Protein 1E9G (pdb70)

CATH classification: 3.90.80.10

Secondary structure (DSSP, 8-state):
-EEEEEEEETTSTT-EEEEEETTEEE-TTTTS-SEEETTTTEEEEEEEE-TT--B-EEE-TTSTT--EEE-EETTEE-BPPEETT--S-SSEEEE-SS----TTSEETTTTEEB-SSPPEEEE--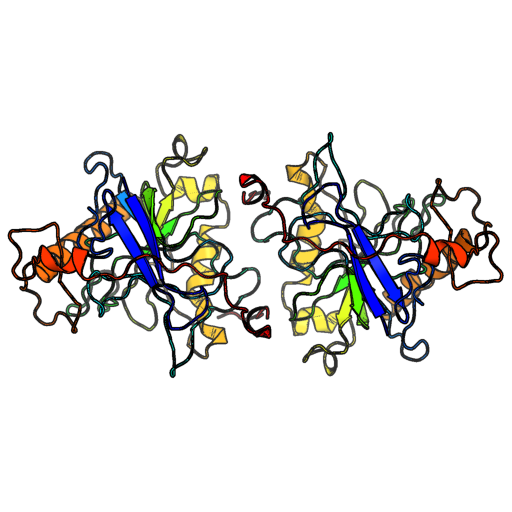SS---TT-EEEEEEEEEE-EEETTEE--EEEEEETTSTTGGG--SHHHHHHHSTTHHHHHHHHHHHTTGGGTPPP-EEGGGG--B-HHHHHHHHHHHHHHHHHHHTT--S--TT----BSS-TTSTTB-THHHHTSPPPEEEPPPP--GGGG-EE----/-EEEEEEEETTSTT-EEEEEETTEEE-TTTTS-SEEETTTTEEEEEEEE-TT--B-EEE-TTSTT--EEE-EETTEE-BPPEETT--S-SSEEEE-SS----TTSEETTTTEEB-SSPPEEEE--SS---TT-EEEEEEEEEE-EEETTEE--EEEEEETTSTTGGG--STHHHHHHSTTHHHHHHHHHHHTTGGGTPPPPEEGGGG-EE-HHHHHHHHHHHHHHHHHHHTT-SS--TT----BSS-TTSTTB-THHHHTSPPPEEEPPPP--GGGGPEE---

Foldseek 3Di:
DKDWFWADAAPDQRTWIFIDDVRWGWAPAAAQDQDPPVVVQKGKWQFFDWALFWFQWAQAQQDPSRTIGTDDDPPHGGTFAAAPPGRHHHFRKTARHLFFQAQPDQDVQQRAGAPGGGAMEGENADDTDDHRDIFMKHFAFKWFWCQVNHTHIYTYIYGCPGPCNVVGDHDVSCCVVVNPPLVVVQFCQQCRCVVVVDHGIATGPRSDTGMRVVVVVVNVVRSVVSVCLQQVNDPPSPNGQSAGDRDVVHPRHDVPPRVPDDGHDYDYHDDDDPVSVDYDHDGD/DKDWFWAEAAQDQRTWIFIDDVRFGWQPAAADDQDPPVVQQKGKWAFFDWALFWFQWAQAQQDPSRIIDGDADPNHGGTFAAAPPGRHHHFRKTARHLFFQAQPDQDVQQRAGAPGGGAMEGEHADDTDDHRDTFIWDWAFKWFWQQLNHTHIYTYIYGCPGPCNVVRHYNVSCCVVVNPVLVVVQVCQQCRCVVVVGHGIDTGPRGDTGMRVVVVVVNVVRNVVSVCLQQVNDPDSPNGQSAGDHDVNHPRDDVCSRVPDDGHDYDYHDDDPPVSVDYHHDD

Radius of gyration: 26.83 Å; Cα contacts (8 Å, |Δi|>4): 1445; chains: 2; bounding box: 58×81×61 Å

Solvent-accessible surface area: 23134 Å² total; per-residue (Å²): 124,60,62,54,34,26,28,5,11,58,12,30,107,116,2,50,4,13,0,21,74,106,35,117,1,5,0,0,0,0,4,0,57,1,45,49,55,103,141,102,37,36,0,9,0,0,0,11,0,18,7,14,51,19,9,22,4,36,5,14,28,104,51,56,1,0,0,0,38,7,34,55,100,203,61,149,46,26,30,4,45,1,3,27,27,3,25,0,3,5,2,0,10,0,2,0,0,18,0,0,1,14,20,54,86,60,24,108,62,14,177,13,60,1,33,25,29,6,0,15,0,0,1,14,4,42,60,40,8,116,11,1,34,21,12,58,0,46,2,0,0,0,4,1,0,28,18,87,53,68,0,3,3,4,0,2,0,0,17,68,127,14,98,51,4,103,121,0,81,43,14,116,29,0,79,148,64,12,41,27,5,22,199,11,1,29,53,4,3,65,3,14,15,42,28,73,70,63,102,68,8,132,25,18,70,122,11,88,19,42,64,68,128,59,0,12,60,10,0,64,103,6,19,86,26,12,110,64,1,10,30,52,157,21,106,63,36,95,61,11,33,21,26,0,25,44,37,93,147,24,101,53,93,36,74,74,12,11,119,82,19,70,104,64,54,126,130,87,89,23,130,77,101,59,49,21,28,72,22,30,36,51,83,66,130,60,65,54,35,27,26,5,11,71,15,31,95,115,2,51,4,14,1,20,70,113,44,89,4,5,0,1,0,0,2,0,58,2,43,52,55,117,158,95,43,27,1,8,0,0,0,11,0,18,7,13,50,17,7,17,5,45,5,23,33,108,60,55,2,0,0,0,24,4,50,75,77,193,66,57,36,35,24,0,46,1,5,28,29,3,25,1,2,4,4,0,11,0,2,0,0,18,0,0,1,13,23,49,82,70,12,91,50,13,164,12,58,1,31,27,27,7,0,16,0,1,1,14,4,40,66,55,7,118,17,2,32,19,11,56,0,33,0,0,0,0,4,0,0,26,20,84,55,66,0,5,1,3,0,3,0,0,17,72,125,14,101,53,3,103,119,0,74,45,11,112,27,0,78,145,58,12,62,17,6,29,171,11,1,30,56,6,3,73,8,15,14,57,36,44,69,71,103,90,8,132,27,19,72,122,11,89,16,42,59,56,142,58,0,41,76,7,1,112,64,0,15,59,21,12,102,83,1,9,36,51,150,21,108,60,37,91,65,11,33,18,26,0,12,42,38,91,146,24,98,53,78,47,113,68,12,4,106,78,21,72,104,63,54,128,130,89,86,22,130,70,98,105,52,21,19,73,25,40,45,34,131

InterPro domains:
  IPR008162 Inorganic pyrophosp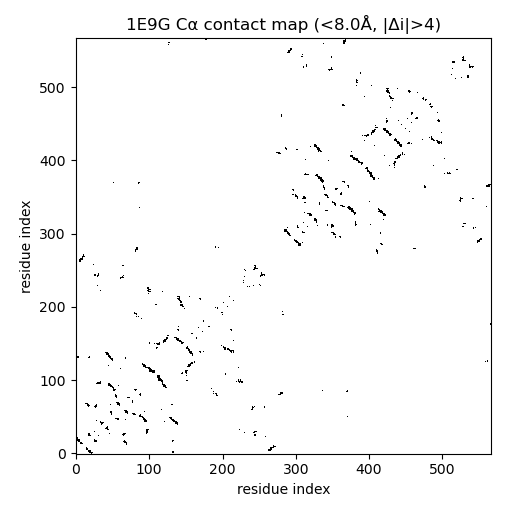hatase [PF00719] (46-228)
  IPR008162 Inorganic pyrophosphatase [PTHR10286] (4-236)
  IPR008162 Inorganic pyrophosphatase [cd00412] (42-225)
  IPR036649 Inorganic pyrophosphatase superfamily [G3DSA:3.90.80.10] (2-287)
  IPR036649 Inorganic pyrophosphatase superfamily [SSF50324] (3-283)

Organism: Saccharomyces cerevisiae (strain ATCC 204508 / S288c) (NCBI:txid559292)

B-factor: mean 17.74, std 11.31, range [5.41, 114.01]

Nearest PDB structures (foldseek):
  1e6a-assembly1_B  TM=1.003E+00  e=4.432E-60  Saccharomyces cerevisiae
  117e-assembly1_B  TM=1.003E+00  e=7.561E-60  Saccharomyces cerevisiae
  8prk-assembly1_B  TM=1.003E+00  e=8.023E-60  Saccharomyces cerevisiae
  2ik6-assembly1_B  TM=1.001E+00  e=4.991E-60  Saccharomyces cerevisiae
  2ik1-assembly1_B  TM=1.002E+00  e=3.984E-59  Saccharomyces cerevisiae

Sequence (567 aa):
TYTTRQIGAKNTLEYKVYIEKDGKPVSAFHDIPLYADKENNIFNMVVEIPRWTNAKLEEITKEETLNPIIQDTKKGKKLRFVRNCFPHHGYIHNYGAFPQTWEDPNVSHPETKAVGDDNNDDPPIDVLEIGETIAYTGQVKQVKKALGIMALLDEGETDWKVIAIDINDPLAPKLNDIEDVEKYFPGLLRATNEWFRIYKIPDGKPENQFAFSGEAKNKKYALDIIKETHDSWKQLIAGKSSDSKGIDLTNVTLPDTPTYSKAASDAIPPASLKADAPIDKSIDKWFFISGTYTTRQIGAKNTLEYKVYIEKDGKPVSAFHDIPLYADKKENNIFNMVVEIPRWTNAKLEITTKEETLNPIIIQDTKKKGKLRFVRNCFPHHGYIHNYGAFPQTWEDPNVSHHPETKAVGDNNDDPIDVLEIGETIAYTGQVKQQVKALGIMALLDEGETDWKVIAIDINDPLAPKLNDIEDVEKYFPGLLRATNEWFRIYKIPDGKPENQFAFSGEAKNKKYALDIIKEETHDSWKKQLIAGKSSDSKGIDLTNVTLPDTPTYSKAASDAIPPASLKADAPIDKSIDKWFFIS

Structure (mmCIF, N/CA/C/O backbone):
data_1E9G
#
_entry.id   1E9G
#
_cell.length_a   58.318
_cell.length_b   103.087
_cell.length_c   116.518
_cell.angle_alpha   90.00
_cell.angle_beta   90.00
_cell.angle_gamma   90.00
#
_symmetry.space_group_name_H-M   'P 21 21 21'
#
loop_
_entity.id
_entity.type
_entity.pdbx_description
1 polymer 'INORGANIC PYROPHOSPHATASE'
2 non-polymer 'MANGANESE (II) ION'
3 non-polymer 'PHOSPHATE ION'
4 water water
#
loop_
_atom_site.group_PDB
_atom_site.id
_atom_site.type_symbol
_atom_site.label_atom_id
_atom_site.label_alt_id
_atom_site.label_comp_id
_atom_site.label_asym_id
_atom_site.label_entity_id
_atom_site.label_seq_id
_atom_site.pdbx_PDB_ins_code
_atom_site.Cartn_x
_atom_site.Cartn_y
_atom_site.Cartn_z
_atom_site.occupancy
_atom_site.B_iso_or_equiv
_atom_site.auth_seq_id
_atom_site.auth_comp_id
_atom_site.auth_asym_id
_atom_site.auth_atom_id
_atom_site.pdbx_PDB_model_num
ATOM 1 N N . THR A 1 1 ? 34.495 -29.208 -21.407 1.00 27.79 1 THR A N 1
ATOM 2 C CA . THR A 1 1 ? 35.063 -30.140 -22.376 1.00 26.91 1 THR A CA 1
ATOM 3 C C . THR A 1 1 ? 34.948 -29.620 -23.798 1.00 25.59 1 THR A C 1
ATOM 4 O O . THR A 1 1 ? 33.854 -29.148 -24.160 1.00 21.24 1 THR A O 1
ATOM 17 N N . TYR A 1 2 ? 36.011 -29.741 -24.601 1.00 18.92 2 TYR A N 1
ATOM 18 C CA . TYR A 1 2 ? 35.955 -29.357 -26.004 1.00 15.16 2 TYR A CA 1
ATOM 19 C C . TYR A 1 2 ? 35.805 -30.582 -26.902 1.00 14.91 2 TYR A C 1
ATOM 20 O O . TYR A 1 2 ? 36.492 -31.584 -26.723 1.00 15.96 2 TYR A O 1
ATOM 38 N N . THR A 1 3 ? 34.863 -30.451 -27.835 1.00 13.43 3 THR A N 1
ATOM 39 C CA . THR A 1 3 ? 34.623 -31.423 -28.870 1.00 12.54 3 THR A CA 1
ATOM 40 C C . THR A 1 3 ? 34.536 -30.724 -30.210 1.00 11.96 3 THR A C 1
ATOM 41 O O . THR A 1 3 ? 34.723 -29.502 -30.300 1.00 14.24 3 THR A O 1
ATOM 52 N N . THR A 1 4 ? 34.311 -31.479 -31.267 1.00 12.56 4 THR A N 1
ATOM 53 C CA . THR A 1 4 ? 34.205 -30.953 -32.633 1.00 11.93 4 THR A CA 1
ATOM 54 C C . THR A 1 4 ? 32.812 -31.269 -33.195 1.00 11.56 4 THR A C 1
ATOM 55 O O . THR A 1 4 ? 32.226 -32.327 -32.931 1.00 15.56 4 THR A O 1
ATOM 66 N N . ARG A 1 5 ? 32.377 -30.406 -34.100 1.00 13.16 5 ARG A N 1
ATOM 67 C CA . ARG A 1 5 ? 31.181 -30.529 -34.903 1.00 12.18 5 ARG A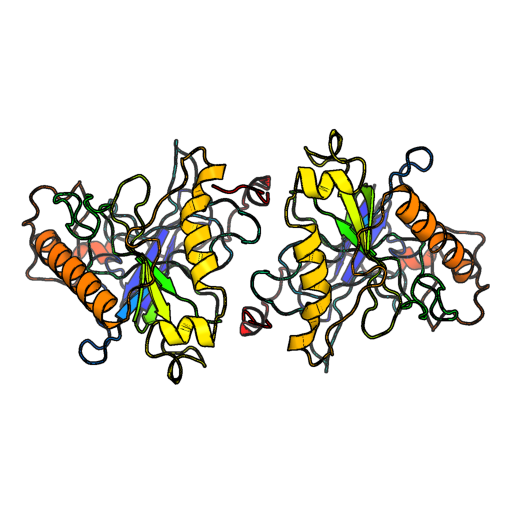 CA 1
ATOM 68 C C . ARG A 1 5 ? 31.581 -30.378 -36.363 1.00 12.12 5 ARG A C 1
ATOM 69 O O . ARG A 1 5 ? 31.936 -29.278 -36.770 1.00 13.88 5 ARG A O 1
ATOM 90 N N . GLN A 1 6 ? 31.530 -31.488 -37.101 1.00 12.77 6 GLN A N 1
ATOM 91 C CA . GLN A 1 6 ? 31.872 -31.488 -38.524 1.00 12.89 6 GLN A CA 1
ATOM 92 C C . GLN A 1 6 ? 30.614 -31.405 -39.392 1.00 14.42 6 GLN A C 1
ATOM 93 O O . GLN A 1 6 ? 29.646 -32.164 -39.200 1.00 14.75 6 GLN A O 1
ATOM 107 N N . ILE A 1 7 ? 30.687 -30.510 -40.359 1.00 14.04 7 ILE A N 1
ATOM 108 C CA . ILE A 1 7 ? 29.715 -30.332 -41.432 1.00 13.41 7 ILE A CA 1
ATOM 109 C C . ILE A 1 7 ? 30.336 -30.759 -42.747 1.00 13.20 7 ILE A C 1
ATOM 110 O O . ILE A 1 7 ? 31.406 -30.256 -43.082 1.00 13.61 7 ILE A O 1
ATOM 126 N N . GLY A 1 8 ? 29.745 -31.711 -43.454 1.00 13.09 8 GLY A N 1
ATOM 127 C CA . GLY A 1 8 ? 30.235 -32.153 -44.748 1.00 12.63 8 GLY A CA 1
ATOM 128 C C . GLY A 1 8 ? 31.396 -33.117 -44.721 1.00 12.26 8 GLY A C 1
ATOM 129 O O . GLY A 1 8 ? 31.745 -33.682 -43.679 1.00 13.84 8 GLY A O 1
ATOM 133 N N . ALA A 1 9 ? 31.915 -33.331 -45.923 1.00 13.11 9 ALA A N 1
ATOM 134 C CA . ALA A 1 9 ? 33.021 -34.223 -46.177 1.00 12.07 9 ALA A CA 1
ATOM 135 C C . ALA A 1 9 ? 34.337 -33.466 -46.197 1.00 12.62 9 ALA A C 1
ATOM 136 O O . ALA A 1 9 ? 34.509 -32.424 -46.842 1.00 12.09 9 ALA A O 1
ATOM 143 N N . LYS A 1 10 ? 35.327 -34.034 -45.542 1.00 13.05 10 LYS A N 1
ATOM 144 C CA . LYS A 1 10 ? 36.694 -33.495 -45.649 1.00 12.11 10 LYS A CA 1
ATOM 145 C C . LYS A 1 10 ? 37.113 -33.444 -47.116 1.00 10.96 10 LYS A C 1
ATOM 146 O O . LYS A 1 10 ? 36.726 -34.321 -47.892 1.00 11.81 10 LYS A O 1
ATOM 181 N N . ASN A 1 11 ? 37.936 -32.468 -47.479 1.00 11.39 11 ASN A N 1
ATOM 182 C CA . ASN A 1 11 ? 38.465 -32.303 -48.822 1.00 10.87 11 ASN A CA 1
ATOM 183 C C . ASN A 1 11 ? 37.414 -31.814 -49.824 1.00 11.33 11 ASN A C 1
ATOM 184 O O . ASN A 1 11 ? 37.476 -32.105 -51.027 1.00 11.82 11 ASN A O 1
ATOM 195 N N . THR A 1 12 ? 36.472 -31.022 -49.319 1.00 12.01 12 THR A N 1
ATOM 196 C CA . THR A 1 12 ? 35.455 -30.354 -50.079 1.00 11.70 12 THR A CA 1
ATOM 197 C C . THR A 1 12 ? 35.284 -28.909 -49.622 1.00 10.81 12 THR A C 1
ATOM 198 O O . THR A 1 12 ? 35.662 -28.536 -48.503 1.00 11.06 12 THR A O 1
ATOM 209 N N . LEU A 1 13 ? 34.695 -28.060 -50.485 1.00 11.85 13 LEU A N 1
ATOM 210 C CA . LEU A 1 13 ? 34.446 -26.655 -50.145 1.00 11.32 13 LEU A CA 1
ATOM 211 C C . LEU A 1 13 ? 33.412 -26.495 -49.053 1.00 11.21 13 LEU A C 1
ATOM 212 O O . LEU A 1 13 ? 33.361 -25.451 -48.390 1.00 12.81 13 LEU A O 1
ATOM 228 N N . GLU A 1 14 ? 32.549 -27.474 -48.839 1.00 12.88 14 GLU A N 1
ATOM 229 C CA . GLU A 1 14 ? 31.496 -27.382 -47.844 1.00 13.07 14 GLU A CA 1
ATOM 230 C C . GLU A 1 14 ? 31.949 -27.826 -46.467 1.00 11.36 14 GLU A C 1
ATOM 231 O O . GLU A 1 14 ? 31.277 -27.564 -45.450 1.00 13.26 14 GLU A O 1
ATOM 243 N N . TYR A 1 15 ? 33.123 -28.428 -46.357 1.00 11.10 15 TYR A N 1
ATOM 244 C CA . TYR A 1 15 ? 33.621 -28.879 -45.064 1.00 11.27 15 TYR A CA 1
ATOM 245 C C . TYR A 1 15 ? 33.814 -27.717 -44.090 1.00 10.51 15 TYR A C 1
ATOM 246 O O . TYR A 1 15 ? 34.442 -26.710 -44.417 1.00 10.78 15 TYR A O 1
ATOM 264 N N . LYS A 1 16 ? 33.325 -27.901 -42.881 1.00 10.77 16 LYS A N 1
ATOM 265 C CA . LYS A 1 16 ? 33.538 -27.024 -41.745 1.00 9.88 16 LYS A CA 1
ATOM 266 C C . LYS A 1 16 ? 33.718 -27.856 -40.478 1.00 10.61 16 LYS A C 1
ATOM 267 O O . LYS A 1 16 ? 33.014 -28.846 -40.292 1.00 11.73 16 LYS A O 1
ATOM 286 N N . VAL A 1 17 ? 34.603 -27.412 -39.594 1.00 10.15 17 VAL A N 1
ATOM 287 C CA . VAL A 1 17 ? 34.685 -27.966 -38.241 1.00 9.38 17 VAL A CA 1
ATOM 288 C C . VAL A 1 17 ? 34.567 -26.815 -37.239 1.00 10.38 17 VAL A C 1
ATOM 289 O O . VAL A 1 17 ? 35.391 -25.902 -37.213 1.00 10.91 17 VAL A O 1
ATOM 302 N N . TYR A 1 18 ? 33.511 -26.893 -36.438 1.00 10.48 18 TYR A N 1
ATOM 303 C CA . TYR A 1 18 ? 33.331 -25.982 -35.325 1.00 10.64 18 TYR A CA 1
ATOM 304 C C . TYR A 1 18 ? 33.825 -26.639 -34.050 1.00 11.46 18 TYR A C 1
ATOM 305 O O . TYR A 1 18 ? 33.674 -27.850 -33.869 1.00 13.20 18 TYR A O 1
ATOM 323 N N . ILE A 1 19 ? 34.333 -25.800 -33.143 1.00 11.41 19 ILE A N 1
ATOM 324 C CA . ILE A 1 19 ? 34.665 -26.272 -31.796 1.00 11.57 19 ILE A CA 1
ATOM 325 C C . ILE A 1 19 ? 33.476 -26.032 -30.886 1.00 11.70 19 ILE A C 1
ATOM 326 O O . ILE A 1 19 ? 32.912 -24.931 -30.891 1.00 12.68 19 ILE A O 1
ATOM 342 N N . GLU A 1 20 ? 33.139 -27.057 -30.121 1.00 13.17 20 GLU A N 1
ATOM 343 C CA . GLU A 1 20 ? 32.084 -26.993 -29.155 1.00 14.04 20 GLU A CA 1
ATOM 344 C C . GLU A 1 20 ? 32.674 -27.025 -27.733 1.00 14.71 20 GLU A C 1
ATOM 345 O O . GLU A 1 20 ? 33.620 -27.742 -27.435 1.00 13.96 20 GLU A O 1
ATOM 357 N N . LYS A 1 21 ? 32.102 -26.203 -26.864 1.00 15.13 21 LYS A N 1
ATOM 358 C CA . LYS A 1 21 ? 32.290 -26.236 -25.441 1.00 16.58 21 LYS A CA 1
ATOM 359 C C . LYS A 1 21 ? 31.013 -26.777 -24.801 1.00 17.12 21 LYS A C 1
ATOM 360 O O . LYS A 1 21 ? 29.957 -26.180 -24.949 1.00 17.62 21 LYS A O 1
ATOM 379 N N . ASP A 1 22 ? 31.133 -27.904 -24.141 1.00 18.49 22 ASP A N 1
ATOM 380 C CA . ASP A 1 22 ? 29.984 -28.569 -23.534 1.00 19.82 22 ASP A CA 1
ATOM 381 C C . ASP A 1 22 ? 28.823 -28.657 -24.510 1.00 18.43 22 ASP A C 1
ATOM 382 O O . ASP A 1 22 ? 27.640 -28.456 -24.227 1.00 22.78 22 ASP A O 1
ATOM 391 N N . GLY A 1 23 ? 29.117 -29.015 -25.744 1.00 19.11 23 GLY A N 1
ATOM 392 C CA . GLY A 1 23 ? 28.178 -29.285 -26.800 1.00 17.40 23 GLY A CA 1
ATOM 393 C C . GLY A 1 23 ? 27.697 -28.142 -27.650 1.00 18.09 23 GLY A C 1
ATOM 394 O O . GLY A 1 23 ? 26.954 -28.347 -28.618 1.00 20.17 23 GLY A O 1
ATOM 398 N N . LYS A 1 24 ? 28.099 -26.930 -27.291 1.00 16.28 24 LYS A N 1
ATOM 399 C CA . LYS A 1 24 ? 27.651 -25.718 -27.962 1.00 17.86 24 LYS A CA 1
ATOM 400 C C . LYS A 1 24 ? 28.779 -25.054 -28.718 1.00 14.86 24 LYS A C 1
ATOM 401 O O . LYS A 1 24 ? 29.858 -24.837 -28.143 1.00 15.09 24 LYS A O 1
ATOM 420 N N . PRO A 1 25 ? 28.596 -24.731 -29.983 1.00 14.29 25 PRO A N 1
ATOM 421 C CA . PRO A 1 25 ? 29.671 -24.065 -30.717 1.00 12.24 25 PRO A CA 1
ATOM 422 C C . PRO A 1 25 ? 30.082 -22.749 -30.084 1.00 12.97 25 PRO A C 1
ATOM 423 O O . PRO A 1 25 ? 29.247 -22.005 -29.581 1.00 14.33 25 PRO A O 1
ATOM 434 N N . VAL A 1 26 ? 31.396 -22.538 -30.152 1.00 11.71 26 VAL A N 1
ATOM 435 C CA . VAL A 1 26 ? 31.980 -21.260 -29.722 1.00 11.65 26 VAL A CA 1
ATOM 436 C C . VAL A 1 26 ? 32.916 -20.803 -30.831 1.00 10.18 26 VAL A C 1
ATOM 437 O O . VAL A 1 26 ? 33.260 -21.588 -31.722 1.00 12.24 26 VAL A O 1
ATOM 450 N N . SER A 1 27 ? 33.398 -19.564 -30.763 1.00 11.06 27 SER A N 1
ATOM 451 C CA . SER A 1 27 ? 34.397 -19.126 -31.752 1.00 10.10 27 SER A CA 1
ATOM 452 C C . SER A 1 27 ? 35.762 -19.755 -31.489 1.00 9.94 27 SER A C 1
ATOM 453 O O . SER A 1 27 ? 36.294 -19.600 -30.396 1.00 11.10 27 SER A O 1
ATOM 461 N N . ALA A 1 28 ? 36.310 -20.432 -32.504 1.00 10.12 28 ALA A N 1
ATOM 462 C CA . ALA A 1 28 ? 37.643 -21.011 -32.410 1.00 10.29 28 ALA A CA 1
ATOM 463 C C . ALA A 1 28 ? 38.729 -19.936 -32.320 1.00 10.17 28 ALA A C 1
ATOM 464 O O . ALA A 1 28 ? 39.846 -20.239 -31.863 1.00 11.09 28 ALA A O 1
ATOM 471 N N . PHE A 1 29 ? 38.412 -18.709 -32.771 1.00 9.41 29 PHE A N 1
ATOM 472 C CA . PHE A 1 29 ? 39.352 -17.601 -32.709 1.00 8.94 29 PHE A CA 1
ATOM 473 C C . PHE A 1 29 ? 39.300 -16.917 -31.333 1.00 9.38 29 PHE A C 1
ATOM 474 O O . PHE A 1 29 ? 40.319 -16.650 -30.693 1.00 10.46 29 PHE A O 1
ATOM 491 N N . HIS A 1 30 ? 38.091 -16.580 -30.893 1.00 8.83 30 HIS A N 1
ATOM 492 C CA . HIS A 1 30 ? 37.917 -15.637 -29.790 1.00 9.33 30 HIS A CA 1
ATOM 493 C C . HIS A 1 30 ? 37.531 -16.259 -28.458 1.00 9.68 30 HIS A C 1
ATOM 494 O O . HIS A 1 30 ? 37.773 -15.639 -27.401 1.00 11.24 30 HIS A O 1
ATOM 507 N N . ASP A 1 31 ? 36.861 -17.410 -28.474 1.00 10.98 31 ASP A N 1
ATOM 508 C CA . ASP A 1 31 ? 36.254 -17.920 -27.247 1.00 11.89 31 ASP A CA 1
ATOM 509 C C . ASP A 1 31 ? 37.037 -19.007 -26.531 1.00 11.29 31 ASP A C 1
ATOM 510 O O . ASP A 1 31 ? 36.710 -19.365 -25.395 1.00 14.15 31 ASP A O 1
ATOM 519 N N . ILE A 1 32 ? 38.093 -19.534 -27.155 1.00 10.42 32 ILE A N 1
ATOM 520 C CA . ILE A 1 32 ? 38.939 -20.520 -26.474 1.00 11.43 32 ILE A CA 1
ATOM 521 C C . ILE A 1 32 ? 40.043 -19.728 -25.765 1.00 10.46 32 ILE A C 1
ATOM 522 O O . ILE A 1 32 ? 40.741 -18.967 -26.421 1.00 10.77 32 ILE A O 1
ATOM 538 N N . PRO A 1 33 ? 40.165 -19.868 -24.436 1.00 11.28 33 PRO A N 1
ATOM 539 C CA . PRO A 1 33 ? 41.203 -19.078 -23.770 1.00 11.93 33 PRO A CA 1
ATOM 540 C C . PRO A 1 33 ? 42.594 -19.391 -24.278 1.00 11.01 33 PRO A C 1
ATOM 541 O O . PRO A 1 33 ? 42.926 -20.561 -24.446 1.00 11.31 33 PRO A O 1
ATOM 552 N N . LEU A 1 34 ? 43.408 -18.355 -24.485 1.00 11.94 34 LEU A N 1
ATOM 553 C CA . LEU A 1 34 ? 44.817 -18.607 -24.785 1.00 10.73 34 LEU A CA 1
ATOM 554 C C . LEU A 1 34 ? 45.449 -19.520 -23.743 1.00 9.87 34 LEU A C 1
ATOM 555 O O . LEU A 1 34 ? 46.191 -20.438 -24.048 1.00 10.20 34 LEU A O 1
ATOM 571 N N . TYR A 1 35 ? 45.232 -19.163 -22.486 1.00 10.54 35 TYR A N 1
ATOM 572 C CA . TYR A 1 35 ? 45.909 -19.810 -21.389 1.00 10.15 35 TYR A CA 1
ATOM 573 C C . TYR A 1 35 ? 45.070 -20.951 -20.812 1.00 10.08 35 TYR A C 1
ATOM 574 O O . TYR A 1 35 ? 43.916 -20.743 -20.433 1.00 12.64 35 TYR A O 1
ATOM 592 N N . ALA A 1 36 ? 45.663 -22.133 -20.771 1.00 10.05 36 ALA A N 1
ATOM 593 C CA . ALA A 1 36 ? 45.126 -23.195 -19.963 1.00 10.45 36 ALA A CA 1
ATOM 594 C C . ALA A 1 36 ? 45.609 -23.072 -18.511 1.00 10.31 36 ALA A C 1
ATOM 595 O O . ALA A 1 36 ? 44.855 -23.341 -17.586 1.00 13.21 36 ALA A O 1
ATOM 602 N N . ASP A 1 37 ? 46.842 -22.675 -18.309 1.00 10.35 37 ASP A N 1
ATOM 603 C CA . ASP A 1 37 ? 47.388 -22.390 -16.980 1.00 11.43 37 ASP A CA 1
ATOM 604 C C . ASP A 1 37 ? 48.447 -21.301 -17.210 1.00 10.39 37 ASP A C 1
ATOM 605 O O . ASP A 1 37 ? 49.591 -21.566 -17.596 1.00 11.43 37 ASP A O 1
ATOM 614 N N . LYS A 1 38 ? 48.034 -20.056 -16.965 1.00 12.44 38 LYS A N 1
ATOM 615 C CA . LYS A 1 38 ? 48.888 -18.938 -17.332 1.00 11.82 38 LYS A CA 1
ATOM 616 C C . LYS A 1 38 ? 50.242 -18.976 -16.650 1.00 12.54 38 LYS A C 1
ATOM 617 O O . LYS A 1 38 ? 51.291 -18.823 -17.286 1.00 11.64 38 LYS A O 1
ATOM 636 N N . GLU A 1 39 ? 50.241 -19.158 -15.323 1.00 11.20 39 GLU A N 1
ATOM 637 C CA . GLU A 1 39 ? 51.525 -18.993 -14.612 1.00 10.41 39 GLU A CA 1
ATOM 638 C C . GLU A 1 39 ? 52.446 -20.185 -14.750 1.00 9.93 39 GLU A C 1
ATOM 639 O O . GLU A 1 39 ? 53.668 -20.062 -14.496 1.00 12.52 39 GLU A O 1
ATOM 651 N N . ASN A 1 40 ? 51.941 -21.324 -15.226 1.00 9.85 40 ASN A N 1
ATOM 652 C CA . ASN A 1 40 ? 52.796 -22.436 -15.630 1.00 10.24 40 ASN A CA 1
ATOM 653 C C . ASN A 1 40 ? 53.064 -22.433 -17.134 1.00 9.83 40 ASN A C 1
ATOM 654 O O . ASN A 1 40 ? 53.628 -23.413 -17.658 1.00 10.64 40 ASN A O 1
ATOM 665 N N . ASN A 1 41 ? 52.661 -21.372 -17.837 1.00 9.61 41 ASN A N 1
ATOM 666 C CA . ASN A 1 41 ? 52.930 -21.263 -19.269 1.00 10.23 41 ASN A CA 1
ATOM 667 C C . ASN A 1 41 ? 52.367 -22.424 -20.083 1.00 10.73 41 ASN A C 1
ATOM 668 O O . ASN A 1 41 ? 53.020 -22.925 -20.999 1.00 11.34 41 ASN A O 1
ATOM 679 N N . ILE A 1 42 ? 51.128 -22.822 -19.777 1.00 10.16 42 ILE A N 1
ATOM 680 C CA . ILE A 1 42 ? 50.436 -23.884 -20.528 1.00 9.64 42 ILE A CA 1
ATOM 681 C C . ILE A 1 42 ? 49.306 -23.259 -21.334 1.00 10.82 42 ILE A C 1
ATOM 682 O O . ILE A 1 42 ? 48.488 -22.525 -20.776 1.00 10.23 42 ILE A O 1
ATOM 711 N N . PHE A 1 43 ? 49.347 -23.516 -22.654 1.00 9.64 43 PHE A N 1
ATOM 712 C CA . PHE A 1 43 ? 48.480 -22.850 -23.601 1.00 10.33 43 PHE A CA 1
ATOM 713 C C . PHE A 1 43 ? 47.483 -23.833 -24.207 1.00 9.71 43 PHE A C 1
ATOM 714 O O . PHE A 1 43 ? 47.751 -25.024 -24.308 1.00 10.86 43 PHE A O 1
ATOM 731 N N . ASN A 1 44 ? 46.317 -23.330 -24.639 1.00 9.14 44 ASN A N 1
ATOM 732 C CA . ASN A 1 44 ? 45.418 -24.093 -25.484 1.00 9.47 44 ASN A CA 1
ATOM 733 C C . ASN A 1 44 ? 45.799 -23.873 -26.948 1.00 8.66 44 ASN A C 1
ATOM 734 O O . ASN A 1 44 ? 45.767 -22.745 -27.443 1.00 10.66 44 ASN A O 1
ATOM 745 N N . MET A 1 45 ? 46.164 -24.955 -27.651 1.00 9.12 45 MET A N 1
ATOM 746 C CA . MET A 1 45 ? 46.356 -24.964 -29.085 1.00 9.59 45 MET A CA 1
ATOM 747 C C . MET A 1 45 ? 45.101 -25.463 -29.789 1.00 9.76 45 MET A C 1
ATOM 748 O O . MET A 1 45 ? 44.594 -26.520 -29.402 1.00 11.58 45 MET A O 1
ATOM 762 N N . VAL A 1 46 ? 44.691 -24.712 -30.831 1.00 8.67 46 VAL A N 1
ATOM 763 C CA . VAL A 1 46 ? 43.695 -25.231 -31.759 1.00 9.42 46 VAL A CA 1
ATOM 764 C C . VAL A 1 46 ? 44.415 -25.875 -32.939 1.00 9.00 46 VAL A C 1
ATOM 765 O O 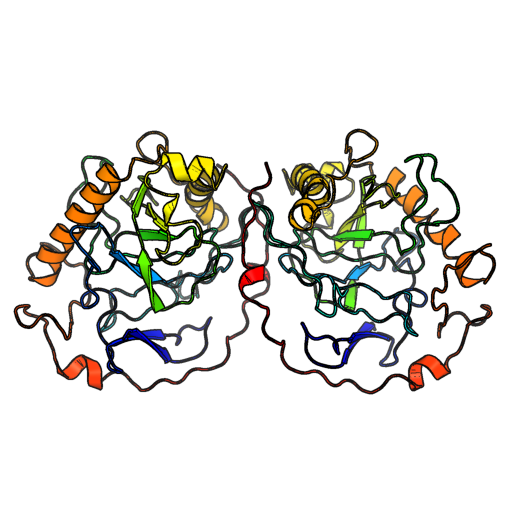. VAL A 1 46 ? 45.175 -25.222 -33.642 1.00 9.12 46 VAL A O 1
ATOM 778 N N . VAL A 1 47 ? 44.215 -27.171 -33.131 1.00 9.03 47 VAL A N 1
ATOM 779 C CA . VAL A 1 47 ? 44.858 -27.912 -34.218 1.00 8.95 47 VAL A CA 1
ATOM 780 C C . VAL A 1 47 ? 44.092 -27.709 -35.499 1.00 7.94 47 VAL A C 1
ATOM 781 O O . VAL A 1 47 ? 42.878 -27.918 -35.502 1.00 9.21 47 VAL A O 1
ATOM 794 N N . GLU A 1 48 ? 44.775 -27.340 -36.573 1.00 8.72 48 GLU A N 1
ATOM 795 C CA . GLU A 1 48 ? 44.175 -27.232 -37.894 1.00 7.36 48 GLU A CA 1
ATOM 796 C C . GLU A 1 48 ? 44.526 -28.427 -38.797 1.00 8.00 48 GLU A C 1
ATOM 797 O O . GLU A 1 48 ? 43.639 -28.974 -39.476 1.00 9.06 48 GLU A O 1
ATOM 809 N N . ILE A 1 49 ? 45.807 -28.759 -38.872 1.00 7.59 49 ILE A N 1
ATOM 810 C CA . ILE A 1 49 ? 46.379 -29.683 -39.854 1.00 7.38 49 ILE A CA 1
ATOM 811 C C . ILE A 1 49 ? 47.139 -30.805 -39.163 1.00 8.33 49 ILE A C 1
ATOM 812 O O . ILE A 1 49 ? 48.159 -30.526 -38.502 1.00 8.87 49 ILE A O 1
ATOM 828 N N . PRO A 1 50 ? 46.700 -32.047 -39.306 1.00 7.64 50 PRO A N 1
ATOM 829 C CA . PRO A 1 50 ? 47.475 -33.166 -38.752 1.00 7.99 50 PRO A CA 1
ATOM 830 C C . PRO A 1 50 ? 48.824 -33.338 -39.459 1.00 8.01 50 PRO A C 1
ATOM 831 O O . PRO A 1 50 ? 48.930 -33.156 -40.669 1.00 8.53 50 PRO A O 1
ATOM 842 N N . ARG A 1 51 ? 49.841 -33.772 -38.723 1.00 7.95 51 ARG A N 1
ATOM 843 C CA . ARG A 1 51 ? 51.125 -34.106 -39.312 1.00 6.93 51 ARG A CA 1
ATOM 844 C C . ARG A 1 51 ? 50.927 -35.091 -40.475 1.00 8.02 51 ARG A C 1
ATOM 845 O O . ARG A 1 51 ? 50.133 -36.023 -40.384 1.00 8.07 51 ARG A O 1
ATOM 866 N N . TRP A 1 52 ? 51.670 -34.858 -41.542 1.00 7.64 52 TRP A N 1
ATOM 867 C CA . TRP A 1 52 ? 51.821 -35.663 -42.730 1.00 8.10 52 TRP A CA 1
ATOM 868 C C . TRP A 1 52 ? 50.575 -35.622 -43.619 1.00 9.26 52 TRP A C 1
ATOM 869 O O . TRP A 1 52 ? 50.377 -36.458 -44.501 1.00 11.95 52 TRP A O 1
ATOM 890 N N . THR A 1 53 ? 49.768 -34.558 -43.476 1.00 9.00 53 THR A N 1
ATOM 891 C CA . THR A 1 53 ? 48.684 -34.294 -44.381 1.00 8.38 53 THR A CA 1
ATOM 892 C C . THR A 1 53 ? 48.953 -33.059 -45.228 1.00 8.58 53 THR A C 1
ATOM 893 O O . THR A 1 53 ? 49.931 -32.334 -44.990 1.00 9.33 53 THR A O 1
ATOM 904 N N . ASN A 1 54 ? 48.108 -32.836 -46.236 1.00 8.59 54 ASN A N 1
ATOM 905 C CA . ASN A 1 54 ? 48.299 -31.795 -47.243 1.00 7.99 54 ASN A CA 1
ATOM 906 C C . ASN A 1 54 ? 47.220 -30.738 -47.258 1.00 7.71 54 ASN A C 1
ATOM 907 O O . ASN A 1 54 ? 47.481 -29.557 -47.571 1.00 8.56 54 ASN A O 1
ATOM 918 N N . ALA A 1 55 ? 45.953 -31.077 -47.004 1.00 8.25 55 ALA A N 1
ATOM 919 C CA . ALA A 1 55 ? 44.851 -30.101 -47.084 1.00 8.52 55 ALA A CA 1
ATOM 920 C C . ALA A 1 55 ? 45.154 -28.905 -46.172 1.00 7.37 55 ALA A C 1
ATOM 921 O O . ALA A 1 55 ? 45.406 -29.068 -44.994 1.00 8.49 55 ALA A O 1
ATOM 928 N N . LYS A 1 56 ? 45.066 -27.696 -46.738 1.00 9.01 56 LYS A N 1
ATOM 929 C CA . LYS A 1 56 ? 45.443 -26.524 -46.001 1.00 8.16 56 LYS A CA 1
ATOM 930 C C . LYS A 1 56 ? 44.215 -25.978 -45.247 1.00 8.71 56 LYS A C 1
ATOM 931 O O . LYS A 1 56 ? 43.551 -25.027 -45.679 1.00 9.00 56 LYS A O 1
ATOM 950 N N . LEU A 1 57 ? 43.948 -26.647 -44.134 1.00 8.87 57 LEU A N 1
ATOM 951 C CA . LEU A 1 57 ? 42.823 -26.314 -43.276 1.00 9.17 57 LEU A CA 1
ATOM 952 C C . LEU A 1 57 ? 43.179 -25.174 -42.345 1.00 8.93 57 LEU A C 1
ATOM 953 O O . LEU A 1 57 ? 44.298 -25.159 -41.877 1.00 9.52 57 LEU A O 1
ATOM 969 N N A GLU A 1 58 ? 42.316 -24.182 -42.166 0.55 10.03 58 GLU A N 1
ATOM 970 N N B GLU A 1 58 ? 42.204 -24.331 -42.038 0.45 8.88 58 GLU A N 1
ATOM 971 C CA A GLU A 1 58 ? 42.566 -22.991 -41.356 0.55 9.34 58 GLU A CA 1
ATOM 972 C CA B GLU A 1 58 ? 42.513 -23.264 -41.089 0.45 7.86 58 GLU A CA 1
ATOM 973 C C A GLU A 1 58 ? 41.339 -22.593 -40.544 0.55 9.81 58 GLU A C 1
ATOM 974 C C B GLU A 1 58 ? 41.280 -22.578 -40.544 0.45 9.28 58 GLU A C 1
ATOM 975 O O A GLU A 1 58 ? 40.230 -22.747 -41.069 0.55 8.88 58 GLU A O 1
ATOM 976 O O B GLU A 1 58 ? 40.229 -22.491 -41.175 0.45 9.45 58 GLU A O 1
ATOM 999 N N . ILE A 1 59 ? 41.474 -22.068 -39.333 1.00 9.04 59 ILE A N 1
ATOM 1000 C CA . ILE A 1 59 ? 40.445 -21.237 -38.711 1.00 8.63 59 ILE A CA 1
ATOM 1001 C C . ILE A 1 59 ? 40.108 -20.134 -39.697 1.00 8.89 59 ILE A C 1
ATOM 1002 O O . ILE A 1 59 ? 40.983 -19.372 -40.127 1.00 10.76 59 ILE A O 1
ATOM 1018 N N . THR A 1 60 ? 38.829 -19.977 -40.041 1.00 9.27 60 THR A N 1
ATOM 1019 C CA . THR A 1 60 ? 38.493 -18.944 -41.006 1.00 9.21 60 THR A CA 1
ATOM 1020 C C . THR A 1 60 ? 38.100 -17.667 -40.294 1.00 9.84 60 THR A C 1
ATOM 1021 O O . THR A 1 60 ? 37.323 -17.651 -39.346 1.00 10.28 60 THR A O 1
ATOM 1032 N N . LYS A 1 61 ? 38.665 -16.527 -40.716 1.00 9.35 61 LYS A N 1
ATOM 1033 C CA . LYS A 1 61 ? 38.423 -15.265 -40.072 1.00 9.17 61 LYS A CA 1
ATOM 1034 C C . LYS A 1 61 ? 37.048 -14.686 -40.412 1.00 8.99 61 LYS A C 1
ATOM 1035 O O . LYS A 1 61 ? 36.557 -13.888 -39.597 1.00 11.27 61 LYS A O 1
ATOM 1054 N N . GLU A 1 62 ? 36.490 -15.014 -41.575 1.00 9.47 62 GLU A N 1
ATOM 1055 C CA . GLU A 1 62 ? 35.354 -14.290 -42.093 1.00 10.19 62 GLU A CA 1
ATOM 1056 C C . GLU A 1 62 ? 34.042 -15.026 -42.019 1.00 11.76 62 GLU A C 1
ATOM 1057 O O . GLU A 1 62 ? 33.107 -14.623 -42.704 1.00 18.18 62 GLU A O 1
ATOM 1069 N N . GLU A 1 63 ? 33.941 -16.073 -41.212 1.00 9.69 63 GLU A N 1
ATOM 1070 C CA . GLU A 1 63 ? 32.654 -16.752 -40.986 1.00 9.73 63 GLU A CA 1
ATOM 1071 C C . GLU A 1 63 ? 32.375 -16.740 -39.475 1.00 9.91 63 GLU A C 1
ATOM 1072 O O . GLU A 1 63 ? 33.292 -16.795 -38.654 1.00 10.25 63 GLU A O 1
ATOM 1084 N N . THR A 1 64 ? 31.094 -16.701 -39.134 1.00 10.50 64 THR A N 1
ATOM 1085 C CA . THR A 1 64 ? 30.712 -16.565 -37.722 1.00 9.98 64 THR A CA 1
ATOM 1086 C C . THR A 1 64 ? 31.118 -17.793 -36.918 1.00 9.96 64 THR A C 1
ATOM 1087 O O . THR A 1 64 ? 30.850 -18.940 -37.290 1.00 10.67 64 THR A O 1
ATOM 1098 N N . LEU A 1 65 ? 31.775 -17.522 -35.796 1.00 10.00 65 LEU A N 1
ATOM 1099 C CA . LEU A 1 65 ? 32.345 -18.515 -34.893 1.00 9.64 65 LEU A CA 1
ATOM 1100 C C . LEU A 1 65 ? 33.586 -19.181 -35.477 1.00 9.27 65 LEU A C 1
ATOM 1101 O O . LEU A 1 65 ? 34.151 -20.110 -34.884 1.00 10.49 65 LEU A O 1
ATOM 1117 N N . ASN A 1 66 ? 34.038 -18.668 -36.617 1.00 8.87 66 ASN A N 1
ATOM 1118 C CA . ASN A 1 66 ? 35.395 -18.999 -37.093 1.00 8.62 66 ASN A CA 1
ATOM 1119 C C . ASN A 1 66 ? 35.669 -20.482 -37.155 1.00 9.27 66 ASN A C 1
ATOM 1120 O O . ASN A 1 66 ? 36.689 -20.982 -36.629 1.00 9.10 66 ASN A O 1
ATOM 1131 N N . PRO A 1 67 ? 34.842 -21.240 -37.847 1.00 9.15 67 PRO A N 1
ATOM 1132 C CA . PRO A 1 67 ? 35.107 -22.663 -38.038 1.00 9.45 67 PRO A CA 1
ATOM 1133 C C . PRO A 1 67 ? 36.395 -22.851 -38.840 1.00 8.92 67 PRO A C 1
ATOM 1134 O O . PRO A 1 67 ? 36.832 -21.970 -39.560 1.00 9.79 67 PRO A O 1
ATOM 1145 N N . ILE A 1 68 ? 36.916 -24.064 -38.752 1.00 9.25 68 ILE A N 1
ATOM 1146 C CA . ILE A 1 68 ? 38.015 -24.472 -39.598 1.00 8.88 68 ILE A CA 1
ATOM 1147 C C . ILE A 1 68 ? 37.456 -24.960 -40.919 1.00 9.80 68 ILE A C 1
ATOM 1148 O O . ILE A 1 68 ? 36.550 -25.779 -40.973 1.00 10.57 68 ILE A O 1
ATOM 1164 N N . ILE A 1 69 ? 37.954 -24.370 -42.016 1.00 8.26 69 ILE A N 1
ATOM 1165 C CA . ILE A 1 69 ? 37.605 -24.753 -43.372 1.00 8.93 69 ILE A CA 1
ATOM 1166 C C . ILE A 1 69 ? 38.873 -24.958 -44.163 1.00 9.34 69 ILE A C 1
ATOM 1167 O O . ILE A 1 69 ? 39.968 -24.623 -43.731 1.00 9.41 69 ILE A O 1
ATOM 1183 N N . GLN A 1 70 ? 38.710 -25.465 -45.412 1.00 9.11 70 GLN A N 1
ATOM 1184 C CA . GLN A 1 70 ? 39.894 -25.554 -46.273 1.00 8.32 70 GLN A CA 1
ATOM 1185 C C . GLN A 1 70 ? 40.129 -24.236 -46.981 1.00 7.61 70 GLN A C 1
ATOM 1186 O O . GLN A 1 70 ? 39.225 -23.616 -47.548 1.00 9.27 70 GLN A O 1
ATOM 1200 N N . ASP A 1 71 ? 41.363 -23.767 -46.912 1.00 7.82 71 ASP A N 1
ATOM 1201 C CA . ASP A 1 71 ? 41.766 -22.585 -47.674 1.00 8.38 71 ASP A CA 1
ATOM 1202 C C . ASP A 1 71 ? 41.628 -22.868 -49.160 1.00 7.90 71 ASP A C 1
ATOM 1203 O O . ASP A 1 71 ? 41.662 -24.023 -49.586 1.00 8.84 71 ASP A O 1
ATOM 1212 N N . THR A 1 72 ? 41.522 -21.809 -49.938 1.00 8.95 72 THR A N 1
ATOM 1213 C CA . THR A 1 72 ? 41.350 -21.886 -51.379 1.00 8.83 72 THR A CA 1
ATOM 1214 C C . THR A 1 72 ? 42.262 -20.846 -52.047 1.00 9.52 72 THR A C 1
ATOM 1215 O O . THR A 1 72 ? 42.623 -19.843 -51.444 1.00 12.17 72 THR A O 1
ATOM 1226 N N . LYS A 1 73 ? 42.614 -21.151 -53.307 1.00 10.85 73 LYS A N 1
ATOM 1227 C CA . LYS A 1 73 ? 43.366 -20.272 -54.174 1.00 11.65 73 LYS A CA 1
ATOM 1228 C C . LYS A 1 73 ? 42.727 -20.369 -55.549 1.00 11.17 73 LYS A C 1
ATOM 1229 O O . LYS A 1 73 ? 42.490 -21.474 -56.040 1.00 11.76 73 LYS A O 1
ATOM 1248 N N . LYS A 1 74 ? 42.451 -19.207 -56.143 1.00 11.64 74 LYS A N 1
ATOM 1249 C CA . LYS A 1 74 ? 41.838 -19.206 -57.474 1.00 13.05 74 LYS A CA 1
ATOM 1250 C C . LYS A 1 74 ? 40.613 -20.108 -57.542 1.00 12.59 74 LYS A C 1
ATOM 1251 O O . LYS A 1 74 ? 40.384 -20.830 -58.510 1.00 14.54 74 LYS A O 1
ATOM 1270 N N . GLY A 1 75 ? 39.786 -20.046 -56.522 1.00 11.98 75 GLY A N 1
ATOM 1271 C CA . GLY A 1 75 ? 38.557 -20.799 -56.478 1.00 12.65 75 GLY A CA 1
ATOM 1272 C C . GLY A 1 75 ? 38.676 -22.270 -56.208 1.00 12.56 75 GLY A C 1
ATOM 1273 O O . GLY A 1 75 ? 37.642 -22.945 -56.249 1.00 15.88 75 GLY A O 1
ATOM 1277 N N . LYS A 1 76 ? 39.886 -22.759 -55.972 1.00 11.18 76 LYS A N 1
ATOM 1278 C CA A LYS A 1 76 ? 40.164 -24.176 -55.820 0.77 11.10 76 LYS A CA 1
ATOM 1279 C CA B LYS A 1 76 ? 40.090 -24.192 -55.797 0.23 11.42 76 LYS A CA 1
ATOM 1280 C C . LYS A 1 76 ? 40.664 -24.512 -54.423 1.00 10.49 76 LYS A C 1
ATOM 1281 O O . LYS A 1 76 ? 41.435 -23.751 -53.829 1.00 11.57 76 LYS A O 1
ATOM 1317 N N . LEU A 1 77 ? 40.283 -25.687 -53.935 1.00 9.47 77 LEU A N 1
ATOM 1318 C CA . LEU A 1 77 ? 40.786 -26.239 -52.699 1.00 8.67 77 LEU A CA 1
ATOM 1319 C C . LEU A 1 77 ? 42.320 -26.251 -52.724 1.00 9.48 77 LEU A C 1
ATOM 1320 O O . LEU A 1 77 ? 42.922 -26.699 -53.651 1.00 10.02 77 LEU A O 1
ATOM 1336 N N . ARG A 1 78 ? 42.872 -25.746 -51.610 1.00 9.26 78 ARG A N 1
ATOM 1337 C CA . ARG A 1 78 ? 44.329 -25.667 -51.514 1.00 8.55 78 ARG A CA 1
ATOM 1338 C C . ARG A 1 78 ? 44.904 -26.869 -50.784 1.00 8.22 78 ARG A C 1
ATOM 1339 O O . ARG A 1 78 ? 44.486 -27.157 -49.658 1.00 8.62 78 ARG A O 1
ATOM 1360 N N . PHE A 1 79 ? 45.923 -27.503 -51.368 1.00 10.03 79 PHE A N 1
ATOM 1361 C CA . PHE A 1 79 ? 46.713 -28.574 -50.767 1.00 9.45 79 PHE A CA 1
ATOM 1362 C C . PHE A 1 79 ? 48.186 -28.163 -50.820 1.00 10.32 79 PHE A C 1
ATOM 1363 O O . PHE A 1 79 ? 48.677 -27.870 -51.891 1.00 14.81 79 PHE A O 1
ATOM 1380 N N . VAL A 1 80 ? 48.858 -28.146 -49.690 1.00 8.92 80 VAL A N 1
ATOM 1381 C CA . VAL A 1 80 ? 50.314 -27.941 -49.692 1.00 8.77 80 VAL A CA 1
ATOM 1382 C C . VAL A 1 80 ? 50.967 -29.171 -50.298 1.00 8.97 80 VAL A C 1
ATOM 1383 O O . VAL A 1 80 ? 50.590 -30.297 -49.984 1.00 9.39 80 VAL A O 1
ATOM 1396 N N . ARG A 1 81 ? 51.953 -28.919 -51.164 1.00 8.79 81 ARG A N 1
ATOM 1397 C CA . ARG A 1 81 ? 52.606 -30.013 -51.872 1.00 8.52 81 ARG A CA 1
ATOM 1398 C C . ARG A 1 81 ? 53.719 -30.665 -51.030 1.00 9.24 81 ARG A C 1
ATOM 1399 O O . ARG A 1 81 ? 54.233 -30.079 -50.092 1.00 10.90 81 ARG A O 1
ATOM 1420 N N . ASN A 1 82 ? 54.025 -31.889 -51.424 1.00 8.50 82 ASN A N 1
ATOM 1421 C CA . ASN A 1 82 ? 55.108 -32.644 -50.789 1.00 8.76 82 ASN A CA 1
ATOM 1422 C C . ASN A 1 82 ? 56.456 -32.186 -51.331 1.00 9.23 82 ASN A C 1
ATOM 1423 O O . ASN A 1 82 ? 56.663 -32.253 -52.540 1.00 9.56 82 ASN A O 1
ATOM 1434 N N . CYS A 1 83 ? 57.334 -31.730 -50.448 1.00 8.87 83 CYS A N 1
ATOM 1435 C CA . CYS A 1 83 ? 58.666 -31.251 -50.809 1.00 8.85 83 CYS A CA 1
ATOM 1436 C C . CYS A 1 83 ? 59.722 -32.158 -50.161 1.00 8.73 83 CYS A C 1
ATOM 1437 O O . CYS A 1 83 ? 59.864 -32.156 -48.947 1.00 9.38 83 CYS A O 1
ATOM 1444 N N . PHE A 1 84 ? 60.431 -32.924 -51.006 1.00 9.49 84 PHE A N 1
ATOM 1445 C CA . PHE A 1 84 ? 61.399 -33.903 -50.499 1.00 9.05 84 PHE A CA 1
ATOM 1446 C C . PHE A 1 84 ? 62.363 -33.271 -49.520 1.00 9.83 84 PHE A C 1
ATOM 1447 O O . PHE A 1 84 ? 62.911 -32.216 -49.815 1.00 10.44 84 PHE A O 1
ATOM 1464 N N . PRO A 1 85 ? 62.661 -33.939 -48.397 1.00 9.18 85 PRO A N 1
ATOM 1465 C CA . PRO A 1 85 ? 62.232 -35.262 -47.998 1.00 9.14 85 PRO A CA 1
ATOM 1466 C C . PRO A 1 85 ? 60.959 -35.336 -47.164 1.00 9.15 85 PRO A C 1
ATOM 1467 O O . PRO A 1 85 ? 60.680 -36.340 -46.499 1.00 10.62 85 PRO A O 1
ATOM 1478 N N . HIS A 1 86 ? 60.163 -34.272 -47.182 1.00 9.57 86 HIS A N 1
ATOM 1479 C CA . HIS A 1 86 ? 59.010 -34.110 -46.303 1.00 9.48 86 HIS A CA 1
ATOM 1480 C C . HIS A 1 86 ? 57.724 -34.626 -46.938 1.00 8.65 86 HIS A C 1
ATOM 1481 O O . HIS A 1 86 ? 57.563 -34.561 -48.167 1.00 9.41 86 HIS A O 1
ATOM 1495 N N . HIS A 1 87 ? 56.808 -35.137 -46.124 1.00 9.44 87 HIS A N 1
ATOM 1496 C CA . HIS A 1 87 ? 55.484 -35.592 -46.537 1.00 9.09 87 HIS A CA 1
ATOM 1497 C C . HIS A 1 87 ? 54.440 -34.638 -45.950 1.00 7.91 87 HIS A C 1
ATOM 1498 O O . HIS A 1 87 ? 54.241 -34.602 -44.741 1.00 9.33 87 HIS A O 1
ATOM 1512 N N . GLY A 1 88 ? 53.870 -33.764 -46.767 1.00 8.69 88 GLY A N 1
ATOM 1513 C CA . GLY A 1 88 ? 52.933 -32.808 -46.239 1.00 9.79 88 GLY A CA 1
ATOM 1514 C C . GLY A 1 88 ? 53.544 -31.942 -45.164 1.00 8.31 88 GLY A C 1
ATOM 1515 O O . GLY A 1 88 ? 54.726 -31.575 -45.263 1.00 8.94 88 GLY A O 1
ATOM 1519 N N . TYR A 1 89 ? 52.770 -31.604 -44.140 1.00 8.73 89 TYR A N 1
ATOM 1520 C CA . TYR A 1 89 ? 53.240 -30.896 -42.959 1.00 8.50 89 TYR A CA 1
ATOM 1521 C C . TYR A 1 89 ? 54.056 -31.839 -42.065 1.00 8.49 89 TYR A C 1
ATOM 1522 O O . TYR A 1 89 ? 53.707 -32.995 -41.880 1.00 9.34 89 TYR A O 1
ATOM 1540 N N . ILE A 1 90 ? 55.157 -31.326 -41.516 1.00 8.60 90 ILE A N 1
ATOM 1541 C CA . ILE A 1 90 ? 55.997 -32.167 -40.678 1.00 8.32 90 ILE A CA 1
ATOM 1542 C C . ILE A 1 90 ? 55.796 -31.938 -39.183 1.00 8.36 90 ILE A C 1
ATOM 1543 O O . ILE A 1 90 ? 56.516 -32.542 -38.362 1.00 9.67 90 ILE A O 1
ATOM 1559 N N . HIS A 1 91 ? 54.742 -31.168 -38.866 1.00 8.33 91 HIS A N 1
ATOM 1560 C CA . HIS A 1 91 ? 54.283 -30.921 -37.513 1.00 8.19 91 HIS A CA 1
ATOM 1561 C C . HIS A 1 91 ? 52.764 -31.034 -37.465 1.00 8.10 91 HIS A C 1
ATOM 1562 O O . HIS A 1 91 ? 52.115 -30.859 -38.481 1.00 10.44 91 HIS A O 1
ATOM 1576 N N . ASN A 1 92 ? 52.190 -31.305 -36.291 1.00 8.35 92 ASN A N 1
ATOM 1577 C CA . ASN A 1 92 ? 50.789 -30.958 -36.092 1.00 7.77 92 ASN A CA 1
ATOM 1578 C C . ASN A 1 92 ? 50.735 -29.431 -36.069 1.00 8.81 92 ASN A C 1
ATOM 1579 O O . ASN A 1 92 ? 51.415 -28.801 -35.271 1.00 10.01 92 ASN A O 1
ATOM 1590 N N . TYR A 1 93 ? 49.931 -28.854 -36.951 1.00 8.40 93 TYR A N 1
ATOM 1591 C CA . TYR A 1 93 ? 49.991 -27.438 -37.233 1.00 7.68 93 TYR A CA 1
ATOM 1592 C C . TYR A 1 93 ? 48.691 -26.768 -36.828 1.00 8.12 93 TYR A C 1
ATOM 1593 O O . TYR A 1 93 ? 47.581 -27.247 -37.119 1.00 8.49 93 TYR A O 1
ATOM 1611 N N . GLY A 1 94 ? 48.815 -25.646 -36.127 1.00 7.66 94 GLY A N 1
ATOM 1612 C CA . GLY A 1 94 ? 47.620 -24.914 -35.727 1.00 9.09 94 GLY A CA 1
ATOM 1613 C C . GLY A 1 94 ? 47.959 -23.516 -35.257 1.00 8.04 94 GLY A C 1
ATOM 1614 O O . GLY A 1 94 ? 48.849 -22.857 -35.782 1.00 8.18 94 GLY A O 1
ATOM 1618 N N . ALA A 1 95 ? 47.241 -23.077 -34.236 1.00 8.18 95 ALA A N 1
ATOM 1619 C CA . ALA A 1 95 ? 47.233 -21.695 -33.807 1.00 8.07 95 ALA A CA 1
ATOM 1620 C C . ALA A 1 95 ? 46.913 -21.602 -32.330 1.00 8.86 95 ALA A C 1
ATOM 1621 O O . ALA A 1 95 ? 46.308 -22.503 -31.758 1.00 9.81 95 ALA A O 1
ATOM 1628 N N . PHE A 1 96 ? 47.293 -20.484 -31.736 1.00 8.75 96 PHE A N 1
ATOM 1629 C CA . PHE A 1 96 ? 46.785 -20.098 -30.423 1.00 8.70 96 PHE A CA 1
ATOM 1630 C C . PHE A 1 96 ? 45.586 -19.169 -30.611 1.00 8.82 96 PHE A C 1
ATOM 1631 O O . PHE A 1 96 ? 45.676 -18.166 -31.334 1.00 8.99 96 PHE A O 1
ATOM 1648 N N . PRO A 1 97 ? 44.468 -19.496 -29.964 1.00 8.97 97 PRO A N 1
ATOM 1649 C CA . PRO A 1 97 ? 43.313 -18.579 -29.994 1.00 9.44 97 PRO A CA 1
ATOM 1650 C C . PRO A 1 97 ? 43.660 -17.319 -29.205 1.00 9.12 97 PRO A C 1
ATOM 1651 O O . PRO A 1 97 ? 44.621 -17.261 -28.436 1.00 10.05 97 PRO A O 1
ATOM 1662 N N . GLN A 1 98 ? 42.849 -16.274 -29.456 1.00 8.51 98 GLN A N 1
ATOM 1663 C CA . GLN A 1 98 ? 42.975 -15.016 -28.733 1.00 8.75 98 GLN A CA 1
ATOM 1664 C C . GLN A 1 98 ? 44.348 -14.394 -28.978 1.00 8.97 98 GLN A C 1
ATOM 1665 O O . GLN A 1 98 ? 44.911 -13.730 -28.117 1.00 9.46 98 GLN A O 1
ATOM 1679 N N . THR A 1 99 ? 44.814 -14.554 -30.206 1.00 9.31 99 THR A N 1
ATOM 1680 C CA . THR A 1 99 ? 46.042 -13.895 -30.616 1.00 8.32 99 THR A CA 1
ATOM 1681 C C . THR A 1 99 ? 45.851 -13.318 -32.017 1.00 8.73 99 THR A C 1
ATOM 1682 O O . THR A 1 99 ? 45.014 -13.787 -32.787 1.00 9.22 99 THR A O 1
ATOM 1693 N N . TRP A 1 100 ? 46.666 -12.327 -32.387 1.00 9.33 100 TRP A N 1
ATOM 1694 C CA . TRP A 1 100 ? 46.561 -11.721 -33.714 1.00 8.84 100 TRP A CA 1
ATOM 1695 C C . TRP A 1 100 ? 47.929 -11.155 -34.109 1.00 8.94 100 TRP A C 1
ATOM 1696 O O . TRP A 1 100 ? 48.490 -10.372 -33.331 1.00 10.75 100 TRP A O 1
ATOM 1717 N N . GLU A 1 101 ? 48.370 -11.532 -35.309 1.00 9.28 101 GLU A N 1
ATOM 1718 C CA . GLU A 1 101 ? 49.521 -10.923 -35.962 1.00 9.60 101 GLU A CA 1
ATOM 1719 C C . GLU A 1 101 ? 49.019 -9.642 -36.641 1.00 9.10 101 GLU A C 1
ATOM 1720 O O . GLU A 1 101 ? 48.539 -9.648 -37.760 1.00 10.20 101 GLU A O 1
ATOM 1732 N N . ASP A 1 102 ? 49.158 -8.523 -35.930 1.00 10.06 102 ASP A N 1
ATOM 1733 C CA . ASP A 1 102 ? 48.512 -7.284 -36.310 1.00 11.22 102 ASP A CA 1
ATOM 1734 C C . ASP A 1 102 ? 49.065 -6.800 -37.648 1.00 9.86 102 ASP A C 1
ATOM 1735 O O . ASP A 1 102 ? 50.294 -6.546 -37.762 1.00 10.41 102 ASP A O 1
ATOM 1744 N N . PRO A 1 103 ? 48.218 -6.680 -38.665 1.00 10.49 103 PRO A N 1
ATOM 1745 C CA . PRO A 1 103 ? 48.656 -6.222 -39.985 1.00 10.82 103 PRO A CA 1
ATOM 1746 C C . PRO A 1 103 ? 48.793 -4.739 -40.118 1.00 11.53 103 PRO A C 1
ATOM 1747 O O . PRO A 1 103 ? 49.245 -4.278 -41.177 1.00 13.92 103 PRO A O 1
ATOM 1758 N N . ASN A 1 104 ? 48.465 -3.970 -39.076 1.00 11.48 104 ASN A N 1
ATOM 1759 C CA . ASN A 1 104 ? 48.408 -2.519 -39.171 1.00 12.38 104 ASN A CA 1
ATOM 1760 C C . ASN A 1 104 ? 49.608 -1.814 -38.570 1.00 14.46 104 ASN A C 1
ATOM 1761 O O . ASN A 1 104 ? 49.696 -0.589 -38.557 1.00 21.42 104 ASN A O 1
ATOM 1772 N N . VAL A 1 105 ? 50.581 -2.545 -38.114 1.00 18.09 105 VAL A N 1
ATOM 1773 C CA . VAL A 1 105 ? 51.828 -1.905 -37.677 1.00 19.59 105 VAL A CA 1
ATOM 1774 C C . VAL A 1 105 ? 52.968 -2.802 -38.166 1.00 20.18 105 VAL A C 1
ATOM 1775 O O . VAL A 1 105 ? 52.779 -4.027 -38.345 1.00 16.57 105 VAL A O 1
ATOM 1788 N N . SER A 1 106 ? 54.108 -2.162 -38.409 1.00 20.01 106 SER A N 1
ATOM 1789 C CA . SER A 1 106 ? 55.339 -2.876 -38.744 1.00 18.58 106 SER A CA 1
ATOM 1790 C C . SER A 1 106 ? 55.943 -3.416 -37.454 1.00 19.70 106 SER A C 1
ATOM 1791 O O . SER A 1 106 ? 56.208 -2.647 -36.520 1.00 24.61 106 SER A O 1
ATOM 1799 N N . HIS A 1 107 ? 56.207 -4.712 -37.439 1.00 18.43 107 HIS A N 1
ATOM 1800 C CA . HIS A 1 107 ? 56.760 -5.272 -36.199 1.00 18.84 107 HIS A CA 1
ATOM 1801 C C . HIS A 1 107 ? 58.264 -5.059 -36.158 1.00 19.65 107 HIS A C 1
ATOM 1802 O O . HIS A 1 107 ? 58.970 -5.389 -37.101 1.00 21.94 107 HIS A O 1
ATOM 1816 N N . PRO A 1 108 ? 58.859 -4.464 -35.138 1.00 19.68 108 PRO A N 1
ATOM 1817 C CA . PRO A 1 108 ? 60.283 -4.107 -35.160 1.00 23.49 108 PRO A CA 1
ATOM 1818 C C . PRO A 1 108 ? 61.278 -5.246 -35.305 1.00 22.93 108 PRO A C 1
ATOM 1819 O O . PRO A 1 108 ? 62.386 -5.074 -35.844 1.00 22.69 108 PRO A O 1
ATOM 1830 N N . GLU A 1 109 ? 60.945 -6.406 -34.774 1.00 21.83 109 GLU A N 1
ATOM 1831 C CA . GLU A 1 109 ? 61.883 -7.539 -34.753 1.00 22.90 109 GLU A CA 1
ATOM 1832 C C . GLU A 1 109 ? 62.173 -8.039 -36.167 1.00 19.64 109 GLU A C 1
ATOM 1833 O O . GLU A 1 109 ? 63.221 -8.559 -36.503 1.00 22.57 109 GLU A O 1
ATOM 1845 N N . THR A 1 110 ? 61.123 -7.911 -36.971 1.00 21.33 110 THR A N 1
ATOM 1846 C CA . THR A 1 110 ? 61.063 -8.480 -38.296 1.00 19.66 110 THR A CA 1
ATOM 1847 C C . THR A 1 110 ? 60.936 -7.395 -39.353 1.00 17.53 110 THR A C 1
ATOM 1848 O O . THR A 1 110 ? 61.085 -7.717 -40.528 1.00 23.46 110 THR A O 1
ATOM 1859 N N . LYS A 1 111 ? 60.623 -6.172 -38.984 1.00 17.48 111 LYS A N 1
ATOM 1860 C CA . LYS A 1 111 ? 60.481 -5.045 -39.910 1.00 17.87 111 LYS A CA 1
ATOM 1861 C C . LYS A 1 111 ? 59.418 -5.298 -40.961 1.00 16.58 111 LYS A C 1
ATOM 1862 O O . LYS A 1 111 ? 59.508 -4.867 -42.118 1.00 20.32 111 LYS A O 1
ATOM 1881 N N . ALA A 1 112 ? 58.328 -5.946 -40.577 1.00 13.62 112 ALA A N 1
ATOM 1882 C CA . ALA A 1 112 ? 57.246 -6.210 -41.518 1.00 12.30 112 ALA A CA 1
ATOM 1883 C C . ALA A 1 112 ? 55.915 -6.274 -40.789 1.00 11.66 112 ALA A C 1
ATOM 1884 O O . ALA A 1 112 ? 55.855 -6.662 -39.607 1.00 12.83 112 ALA A O 1
ATOM 1891 N N . VAL A 1 113 ? 54.830 -5.927 -41.467 1.00 13.20 113 VAL A N 1
ATOM 1892 C CA . VAL A 1 113 ? 53.498 -6.089 -40.871 1.00 11.15 113 VAL A CA 1
ATOM 1893 C C . VAL A 1 113 ? 53.168 -7.536 -40.585 1.00 10.33 113 VAL A C 1
ATOM 1894 O O . VAL A 1 113 ? 53.705 -8.459 -41.195 1.00 10.65 113 VAL A O 1
ATOM 1907 N N . GLY A 1 114 ? 52.212 -7.727 -39.660 1.00 10.45 114 GLY A N 1
ATOM 1908 C CA . GLY A 1 114 ? 51.745 -9.071 -39.393 1.00 9.89 114 GLY A CA 1
ATOM 1909 C C . GLY A 1 114 ? 50.856 -9.653 -40.476 1.00 9.45 114 GLY A C 1
ATOM 1910 O O . GLY A 1 114 ? 50.317 -8.890 -41.297 1.00 10.19 114 GLY A O 1
ATOM 1914 N N A ASP A 1 115 ? 50.686 -10.961 -40.473 0.57 8.93 115 ASP A N 1
ATOM 1915 N N B ASP A 1 115 ? 50.730 -10.963 -40.500 0.43 8.86 115 ASP A N 1
ATOM 1916 C CA A ASP A 1 115 ? 49.912 -11.647 -41.495 0.57 9.04 115 ASP A CA 1
ATOM 1917 C CA B ASP A 1 115 ? 50.076 -11.716 -41.555 0.43 9.02 115 ASP A CA 1
ATOM 1918 C C A ASP A 1 115 ? 48.412 -11.690 -41.190 0.57 8.11 115 ASP A C 1
ATOM 1919 C C B ASP A 1 115 ? 48.557 -11.806 -41.407 0.43 8.89 115 ASP A C 1
ATOM 1920 O O A ASP A 1 115 ? 47.709 -12.361 -41.945 0.57 8.59 115 ASP A O 1
ATOM 1921 O O B ASP A 1 115 ? 47.936 -12.566 -42.152 0.43 14.00 115 ASP A O 1
ATOM 1938 N N A ASN A 1 116 ? 47.914 -11.005 -40.183 0.57 6.69 116 ASN A N 1
ATOM 1939 N N B ASN A 1 116 ? 47.958 -11.053 -40.508 0.43 9.09 116 ASN A N 1
ATOM 1940 C CA A ASN A 1 116 ? 46.472 -10.835 -39.938 0.57 8.65 116 ASN A CA 1
ATOM 1941 C CA B ASN A 1 116 ? 46.515 -11.004 -40.276 0.43 7.35 116 ASN A CA 1
ATOM 1942 C C A ASN A 1 116 ? 45.816 -12.068 -39.357 0.57 8.62 116 ASN A C 1
ATOM 1943 C C B ASN A 1 116 ? 45.936 -12.368 -39.953 0.43 8.45 116 ASN A C 1
ATOM 1944 O O A ASN A 1 116 ? 44.581 -12.154 -39.315 0.57 10.92 116 ASN A O 1
ATOM 1945 O O B ASN A 1 116 ? 45.117 -12.928 -40.680 0.43 9.43 116 ASN A O 1
ATOM 1966 N N A ASP A 1 117 ? 46.587 -13.015 -38.834 0.57 11.78 117 ASP A N 1
ATOM 1967 N N B ASP A 1 117 ? 46.331 -12.936 -38.822 0.43 8.96 117 ASP A N 1
ATOM 1968 C CA A ASP A 1 117 ? 45.959 -14.214 -38.277 0.57 10.15 117 ASP A CA 1
ATOM 1969 C CA B ASP A 1 117 ? 45.955 -14.295 -38.450 0.43 9.40 117 ASP A CA 1
ATOM 1970 C C A ASP A 1 117 ? 46.380 -14.450 -36.824 0.57 10.01 117 ASP A C 1
ATOM 1971 C C B ASP A 1 117 ? 46.433 -14.548 -37.017 0.43 9.29 117 ASP A C 1
ATOM 1972 O O A ASP A 1 117 ? 47.258 -13.775 -36.293 0.57 11.30 117 ASP A O 1
ATOM 1973 O O B ASP A 1 117 ? 47.440 -13.968 -36.597 0.43 8.24 117 ASP A O 1
ATOM 1990 N N A PRO A 1 118 ? 45.769 -15.454 -36.200 0.57 9.02 118 PRO A N 1
ATOM 1991 N N B PRO A 1 118 ? 45.768 -15.408 -36.259 0.43 8.83 118 PRO A N 1
ATOM 1992 C CA A PRO A 1 118 ? 46.275 -16.035 -34.951 0.57 7.58 118 PRO A CA 1
ATOM 1993 C CA B PRO A 1 118 ? 46.320 -15.811 -34.956 0.43 9.02 118 PRO A CA 1
ATOM 1994 C C A PRO A 1 118 ? 47.735 -16.465 -35.093 0.57 8.99 118 PRO A C 1
ATOM 1995 C C B PRO A 1 118 ? 47.768 -16.279 -35.121 0.43 7.25 118 PRO A C 1
ATOM 1996 O O A PRO A 1 118 ? 48.158 -16.938 -36.150 0.57 8.65 118 PRO A O 1
ATOM 1997 O O B PRO A 1 118 ? 48.175 -16.607 -36.241 0.43 8.09 118 PRO A O 1
ATOM 2018 N N . ILE A 1 119 ? 48.517 -16.311 -34.020 1.00 8.69 119 ILE A N 1
ATOM 2019 C CA . ILE A 1 119 ? 49.896 -16.780 -34.058 1.00 8.27 119 ILE A CA 1
ATOM 2020 C C . ILE A 1 119 ? 49.890 -18.284 -34.319 1.00 7.75 119 ILE A C 1
ATOM 2021 O O . ILE A 1 119 ? 49.053 -19.018 -33.803 1.00 9.36 119 ILE A O 1
ATOM 2037 N N . ASP A 1 120 ? 50.859 -18.739 -35.102 1.00 8.05 120 ASP A N 1
ATOM 2038 C CA . ASP A 1 120 ? 50.959 -20.108 -35.539 1.00 8.15 120 ASP A CA 1
ATOM 2039 C C . ASP A 1 120 ? 51.793 -21.002 -34.620 1.00 7.85 120 ASP A C 1
ATOM 2040 O O . ASP A 1 120 ? 52.755 -20.541 -34.010 1.00 9.49 120 ASP A O 1
ATOM 2049 N N . VAL A 1 121 ? 51.399 -22.252 -34.512 1.00 8.19 121 VAL A N 1
ATOM 2050 C CA . VAL A 1 121 ? 51.972 -23.210 -33.562 1.00 8.83 121 VAL A CA 1
ATOM 2051 C C . VAL A 1 121 ? 52.292 -24.513 -34.275 1.00 8.76 121 VAL A C 1
ATOM 2052 O O . VAL A 1 121 ? 51.476 -25.086 -35.006 1.00 8.35 121 VAL A O 1
ATOM 2065 N N . LEU A 1 122 ? 53.534 -24.965 -34.033 1.00 8.10 122 LEU A N 1
ATOM 2066 C CA . LEU A 1 122 ? 54.080 -26.244 -34.496 1.00 8.59 122 LEU A CA 1
ATOM 2067 C C . LEU A 1 122 ? 54.164 -27.174 -33.298 1.00 9.02 122 LEU A C 1
ATOM 2068 O O . LEU A 1 122 ? 54.905 -26.911 -32.357 1.00 11.29 122 LEU A O 1
ATOM 2084 N N . GLU A 1 123 ? 53.388 -28.236 -33.265 1.00 8.63 123 GLU A N 1
ATOM 2085 C CA . GLU A 1 123 ? 53.346 -29.143 -32.098 1.00 9.12 123 GLU A CA 1
ATOM 2086 C C . GLU A 1 123 ? 54.077 -30.412 -32.505 1.00 9.80 123 GLU A C 1
ATOM 2087 O O . GLU A 1 123 ? 53.704 -31.079 -33.477 1.00 10.86 123 GLU A O 1
ATOM 2099 N N . ILE A 1 124 ? 55.167 -30.730 -31.800 1.00 9.12 124 ILE A N 1
ATOM 2100 C CA . ILE A 1 124 ? 56.181 -31.693 -32.213 1.00 9.84 124 ILE A CA 1
ATOM 2101 C C . ILE A 1 124 ? 56.049 -33.071 -31.613 1.00 10.31 124 ILE A C 1
ATOM 2102 O O . ILE A 1 124 ? 56.932 -33.911 -31.856 1.00 10.36 124 ILE A O 1
ATOM 2118 N N . GLY A 1 125 ? 55.003 -33.358 -30.858 1.00 10.37 125 GLY A N 1
ATOM 2119 C CA . GLY A 1 125 ? 54.892 -34.658 -30.188 1.00 9.72 125 GLY A CA 1
ATOM 2120 C C . GLY A 1 125 ? 54.647 -35.829 -31.097 1.00 10.17 125 GLY A C 1
ATOM 2121 O O . GLY A 1 125 ? 54.410 -35.703 -32.320 1.00 10.09 125 GLY A O 1
ATOM 2125 N N . GLU A 1 126 ? 54.646 -37.022 -30.512 1.00 9.58 126 GLU A N 1
ATOM 2126 C CA . GLU A 1 126 ? 54.601 -38.251 -31.319 1.00 10.29 126 GLU A CA 1
ATOM 2127 C C . GLU A 1 126 ? 53.230 -38.506 -31.923 1.00 10.50 126 GLU A C 1
ATOM 2128 O O . GLU A 1 126 ? 53.176 -39.007 -33.055 1.00 12.80 126 GLU A O 1
ATOM 2140 N N . THR A 1 127 ? 52.134 -38.175 -31.287 1.00 9.74 127 THR A N 1
ATOM 2141 C CA . THR A 1 127 ? 50.828 -38.582 -31.810 1.00 10.97 127 THR A CA 1
ATOM 2142 C C . THR A 1 127 ? 50.353 -37.563 -32.841 1.00 9.72 127 THR A C 1
ATOM 2143 O O . THR A 1 127 ? 50.517 -36.353 -32.651 1.00 12.00 127 THR A O 1
ATOM 2162 N N . ILE A 1 128 ? 49.784 -38.084 -33.921 1.00 9.76 128 ILE A N 1
ATOM 2163 C CA . ILE A 1 128 ? 49.153 -37.232 -34.938 1.00 8.75 128 ILE A CA 1
ATOM 2164 C C . ILE A 1 128 ? 47.828 -36.688 -34.394 1.00 9.41 128 ILE A C 1
ATOM 2165 O O . ILE A 1 128 ? 46.993 -37.448 -33.915 1.00 10.45 128 ILE A O 1
ATOM 2181 N N . ALA A 1 129 ? 47.643 -35.384 -34.466 1.00 9.51 129 ALA A N 1
ATOM 2182 C CA . ALA A 1 129 ? 46.490 -34.697 -33.947 1.00 9.57 129 ALA A CA 1
ATOM 2183 C C . ALA A 1 129 ? 45.310 -34.756 -34.906 1.00 10.81 129 ALA A C 1
ATOM 2184 O O . ALA A 1 129 ? 45.435 -35.294 -36.026 1.00 10.51 129 ALA A O 1
ATOM 2191 N N . TYR A 1 130 ? 44.178 -34.169 -34.493 1.00 10.77 130 TYR A N 1
ATOM 2192 C CA . TYR A 1 130 ? 43.016 -34.108 -35.373 1.00 11.22 130 TYR A CA 1
ATOM 2193 C C . TYR A 1 130 ? 42.545 -32.682 -35.506 1.00 9.37 130 TYR A C 1
ATOM 2194 O O . TYR A 1 130 ? 42.701 -31.823 -34.618 1.00 9.57 130 TYR A O 1
ATOM 2212 N N . THR A 1 131 ? 41.922 -32.387 -36.657 1.00 9.05 131 THR A N 1
ATOM 2213 C CA . THR A 1 131 ? 41.441 -31.022 -36.936 1.00 8.51 131 THR A CA 1
ATOM 2214 C C . THR A 1 131 ? 40.337 -30.629 -35.956 1.00 9.50 131 THR A C 1
ATOM 2215 O O . THR A 1 131 ? 39.367 -31.376 -35.766 1.00 10.33 131 THR A O 1
ATOM 2226 N N . GLY A 1 132 ? 40.484 -29.446 -35.362 1.00 9.35 132 GLY A N 1
ATOM 2227 C CA . GLY A 1 132 ? 39.596 -28.955 -34.350 1.00 9.82 132 GLY A CA 1
ATOM 2228 C C . GLY A 1 132 ? 39.891 -29.375 -32.939 1.00 10.66 132 GLY A C 1
ATOM 2229 O O . GLY A 1 132 ? 39.205 -28.951 -32.013 1.00 11.52 132 GLY A O 1
ATOM 2233 N N . GLN A 1 133 ? 40.918 -30.231 -32.770 1.00 10.46 133 GLN A N 1
ATOM 2234 C CA . GLN A 1 133 ? 41.348 -30.588 -31.428 1.00 10.06 133 GLN A CA 1
ATOM 2235 C C . GLN A 1 133 ? 41.830 -29.358 -30.671 1.00 9.75 133 GLN A C 1
ATOM 2236 O O . GLN A 1 133 ? 42.563 -28.530 -31.213 1.00 10.76 133 GLN A O 1
ATOM 2250 N N . VAL A 1 134 ? 41.469 -29.276 -29.399 1.00 9.78 134 VAL A N 1
ATOM 2251 C CA . VAL A 1 134 ? 42.056 -28.365 -28.446 1.00 10.20 134 VAL A CA 1
ATOM 2252 C C . VAL A 1 134 ? 42.950 -29.193 -27.541 1.00 11.47 134 VAL A C 1
ATOM 2253 O O . VAL A 1 134 ? 42.503 -30.057 -26.811 1.00 14.68 134 VAL A O 1
ATOM 2266 N N . LYS A 1 135 ? 44.251 -28.924 -27.655 1.00 12.05 135 LYS A N 1
ATOM 2267 C CA . LYS A 1 135 ? 45.184 -29.612 -26.787 1.00 12.85 135 LYS A CA 1
ATOM 2268 C C . LYS A 1 135 ? 46.003 -28.608 -25.978 1.00 10.44 135 LYS A C 1
ATOM 2269 O O . LYS A 1 135 ? 46.108 -27.459 -26.365 1.00 14.39 135 LYS A O 1
ATOM 2288 N N . GLN A 1 136 ? 46.519 -29.058 -24.875 1.00 10.46 136 GLN A N 1
ATOM 2289 C CA . GLN A 1 136 ? 47.307 -28.194 -23.980 1.00 10.33 136 GLN A CA 1
ATOM 2290 C C . GLN A 1 136 ? 48.780 -28.441 -24.281 1.00 10.59 136 GLN A C 1
ATOM 2291 O O . GLN A 1 136 ? 49.195 -29.625 -24.329 1.00 12.56 136 GLN A O 1
ATOM 2305 N N . VAL A 1 137 ? 49.475 -27.325 -24.509 1.00 10.11 137 VAL A N 1
ATOM 2306 C CA . VAL A 1 137 ? 50.873 -27.399 -24.917 1.00 9.96 137 VAL A CA 1
ATOM 2307 C C . VAL A 1 137 ? 51.754 -26.481 -24.074 1.00 9.38 137 VAL A C 1
ATOM 2308 O O . VAL A 1 137 ? 51.303 -25.456 -23.571 1.00 10.65 137 VAL A O 1
ATOM 2321 N N A LYS A 1 138 ? 53.032 -26.805 -24.028 0.63 10.85 138 LYS A N 1
ATOM 2322 N N B LYS A 1 138 ? 53.024 -26.848 -24.032 0.37 10.66 138 LYS A N 1
ATOM 2323 C CA A LYS A 1 138 ? 54.067 -25.933 -23.481 0.63 11.38 138 LYS A CA 1
ATOM 2324 C CA B LYS A 1 138 ? 54.110 -26.003 -23.557 0.37 10.62 138 LYS A CA 1
ATOM 2325 C C A LYS A 1 138 ? 54.914 -25.375 -24.635 0.63 10.24 138 LYS A C 1
ATOM 2326 C C B LYS A 1 138 ? 54.775 -25.323 -24.764 0.37 8.99 138 LYS A C 1
ATOM 2327 O O A LYS A 1 138 ? 55.300 -26.142 -25.513 0.63 10.08 138 LYS A O 1
ATOM 2328 O O B LYS A 1 138 ? 54.868 -25.949 -25.821 0.37 7.52 138 LYS A O 1
ATOM 2365 N N . ALA A 1 139 ? 55.232 -24.083 -24.590 1.00 13.06 139 ALA A N 1
ATOM 2366 C CA . ALA A 1 139 ? 56.060 -23.414 -25.570 1.00 13.60 139 ALA A CA 1
ATOM 2367 C C . ALA A 1 139 ? 57.534 -23.721 -25.296 1.00 12.25 139 ALA A C 1
ATOM 2368 O O . ALA A 1 139 ? 57.945 -23.642 -24.121 1.00 16.24 139 ALA A O 1
ATOM 2375 N N . LEU A 1 140 ? 58.317 -24.005 -26.332 1.00 12.79 140 LEU A N 1
ATOM 2376 C CA . LEU A 1 140 ? 59.731 -24.295 -26.197 1.00 12.75 140 LEU A CA 1
ATOM 2377 C C . LEU A 1 140 ? 60.599 -23.250 -26.884 1.00 12.25 140 LEU A C 1
ATOM 2378 O O . LEU A 1 140 ? 61.773 -23.086 -26.525 1.00 13.66 140 LEU A O 1
ATOM 2394 N N . GLY A 1 141 ? 60.064 -22.536 -27.881 1.00 12.00 141 GLY A N 1
ATOM 2395 C CA . GLY A 1 141 ? 60.812 -21.521 -28.587 1.00 12.10 141 GLY A CA 1
ATOM 2396 C C . GLY A 1 141 ? 59.988 -20.996 -29.751 1.00 9.23 141 GLY A C 1
ATOM 2397 O O . GLY A 1 141 ? 58.801 -21.285 -29.844 1.00 10.65 141 GLY A O 1
ATOM 2401 N N . ILE A 1 142 ? 60.619 -20.225 -30.598 1.00 10.03 142 ILE A N 1
ATOM 2402 C CA . ILE A 1 142 ? 59.875 -19.536 -31.670 1.00 9.08 142 ILE A CA 1
ATOM 2403 C C . ILE A 1 142 ? 60.803 -19.146 -32.795 1.00 9.62 142 ILE A C 1
ATOM 2404 O O . ILE A 1 142 ? 61.981 -18.863 -32.555 1.00 11.04 142 ILE A O 1
ATOM 2420 N N . MET A 1 143 ? 60.328 -19.211 -34.036 1.00 9.83 143 MET A N 1
ATOM 2421 C CA . MET A 1 143 ? 61.087 -18.845 -35.218 1.00 11.02 143 MET A CA 1
ATOM 2422 C C . MET A 1 143 ? 60.363 -17.701 -35.943 1.00 9.40 143 MET A C 1
ATOM 2423 O O . MET A 1 143 ? 59.132 -17.722 -36.047 1.00 10.80 143 MET A O 1
ATOM 2437 N N . ALA A 1 144 ? 61.160 -16.765 -36.421 1.00 9.55 144 ALA A N 1
ATOM 2438 C CA . ALA A 1 144 ? 60.666 -15.573 -37.084 1.00 10.57 144 ALA A CA 1
ATOM 2439 C C . ALA A 1 144 ? 60.605 -15.729 -38.607 1.00 10.01 144 ALA A C 1
ATOM 2440 O O . ALA A 1 144 ? 61.433 -15.159 -39.328 1.00 12.20 144 ALA A O 1
ATOM 2447 N N . LEU A 1 145 ? 59.585 -16.452 -39.084 1.00 10.41 145 LEU A N 1
ATOM 2448 C CA . LEU A 1 145 ? 59.376 -16.548 -40.519 1.00 10.09 145 LEU A CA 1
ATOM 2449 C C . LEU A 1 145 ? 58.850 -15.219 -41.077 1.00 11.02 145 LEU A C 1
ATOM 2450 O O . LEU A 1 145 ? 57.920 -14.628 -40.528 1.00 11.47 145 LEU A O 1
ATOM 2466 N N . LEU A 1 146 ? 59.424 -14.785 -42.199 1.00 9.97 146 LEU A N 1
ATOM 2467 C CA . LEU A 1 146 ? 58.871 -13.757 -43.066 1.00 10.01 146 LEU A CA 1
ATOM 2468 C C . LEU A 1 146 ? 58.230 -14.529 -44.223 1.00 9.58 146 LEU A C 1
ATOM 2469 O O . LEU A 1 146 ? 58.942 -15.102 -45.075 1.00 11.68 146 LEU A O 1
ATOM 2485 N N . ASP A 1 147 ? 56.921 -14.663 -44.186 1.00 9.55 147 ASP A N 1
ATOM 2486 C CA . ASP A 1 147 ? 56.175 -15.439 -45.186 1.00 9.54 147 ASP A CA 1
ATOM 2487 C C . ASP A 1 147 ? 55.595 -14.490 -46.226 1.00 9.51 147 ASP A C 1
ATOM 2488 O O . ASP A 1 147 ? 54.747 -13.651 -45.879 1.00 9.80 147 ASP A O 1
ATOM 2497 N N . GLU A 1 148 ? 56.102 -14.532 -47.458 1.00 11.05 148 GLU A N 1
ATOM 2498 C CA . GLU A 1 148 ? 55.719 -13.559 -48.481 1.00 11.59 148 GLU A CA 1
ATOM 2499 C C . GLU A 1 148 ? 55.793 -12.153 -47.914 1.00 11.66 148 GLU A C 1
ATOM 2500 O O . GLU A 1 148 ? 54.913 -11.316 -48.141 1.00 12.60 148 GLU A O 1
ATOM 2512 N N . GLY A 1 149 ? 56.892 -11.860 -47.211 1.00 10.72 149 GLY A N 1
ATOM 2513 C CA . GLY A 1 149 ? 57.164 -10.525 -46.719 1.00 12.04 149 GLY A CA 1
ATOM 2514 C C . GLY A 1 149 ? 56.337 -10.071 -45.529 1.00 10.44 149 GLY A C 1
ATOM 2515 O O . GLY A 1 149 ? 56.415 -8.908 -45.155 1.00 15.01 149 GLY A O 1
ATOM 2519 N N . GLU A 1 150 ? 55.640 -10.973 -44.860 1.00 10.50 150 GLU A N 1
ATOM 2520 C CA . GLU A 1 150 ? 54.877 -10.659 -43.655 1.00 10.17 150 GLU A CA 1
ATOM 2521 C C . GLU A 1 150 ? 55.374 -11.429 -42.430 1.00 9.54 150 GLU A C 1
ATOM 2522 O O . GLU A 1 150 ? 55.805 -12.585 -42.505 1.00 10.39 150 GLU A O 1
ATOM 2534 N N . THR A 1 151 ? 55.270 -10.752 -41.286 1.00 9.70 151 THR A N 1
ATOM 2535 C CA . THR A 1 151 ? 55.635 -11.373 -40.015 1.00 8.61 151 THR A CA 1
ATOM 2536 C C . THR A 1 151 ? 54.716 -12.541 -39.706 1.00 7.61 151 THR A C 1
ATOM 2537 O O . THR A 1 151 ? 53.493 -12.404 -39.654 1.00 9.84 151 THR A O 1
ATOM 2548 N N . ASP A 1 152 ? 55.304 -13.706 -39.534 1.00 8.30 152 ASP A N 1
ATOM 2549 C CA . ASP A 1 152 ? 54.589 -14.965 -39.445 1.00 8.07 152 ASP A CA 1
ATOM 2550 C C . ASP A 1 152 ? 55.301 -15.934 -38.495 1.00 7.51 152 ASP A C 1
ATOM 2551 O O . ASP A 1 152 ? 55.679 -17.050 -38.856 1.00 9.84 152 ASP A O 1
ATOM 2560 N N . TRP A 1 153 ? 55.455 -15.491 -37.232 1.00 8.87 153 TRP A N 1
ATOM 2561 C CA . TRP A 1 153 ? 56.147 -16.287 -36.229 1.00 8.48 153 TRP A CA 1
ATOM 2562 C C . TRP A 1 153 ? 55.567 -17.695 -36.156 1.00 8.03 153 TRP A C 1
ATOM 2563 O O . TRP A 1 153 ? 54.351 -17.918 -36.268 1.00 9.22 153 TRP A O 1
ATOM 2584 N N . LYS A 1 154 ? 56.437 -18.644 -35.875 1.00 9.16 154 LYS A N 1
ATOM 2585 C CA . LYS A 1 154 ? 56.070 -20.055 -35.649 1.00 9.25 154 LYS A CA 1
ATOM 2586 C C . LYS A 1 154 ? 56.537 -20.474 -34.258 1.00 9.27 154 LYS A C 1
ATOM 2587 O O . LYS A 1 154 ? 57.737 -20.569 -34.014 1.00 9.59 154 LYS A O 1
ATOM 2606 N N . VAL A 1 155 ? 55.583 -20.718 -33.368 1.00 8.62 155 VAL A N 1
ATOM 2607 C CA . VAL A 1 155 ? 55.913 -21.197 -32.029 1.00 9.14 155 VAL A CA 1
ATOM 2608 C C . VAL A 1 155 ? 56.199 -22.685 -32.100 1.00 10.04 155 VAL A C 1
ATOM 2609 O O . VAL A 1 155 ? 55.440 -23.449 -32.727 1.00 10.25 155 VAL A O 1
ATOM 2622 N N . ILE A 1 156 ? 57.272 -23.120 -31.419 1.00 9.50 156 ILE A N 1
ATOM 2623 C CA . ILE A 1 156 ? 57.596 -24.523 -31.258 1.00 10.07 156 ILE A CA 1
ATOM 2624 C C . ILE A 1 156 ? 57.053 -24.977 -29.901 1.00 10.49 156 ILE A C 1
ATOM 2625 O O . ILE A 1 156 ? 57.420 -24.407 -28.877 1.00 11.71 156 ILE A O 1
ATOM 2641 N N . ALA A 1 157 ? 56.180 -25.987 -29.940 1.00 9.72 157 ALA A N 1
ATOM 2642 C CA . ALA A 1 157 ? 55.475 -26.411 -28.723 1.00 9.62 157 ALA A CA 1
ATOM 2643 C C . ALA A 1 157 ? 55.361 -27.924 -28.652 1.00 8.99 157 ALA A C 1
ATOM 2644 O O . ALA A 1 157 ? 55.508 -28.625 -29.661 1.00 9.37 157 ALA A O 1
ATOM 2651 N N . ILE A 1 158 ? 55.068 -28.456 -27.457 1.00 10.50 158 ILE A N 1
ATOM 2652 C CA . ILE A 1 158 ? 54.773 -29.872 -27.302 1.00 10.89 158 ILE A CA 1
ATOM 2653 C C . ILE A 1 158 ? 53.532 -30.086 -26.442 1.00 10.35 158 ILE A C 1
ATOM 2654 O O . ILE A 1 158 ? 53.376 -29.396 -25.423 1.00 10.56 158 ILE A O 1
ATOM 2670 N N . ASP A 1 159 ? 52.703 -31.057 -26.827 1.00 10.26 159 ASP A N 1
ATOM 2671 C CA . ASP A 1 159 ? 51.584 -31.516 -26.013 1.00 10.67 159 ASP A CA 1
ATOM 2672 C C . ASP A 1 159 ? 52.054 -31.938 -24.620 1.00 12.51 159 ASP A C 1
ATOM 2673 O O . ASP A 1 159 ? 53.003 -32.706 -24.502 1.00 11.50 159 ASP A O 1
ATOM 2682 N N . ILE A 1 160 ? 51.427 -31.404 -23.580 1.00 12.52 160 ILE A N 1
ATOM 2683 C CA . ILE A 1 160 ? 51.842 -31.760 -22.210 1.00 12.82 160 ILE A CA 1
ATOM 2684 C C . ILE A 1 160 ? 51.647 -33.232 -21.888 1.00 13.87 160 ILE A C 1
ATOM 2685 O O . ILE A 1 160 ? 52.224 -33.719 -20.911 1.00 16.20 16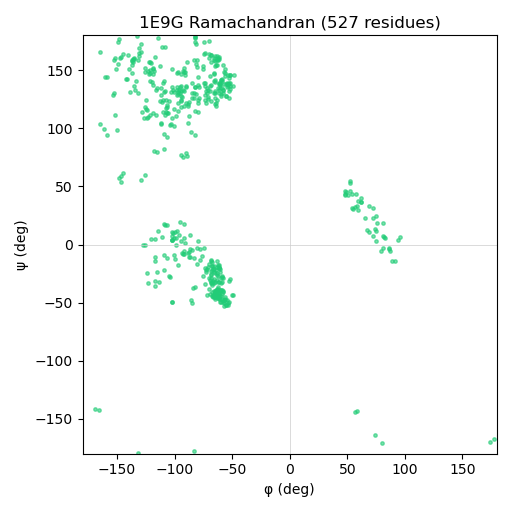0 ILE A O 1
ATOM 2701 N N . ASN A 1 161 ? 50.879 -33.930 -22.722 1.00 13.14 161 ASN A N 1
ATOM 2702 C CA . ASN A 1 161 ? 50.608 -35.352 -22.533 1.00 13.90 161 ASN A CA 1
ATOM 2703 C C . ASN A 1 161 ? 51.648 -36.188 -23.288 1.00 13.48 161 ASN A C 1
ATOM 2704 O O . ASN A 1 161 ? 51.622 -37.409 -23.135 1.00 16.35 161 ASN A O 1
ATOM 2715 N N . ASP A 1 162 ? 52.538 -35.596 -24.062 1.00 12.99 162 ASP A N 1
ATOM 2716 C CA . ASP A 1 162 ? 53.538 -36.407 -24.751 1.00 13.08 162 ASP A CA 1
ATOM 2717 C C . ASP A 1 162 ? 54.466 -37.090 -23.747 1.00 14.39 162 ASP A C 1
ATOM 2718 O O . ASP A 1 162 ? 54.833 -36.428 -22.750 1.00 14.73 162 ASP A O 1
ATOM 2727 N N . PRO A 1 163 ? 54.851 -38.327 -23.941 1.00 14.55 163 PRO A N 1
ATOM 2728 C CA . PRO A 1 163 ? 55.791 -38.969 -22.991 1.00 16.72 163 PRO A CA 1
ATOM 2729 C C . PRO A 1 163 ? 57.068 -38.177 -22.719 1.00 15.75 163 PRO A C 1
ATOM 2730 O O . PRO A 1 163 ? 57.643 -38.284 -21.630 1.00 18.92 163 PRO A O 1
ATOM 2741 N N . LEU A 1 164 ? 57.530 -37.400 -23.697 1.00 15.08 164 LEU A N 1
ATOM 2742 C CA . LEU A 1 164 ? 58.726 -36.605 -23.518 1.00 16.06 164 LEU A CA 1
ATOM 2743 C C . LEU A 1 164 ? 58.484 -35.244 -22.886 1.00 14.81 164 LEU A C 1
ATOM 2744 O O . LEU A 1 164 ? 59.466 -34.559 -22.594 1.00 16.49 164 LEU A O 1
ATOM 2760 N N . ALA A 1 165 ? 57.233 -34.817 -22.751 1.00 13.48 165 ALA A N 1
ATOM 2761 C CA . ALA A 1 165 ? 57.072 -33.449 -22.275 1.00 14.33 165 ALA A CA 1
ATOM 2762 C C . ALA A 1 165 ? 57.883 -33.105 -21.040 1.00 15.03 165 ALA A C 1
ATOM 2763 O O . ALA A 1 165 ? 58.444 -32.027 -20.981 1.00 17.17 165 ALA A O 1
ATOM 2770 N N . PRO A 1 166 ? 57.968 -33.927 -20.010 1.00 16.86 166 PRO A N 1
ATOM 2771 C CA . PRO A 1 166 ? 58.709 -33.537 -18.774 1.00 17.71 166 PRO A CA 1
ATOM 2772 C C . PRO A 1 166 ? 60.193 -33.241 -19.013 1.00 18.31 166 PRO A C 1
ATOM 2773 O O . PRO A 1 166 ? 60.825 -32.563 -18.182 1.00 21.88 166 PRO A O 1
ATOM 2784 N N . LYS A 1 167 ? 60.725 -33.772 -20.126 1.00 17.92 167 LYS A N 1
ATOM 2785 C CA . LYS A 1 167 ? 62.142 -33.666 -20.456 1.00 17.43 167 LYS A CA 1
ATOM 2786 C C . LYS A 1 167 ? 62.412 -32.470 -21.353 1.00 16.34 167 LYS A C 1
ATOM 2787 O O . LYS A 1 167 ? 63.573 -32.116 -21.613 1.00 20.34 167 LYS A O 1
ATOM 2806 N N . LEU A 1 168 ? 61.370 -31.803 -21.832 1.00 15.37 168 LEU A N 1
ATOM 2807 C CA . LEU A 1 168 ? 61.515 -30.665 -22.728 1.00 16.31 168 LEU A CA 1
ATOM 2808 C C . LEU A 1 168 ? 61.124 -29.366 -22.026 1.00 16.65 168 LEU A C 1
ATOM 2809 O O . LEU A 1 168 ? 59.960 -29.135 -21.713 1.00 21.16 168 LEU A O 1
ATOM 2825 N N . ASN A 1 169 ? 62.125 -28.509 -21.840 1.00 20.56 169 ASN A N 1
ATOM 2826 C CA . ASN A 1 169 ? 61.884 -27.318 -21.063 1.00 22.32 169 ASN A CA 1
ATOM 2827 C C . ASN A 1 169 ? 62.217 -26.095 -21.894 1.00 17.44 169 ASN A C 1
ATOM 2828 O O . ASN A 1 169 ? 61.594 -25.052 -21.718 1.00 25.59 169 ASN A O 1
ATOM 2839 N N . ASP A 1 170 ? 63.188 -26.150 -22.784 1.00 15.37 170 ASP A N 1
ATOM 2840 C CA . ASP A 1 170 ? 63.578 -24.980 -23.570 1.00 14.19 170 ASP A CA 1
ATOM 2841 C C . ASP A 1 170 ? 64.066 -25.465 -24.910 1.00 14.00 170 ASP A C 1
ATOM 2842 O O . ASP A 1 170 ? 64.146 -26.677 -25.168 1.00 15.58 170 ASP A O 1
ATOM 2851 N N . ILE A 1 171 ? 64.405 -24.525 -25.786 1.00 13.96 171 ILE A N 1
ATOM 2852 C CA . ILE A 1 171 ? 64.598 -24.847 -27.210 1.00 13.46 171 ILE A CA 1
ATOM 2853 C C . ILE A 1 171 ? 65.775 -25.767 -27.440 1.00 14.61 171 ILE A C 1
ATOM 2854 O O . ILE A 1 171 ? 65.720 -26.592 -28.371 1.00 14.86 171 ILE A O 1
ATOM 2870 N N . GLU A 1 172 ? 66.812 -25.728 -26.622 1.00 16.32 172 GLU A N 1
ATOM 2871 C CA . GLU A 1 172 ? 67.956 -26.629 -26.737 1.00 16.30 172 GLU A CA 1
ATOM 2872 C C . GLU A 1 172 ? 67.544 -28.086 -26.537 1.00 15.73 172 GLU A C 1
ATOM 2873 O O . GLU A 1 172 ? 68.110 -29.046 -27.084 1.00 16.19 172 GLU A O 1
ATOM 2885 N N . ASP A 1 173 ? 66.482 -28.296 -25.794 1.00 14.94 173 ASP A N 1
ATOM 2886 C CA . ASP A 1 173 ? 65.988 -29.645 -25.576 1.00 14.85 173 ASP A CA 1
ATOM 2887 C C . ASP A 1 173 ? 65.372 -30.248 -26.828 1.00 14.58 173 ASP A C 1
ATOM 2888 O O . ASP A 1 173 ? 65.353 -31.482 -26.997 1.00 14.38 173 ASP A O 1
ATOM 2897 N N . VAL A 1 174 ? 64.819 -29.392 -27.693 1.00 14.37 174 VAL A N 1
ATOM 2898 C CA . VAL A 1 174 ? 64.327 -29.864 -28.983 1.00 13.33 174 VAL A CA 1
ATOM 2899 C C . VAL A 1 174 ? 65.440 -30.492 -29.790 1.00 14.19 174 VAL A C 1
ATOM 2900 O O . VAL A 1 174 ? 65.296 -31.554 -30.399 1.00 13.26 174 VAL A O 1
ATOM 2913 N N . GLU A 1 175 ? 66.617 -29.862 -29.834 1.00 14.86 175 GLU A N 1
ATOM 2914 C CA . GLU A 1 175 ? 67.684 -30.458 -30.626 1.00 16.66 175 GLU A CA 1
ATOM 2915 C C . GLU A 1 175 ? 68.164 -31.765 -30.004 1.00 14.08 175 GLU A C 1
ATOM 2916 O O . GLU A 1 175 ? 68.588 -32.653 -30.734 1.00 15.81 175 GLU A O 1
ATOM 2928 N N . LYS A 1 176 ? 68.173 -31.832 -28.680 1.00 14.15 176 LYS A N 1
ATOM 2929 C CA . LYS A 1 176 ? 68.614 -33.026 -27.966 1.00 15.04 176 LYS A CA 1
ATOM 2930 C C . LYS A 1 176 ? 67.765 -34.249 -28.305 1.00 14.88 176 LYS A C 1
ATOM 2931 O O . LYS A 1 176 ? 68.256 -35.333 -28.599 1.00 17.35 176 LYS A O 1
ATOM 2950 N N . TYR A 1 177 ? 66.436 -34.081 -28.224 1.00 13.50 177 TYR A N 1
ATOM 2951 C CA . TYR A 1 177 ? 65.515 -35.194 -28.395 1.00 14.73 177 TYR A CA 1
ATOM 2952 C C . TYR A 1 177 ? 64.919 -35.335 -29.785 1.00 14.59 177 TYR A C 1
ATOM 2953 O O . TYR A 1 177 ? 64.390 -36.422 -30.095 1.00 14.98 177 TYR A O 1
ATOM 2971 N N . PHE A 1 178 ? 64.979 -34.288 -30.582 1.00 12.84 178 PHE A N 1
ATOM 2972 C CA . PHE A 1 178 ? 64.480 -34.271 -31.954 1.00 11.78 178 PHE A CA 1
ATOM 2973 C C . PHE A 1 178 ? 65.556 -33.743 -32.901 1.00 12.29 178 PHE A C 1
ATOM 2974 O O . PHE A 1 178 ? 65.331 -32.738 -33.604 1.00 11.33 178 PHE A O 1
ATOM 2991 N N . PRO A 1 179 ? 66.724 -34.367 -32.886 1.00 12.33 179 PRO A N 1
ATOM 2992 C CA . PRO A 1 179 ? 67.844 -33.783 -33.664 1.00 12.41 179 PRO A CA 1
ATOM 2993 C C . PRO A 1 179 ? 67.498 -33.650 -35.138 1.00 12.37 179 PRO A C 1
ATOM 2994 O O . PRO A 1 179 ? 66.961 -34.586 -35.748 1.00 12.23 179 PRO A O 1
ATOM 3005 N N . GLY A 1 180 ? 67.766 -32.500 -35.742 1.00 12.81 180 GLY A N 1
ATOM 3006 C CA . GLY A 1 180 ? 67.479 -32.202 -37.130 1.00 11.16 180 GLY A CA 1
ATOM 3007 C C . GLY A 1 180 ? 66.090 -31.616 -37.373 1.00 11.05 180 GLY A C 1
ATOM 3008 O O . GLY A 1 180 ? 65.852 -31.094 -38.450 1.00 11.30 180 GLY A O 1
ATOM 3012 N N . LEU A 1 181 ? 65.188 -31.692 -36.411 1.00 10.24 181 LEU A N 1
ATOM 3013 C CA . LEU A 1 181 ? 63.828 -31.186 -36.609 1.00 9.85 181 LEU A CA 1
ATOM 3014 C C . LEU A 1 181 ? 63.844 -29.688 -36.816 1.00 10.28 181 LEU A C 1
ATOM 3015 O O . LEU A 1 181 ? 63.142 -29.189 -37.702 1.00 10.62 181 LEU A O 1
ATOM 3031 N N . LEU A 1 182 ? 64.584 -28.929 -36.028 1.00 10.65 182 LEU A N 1
ATOM 3032 C CA . LEU A 1 182 ? 64.556 -27.474 -36.206 1.00 10.79 182 LEU A CA 1
ATOM 3033 C C . LEU A 1 182 ? 65.118 -27.066 -37.565 1.00 10.88 182 LEU A C 1
ATOM 3034 O O . LEU A 1 182 ? 64.577 -26.181 -38.211 1.00 11.06 182 LEU A O 1
ATOM 3050 N N . ARG A 1 183 ? 66.196 -27.720 -38.028 1.00 11.60 183 ARG A N 1
ATOM 3051 C CA . ARG A 1 183 ? 66.730 -27.417 -39.343 1.00 12.34 183 ARG A CA 1
ATOM 3052 C C . ARG A 1 183 ? 65.725 -27.772 -40.435 1.00 10.76 183 ARG A C 1
ATOM 3053 O O . ARG A 1 183 ? 65.609 -27.013 -41.405 1.00 11.11 183 ARG A O 1
ATOM 3092 N N . ALA A 1 184 ? 65.030 -28.894 -40.278 1.00 10.78 184 ALA A N 1
ATOM 3093 C CA . ALA A 1 184 ? 64.026 -29.312 -41.257 1.00 9.59 184 ALA A CA 1
ATOM 3094 C C . ALA A 1 184 ? 62.845 -28.350 -41.258 1.00 9.77 184 ALA A C 1
ATOM 3095 O O . ALA A 1 184 ? 62.273 -28.080 -42.311 1.00 10.46 184 ALA A O 1
ATOM 3102 N N . THR A 1 185 ? 62.563 -27.772 -40.085 1.00 9.33 185 THR A N 1
ATOM 3103 C CA . THR A 1 185 ? 61.483 -26.781 -39.964 1.00 10.22 185 THR A CA 1
ATOM 3104 C C . THR A 1 185 ? 61.800 -25.508 -40.719 1.00 9.84 185 THR A C 1
ATOM 3105 O O . THR A 1 185 ? 60.979 -24.908 -41.411 1.00 9.49 185 THR A O 1
ATOM 3116 N N . ASN A 1 186 ? 63.054 -25.040 -40.547 1.00 9.99 186 ASN A N 1
ATOM 3117 C CA . ASN A 1 186 ? 63.530 -23.886 -41.316 1.00 10.37 186 ASN A CA 1
ATOM 3118 C C . ASN A 1 186 ? 63.418 -24.154 -42.802 1.00 10.24 186 ASN A C 1
ATOM 3119 O O . ASN A 1 186 ? 62.856 -23.363 -43.558 1.00 11.05 186 ASN A O 1
ATOM 3130 N N . GLU A 1 187 ? 63.890 -25.335 -43.252 1.00 10.56 187 GLU A N 1
ATOM 3131 C CA . GLU A 1 187 ? 63.799 -25.632 -44.689 1.00 10.22 187 GLU A CA 1
ATOM 3132 C C . GLU A 1 187 ? 62.341 -25.667 -45.172 1.00 9.57 187 GLU A C 1
ATOM 3133 O O . GLU A 1 187 ? 62.024 -25.104 -46.225 1.00 10.95 187 GLU A O 1
ATOM 3145 N N . TRP A 1 188 ? 61.487 -26.349 -44.400 1.00 9.63 188 TRP A N 1
ATOM 3146 C CA . TRP A 1 188 ? 60.085 -26.534 -44.793 1.00 9.72 188 TRP A CA 1
ATOM 3147 C C . TRP A 1 188 ? 59.407 -25.211 -45.095 1.00 8.93 188 TRP A C 1
ATOM 3148 O O . TRP A 1 188 ? 58.831 -25.009 -46.149 1.00 9.84 188 TRP A O 1
ATOM 3169 N N . PHE A 1 189 ? 59.528 -24.295 -44.115 1.00 9.07 189 PHE A N 1
ATOM 3170 C CA . PHE A 1 189 ? 58.867 -22.990 -44.286 1.00 9.18 189 PHE A CA 1
ATOM 3171 C C . PHE A 1 189 ? 59.532 -22.084 -45.303 1.00 9.40 189 PHE A C 1
ATOM 3172 O O . PHE A 1 189 ? 58.879 -21.191 -45.864 1.00 10.31 189 PHE A O 1
ATOM 3189 N N . ARG A 1 190 ? 60.826 -22.310 -45.612 1.00 10.27 190 ARG A N 1
ATOM 3190 C CA . ARG A 1 190 ? 61.440 -21.615 -46.741 1.00 9.93 190 ARG A CA 1
ATOM 3191 C C . ARG A 1 190 ? 60.884 -22.090 -48.081 1.00 9.30 190 ARG A C 1
ATOM 3192 O O . ARG A 1 190 ? 60.650 -21.245 -48.955 1.00 10.46 190 ARG A O 1
ATOM 3213 N N . ILE A 1 191 ? 60.691 -23.390 -48.286 1.00 9.29 191 ILE A N 1
ATOM 3214 C CA . ILE A 1 191 ? 60.490 -23.948 -49.602 1.00 10.48 191 ILE A CA 1
ATOM 3215 C C . ILE A 1 191 ? 59.067 -24.393 -49.914 1.00 10.23 191 ILE A C 1
ATOM 3216 O O . ILE A 1 191 ? 58.788 -24.681 -51.108 1.00 10.36 191 ILE A O 1
ATOM 3232 N N . TYR A 1 192 ? 58.165 -24.475 -48.955 1.00 10.05 192 TYR A N 1
ATOM 3233 C CA . TYR A 1 192 ? 56.918 -25.204 -49.200 1.00 9.82 192 TYR A CA 1
ATOM 3234 C C . TYR A 1 192 ? 56.026 -24.611 -50.275 1.00 9.92 192 TYR A C 1
ATOM 3235 O O . TYR A 1 192 ? 55.194 -25.376 -50.794 1.00 10.38 192 TYR A O 1
ATOM 3253 N N . LYS A 1 193 ? 56.145 -23.336 -50.618 1.00 9.88 193 LYS A N 1
ATOM 3254 C CA . LYS A 1 193 ? 55.326 -22.740 -51.679 1.00 10.65 193 LYS A CA 1
ATOM 3255 C C . LYS A 1 193 ? 56.085 -22.580 -52.980 1.00 10.11 193 LYS A C 1
ATOM 3256 O O . LYS A 1 193 ? 55.549 -22.102 -53.967 1.00 11.37 193 LYS A O 1
ATOM 3275 N N . ILE A 1 194 ? 57.340 -23.055 -53.051 1.00 10.26 194 ILE A N 1
ATOM 3276 C CA . ILE A 1 194 ? 58.004 -23.040 -54.358 1.00 10.91 194 ILE A CA 1
ATOM 3277 C C . ILE A 1 194 ? 57.230 -23.879 -55.366 1.00 10.87 194 ILE A C 1
ATOM 3278 O O . ILE A 1 194 ? 57.118 -23.433 -56.523 1.00 13.54 194 ILE A O 1
ATOM 3294 N N . PRO A 1 195 ? 56.675 -25.032 -55.010 1.00 11.39 195 PRO A N 1
ATOM 3295 C CA . PRO A 1 195 ? 55.878 -25.768 -56.007 1.00 12.86 195 PRO A CA 1
ATOM 3296 C C . PRO A 1 195 ? 54.652 -25.031 -56.520 1.00 12.97 195 PRO A C 1
ATOM 3297 O O . PRO A 1 195 ? 54.156 -25.349 -57.611 1.00 15.14 195 PRO A O 1
ATOM 3308 N N . ASP A 1 196 ? 54.189 -24.026 -55.762 1.00 12.78 196 ASP A N 1
ATOM 3309 C CA . ASP A 1 196 ? 53.063 -23.199 -56.159 1.00 12.27 196 ASP A CA 1
ATOM 3310 C C . ASP A 1 196 ? 53.456 -22.007 -57.044 1.00 13.41 196 ASP A C 1
ATOM 3311 O O . ASP A 1 196 ? 52.586 -21.241 -57.468 1.00 17.65 196 ASP A O 1
ATOM 3320 N N . GLY A 1 197 ? 54.760 -21.854 -57.253 1.00 12.32 197 GLY A N 1
ATOM 3321 C CA . GLY A 1 197 ? 55.238 -20.746 -58.045 1.00 13.66 197 GLY A CA 1
ATOM 3322 C C . GLY A 1 197 ? 55.662 -19.556 -57.228 1.00 13.9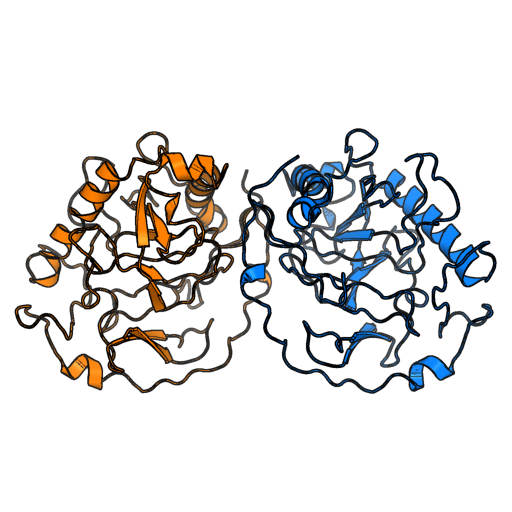0 197 GLY A C 1
ATOM 3323 O O . GLY A 1 197 ? 55.964 -18.458 -57.750 1.00 19.23 197 GLY A O 1
ATOM 3327 N N . LYS A 1 198 ? 55.681 -19.683 -55.917 1.00 14.27 198 LYS A N 1
ATOM 3328 C CA . LYS A 1 198 ? 56.051 -18.547 -55.052 1.00 14.07 198 LYS A CA 1
ATOM 3329 C C . LYS A 1 198 ? 57.554 -18.508 -54.794 1.00 13.33 198 LYS A C 1
ATOM 3330 O O . LYS A 1 198 ? 58.252 -19.527 -54.859 1.00 13.67 198 LYS A O 1
ATOM 3349 N N . PRO A 1 199 ? 58.115 -17.366 -54.446 1.00 13.38 199 PRO A N 1
ATOM 3350 C CA . PRO A 1 199 ? 59.517 -17.347 -54.034 1.00 13.88 199 PRO A CA 1
ATOM 3351 C C . PRO A 1 199 ? 59.772 -18.124 -52.760 1.00 13.53 199 PRO A C 1
ATOM 3352 O O . PRO A 1 199 ? 58.899 -18.404 -51.939 1.00 15.42 199 PRO A O 1
ATOM 3363 N N . GLU A 1 200 ? 61.043 -18.447 -52.534 1.00 12.17 200 GLU A N 1
ATOM 3364 C CA . GLU A 1 200 ? 61.479 -18.908 -51.231 1.00 11.66 200 GLU A CA 1
ATOM 3365 C C . GLU A 1 200 ? 61.199 -17.856 -50.167 1.00 13.10 200 GLU A C 1
ATOM 3366 O O . GLU A 1 200 ? 61.364 -16.631 -50.392 1.00 15.81 200 GLU A O 1
ATOM 3378 N N . ASN A 1 201 ? 60.796 -18.322 -48.992 1.00 10.52 201 ASN A N 1
ATOM 3379 C CA . ASN A 1 201 ? 60.658 -17.451 -47.825 1.00 11.42 201 ASN A CA 1
ATOM 3380 C C . ASN A 1 201 ? 61.999 -17.244 -47.149 1.00 10.93 201 ASN A C 1
ATOM 3381 O O . ASN A 1 201 ? 62.987 -17.875 -47.490 1.00 13.22 201 ASN A O 1
ATOM 3392 N N . GLN A 1 202 ? 62.006 -16.360 -46.135 1.00 11.17 202 GLN A N 1
ATOM 3393 C CA . GLN A 1 202 ? 63.185 -16.021 -45.366 1.00 14.68 202 GLN A CA 1
ATOM 3394 C C . GLN A 1 202 ? 62.838 -15.989 -43.869 1.00 12.07 202 GLN A C 1
ATOM 3395 O O . GLN A 1 202 ? 61.656 -15.832 -43.531 1.00 12.54 202 GLN A O 1
ATOM 3420 N N . PHE A 1 203 ? 63.859 -16.111 -43.025 1.00 13.16 203 PHE A N 1
ATOM 3421 C CA . PHE A 1 203 ? 63.688 -15.915 -41.611 1.00 12.72 203 PHE A CA 1
ATOM 3422 C C . PHE A 1 203 ? 64.538 -14.748 -41.122 1.00 13.62 203 PHE A C 1
ATOM 3423 O O . PHE A 1 203 ? 65.647 -14.559 -41.588 1.00 16.00 203 PHE A O 1
ATOM 3440 N N . ALA A 1 204 ? 64.026 -14.086 -40.073 1.00 12.00 204 ALA A N 1
ATOM 3441 C CA . ALA A 1 204 ? 64.853 -13.169 -39.312 1.00 12.70 204 ALA A CA 1
ATOM 3442 C C . ALA A 1 204 ? 65.820 -13.978 -38.446 1.00 13.59 204 ALA A C 1
ATOM 3443 O O . ALA A 1 204 ? 65.647 -15.179 -38.259 1.00 12.77 204 ALA A O 1
ATOM 3450 N N . PHE A 1 205 ? 66.845 -13.268 -37.964 1.00 14.83 205 PHE A N 1
ATOM 3451 C CA . PHE A 1 205 ? 67.815 -13.859 -37.066 1.00 14.94 205 PHE A CA 1
ATOM 3452 C C . PHE A 1 205 ? 68.518 -15.054 -37.705 1.00 15.97 205 PHE A C 1
ATOM 3453 O O . PHE A 1 205 ? 68.968 -15.959 -37.012 1.00 17.43 205 PHE A O 1
ATOM 3470 N N . SER A 1 206 ? 68.670 -15.047 -39.019 1.00 15.91 206 SER A N 1
ATOM 3471 C CA . SER A 1 206 ? 69.355 -16.107 -39.760 1.00 18.33 206 SER A CA 1
ATOM 3472 C C . SER A 1 206 ? 68.746 -17.471 -39.433 1.00 15.13 206 SER A C 1
ATOM 3473 O O . SER A 1 206 ? 69.415 -18.491 -39.463 1.00 22.02 206 SER A O 1
ATOM 3481 N N . GLY A 1 207 ? 67.451 -17.474 -39.144 1.00 14.22 207 GLY A N 1
ATOM 3482 C CA . GLY A 1 207 ? 66.737 -18.703 -38.878 1.00 15.17 207 GLY A CA 1
ATOM 3483 C C . GLY A 1 207 ? 66.844 -19.229 -37.469 1.00 14.39 207 GLY A C 1
ATOM 3484 O O . GLY A 1 207 ? 66.323 -20.307 -37.184 1.00 16.82 207 GLY A O 1
ATOM 3488 N N . GLU A 1 208 ? 67.473 -18.506 -36.554 1.00 16.40 208 GLU A N 1
ATOM 3489 C CA . GLU A 1 208 ? 67.631 -18.937 -35.174 1.00 16.75 208 GLU A CA 1
ATOM 3490 C C . GLU A 1 208 ? 66.276 -19.289 -34.557 1.00 13.06 208 GLU A C 1
ATOM 3491 O O . GLU A 1 208 ? 65.310 -18.530 -34.735 1.00 14.44 208 GLU A O 1
ATOM 3503 N N . ALA A 1 209 ? 66.193 -20.368 -33.798 1.00 13.71 209 ALA A N 1
ATOM 3504 C CA . ALA A 1 209 ? 65.046 -20.651 -32.951 1.00 13.22 209 ALA A CA 1
ATOM 3505 C C . ALA A 1 209 ? 65.304 -19.974 -31.616 1.00 14.14 209 ALA A C 1
ATOM 3506 O O . ALA A 1 209 ? 66.168 -20.398 -30.840 1.00 15.21 209 ALA A O 1
ATOM 3513 N N . LYS A 1 210 ? 64.606 -18.868 -31.409 1.00 11.73 210 LYS A N 1
ATOM 3514 C CA . LYS A 1 210 ? 64.658 -18.152 -30.131 1.00 12.24 210 LYS A CA 1
ATOM 3515 C C . LYS A 1 210 ? 64.046 -19.007 -29.032 1.00 11.93 210 LYS A C 1
ATOM 3516 O O . LYS A 1 210 ? 63.284 -19.941 -29.307 1.00 12.71 210 LYS A O 1
ATOM 3535 N N . ASN A 1 211 ? 64.405 -18.710 -27.792 1.00 11.61 211 ASN A N 1
ATOM 3536 C CA . ASN A 1 211 ? 64.088 -19.569 -26.658 1.00 11.61 211 ASN A CA 1
ATOM 3537 C C . ASN A 1 211 ? 62.678 -19.357 -26.121 1.00 11.41 211 ASN A C 1
ATOM 3538 O O . ASN A 1 211 ? 61.851 -18.588 -26.613 1.00 11.47 211 ASN A O 1
ATOM 3549 N N . LYS A 1 212 ? 62.404 -20.167 -25.086 1.00 11.87 212 LYS A N 1
ATOM 3550 C CA . LYS A 1 212 ? 61.080 -20.193 -24.495 1.00 11.94 212 LYS A CA 1
ATOM 3551 C C . LYS A 1 212 ? 60.649 -18.807 -24.034 1.00 12.07 212 LYS A C 1
ATOM 3552 O O . LYS A 1 212 ? 59.527 -18.396 -24.299 1.00 12.42 212 LYS A O 1
ATOM 3571 N N . LYS A 1 213 ? 61.524 -18.104 -23.319 1.00 12.35 213 LYS A N 1
ATOM 3572 C CA . LYS A 1 213 ? 61.127 -16.789 -22.807 1.00 12.42 213 LYS A CA 1
ATOM 3573 C C . LYS A 1 213 ? 60.809 -15.858 -23.967 1.00 12.12 213 LYS A C 1
ATOM 3574 O O . LYS A 1 213 ? 59.839 -15.101 -23.901 1.00 12.40 213 LYS A O 1
ATOM 3593 N N . TYR A 1 214 ? 61.600 -15.857 -25.019 1.00 10.85 214 TYR A N 1
ATOM 3594 C CA . TYR A 1 214 ? 61.324 -15.024 -26.199 1.00 11.25 214 TYR A CA 1
ATOM 3595 C C . TYR A 1 214 ? 59.944 -15.386 -26.742 1.00 11.14 214 TYR A C 1
ATOM 3596 O O . TYR A 1 214 ? 59.124 -14.513 -27.083 1.00 10.69 214 TYR A O 1
ATOM 3614 N N . ALA A 1 215 ? 59.710 -16.684 -26.878 1.00 10.54 215 ALA A N 1
ATOM 3615 C CA . ALA A 1 215 ? 58.412 -17.176 -27.350 1.00 9.77 215 ALA A CA 1
ATOM 3616 C C . ALA A 1 215 ? 57.273 -16.619 -26.519 1.00 9.88 215 ALA A C 1
ATOM 3617 O O . ALA A 1 215 ? 56.273 -16.120 -27.057 1.00 10.03 215 ALA A O 1
ATOM 3624 N N . LEU A 1 216 ? 57.386 -16.734 -25.194 1.00 10.20 216 LEU A N 1
ATOM 3625 C CA . LEU A 1 216 ? 56.331 -16.212 -24.337 1.00 10.26 216 LEU A CA 1
ATOM 3626 C C . LEU A 1 216 ? 56.097 -14.728 -24.556 1.00 10.86 216 LEU A C 1
ATOM 3627 O O . LEU A 1 216 ? 54.954 -14.245 -24.592 1.00 11.37 216 LEU A O 1
ATOM 3643 N N . ASP A 1 217 ? 57.193 -13.983 -24.728 1.00 10.98 217 ASP A N 1
ATOM 3644 C CA . ASP A 1 217 ? 57.040 -12.539 -24.944 1.00 10.59 217 ASP A CA 1
ATOM 3645 C C . ASP A 1 217 ? 56.275 -12.205 -26.234 1.00 10.10 217 ASP A C 1
ATOM 3646 O O . ASP A 1 217 ? 55.403 -11.333 -26.235 1.00 10.59 217 ASP A O 1
ATOM 3655 N N . ILE A 1 218 ? 56.543 -12.910 -27.317 1.00 10.78 218 ILE A N 1
ATOM 3656 C CA . ILE A 1 218 ? 55.869 -12.652 -28.595 1.00 9.56 218 ILE A CA 1
ATOM 3657 C C . ILE A 1 218 ? 54.412 -13.143 -28.475 1.00 9.57 218 ILE A C 1
ATOM 3658 O O . ILE A 1 218 ? 53.482 -12.446 -28.903 1.00 11.43 218 ILE A O 1
ATOM 3674 N N . ILE A 1 219 ? 54.199 -14.324 -27.881 1.00 9.94 219 ILE A N 1
ATOM 3675 C CA . ILE A 1 219 ? 52.819 -14.787 -27.704 1.00 9.34 219 ILE A CA 1
ATOM 3676 C C . ILE A 1 219 ? 52.013 -13.728 -26.966 1.00 9.71 219 ILE A C 1
ATOM 3677 O O . ILE A 1 219 ? 50.883 -13.399 -27.357 1.00 10.81 219 ILE A O 1
ATOM 3693 N N . LYS A 1 220 ? 52.554 -13.207 -25.866 1.00 10.10 220 LYS A N 1
ATOM 3694 C CA . LYS A 1 220 ? 51.854 -12.210 -25.070 1.00 9.86 220 LYS A CA 1
ATOM 3695 C C . LYS A 1 220 ? 51.612 -10.947 -25.866 1.00 10.08 220 LYS A C 1
ATOM 3696 O O . LYS A 1 220 ? 50.534 -10.339 -25.714 1.00 10.16 220 LYS A O 1
ATOM 3715 N N . GLU A 1 221 ? 52.537 -10.498 -26.701 1.00 10.24 221 GLU A N 1
ATOM 3716 C CA . GLU A 1 221 ? 52.298 -9.326 -27.556 1.00 10.48 221 GLU A CA 1
ATOM 3717 C C . GLU A 1 221 ? 51.138 -9.599 -28.502 1.00 9.79 221 GLU A C 1
ATOM 3718 O O . GLU A 1 221 ? 50.271 -8.730 -28.667 1.00 10.05 221 GLU A O 1
ATOM 3730 N N . THR A 1 222 ? 51.098 -10.771 -29.115 1.00 9.73 222 THR A N 1
ATOM 3731 C CA . THR A 1 222 ? 50.006 -11.058 -30.058 1.00 9.69 222 THR A CA 1
ATOM 3732 C C . THR A 1 222 ? 48.682 -11.184 -29.306 1.00 9.47 222 THR A C 1
ATOM 3733 O O . THR A 1 222 ? 47.612 -10.893 -29.881 1.00 9.61 222 THR A O 1
ATOM 3744 N N . HIS A 1 223 ? 48.714 -11.603 -28.034 1.00 9.57 223 HIS A N 1
ATOM 3745 C CA . HIS A 1 223 ? 47.482 -11.645 -27.232 1.00 9.05 223 HIS A CA 1
ATOM 3746 C C . HIS A 1 223 ? 46.970 -10.218 -26.970 1.00 8.73 223 HIS A C 1
ATOM 3747 O O . HIS A 1 223 ? 45.762 -9.961 -27.030 1.00 9.33 223 HIS A O 1
ATOM 3761 N N . ASP A 1 224 ? 47.858 -9.288 -26.689 1.00 9.26 224 ASP A N 1
ATOM 3762 C CA . ASP A 1 224 ? 47.501 -7.874 -26.531 1.00 9.25 224 ASP A CA 1
ATOM 3763 C C . ASP A 1 224 ? 46.924 -7.313 -27.819 1.00 9.78 224 ASP A C 1
ATOM 3764 O O . ASP A 1 224 ? 45.936 -6.559 -27.796 1.00 10.33 224 ASP A O 1
ATOM 3773 N N . SER A 1 225 ? 47.451 -7.712 -28.977 1.00 9.98 225 SER A N 1
ATOM 3774 C CA . SER A 1 225 ? 46.882 -7.235 -30.248 1.00 9.70 225 SER A CA 1
ATOM 3775 C C . SER A 1 225 ? 45.435 -7.698 -30.397 1.00 8.95 225 SER A C 1
ATOM 3776 O O . SER A 1 225 ? 44.548 -6.956 -30.826 1.00 10.40 225 SER A O 1
ATOM 3784 N N . TRP A 1 226 ? 45.211 -8.967 -30.015 1.00 9.50 226 TRP A N 1
ATOM 3785 C CA . TRP A 1 226 ? 43.846 -9.518 -30.033 1.00 9.15 226 TRP A CA 1
ATOM 3786 C C . TRP A 1 226 ? 42.924 -8.800 -29.063 1.00 9.44 226 TRP A C 1
ATOM 3787 O O . TRP A 1 226 ? 41.738 -8.589 -29.352 1.00 9.88 226 TRP A O 1
ATOM 3808 N N . LYS A 1 227 ? 43.448 -8.450 -27.865 1.00 9.88 227 LYS A N 1
ATOM 3809 C CA . LYS A 1 227 ? 42.593 -7.747 -26.909 1.00 9.85 227 LYS A CA 1
ATOM 3810 C C . LYS A 1 227 ? 42.060 -6.452 -27.516 1.00 11.07 227 LYS A C 1
ATOM 3811 O O . LYS A 1 227 ? 40.884 -6.099 -27.347 1.00 12.53 227 LYS A O 1
ATOM 3830 N N . GLN A 1 228 ? 42.941 -5.754 -28.252 1.00 10.94 228 GLN A N 1
ATOM 3831 C CA . GLN A 1 228 ? 42.516 -4.513 -28.900 1.00 12.34 228 GLN A CA 1
ATOM 3832 C C . GLN A 1 228 ? 41.491 -4.810 -29.981 1.00 12.37 228 GLN A C 1
ATOM 3833 O O . GLN A 1 228 ? 40.468 -4.110 -30.116 1.00 12.63 228 GLN A O 1
ATOM 3847 N N . LEU A 1 229 ? 41.750 -5.835 -30.778 1.00 10.94 229 LEU A N 1
ATOM 3848 C CA . LEU A 1 229 ? 40.887 -6.261 -31.871 1.00 11.58 229 LEU A CA 1
ATOM 3849 C C . LEU A 1 229 ? 39.492 -6.578 -31.341 1.00 10.96 229 LEU A C 1
ATOM 3850 O O . LEU A 1 229 ? 38.484 -6.045 -31.836 1.00 11.86 229 LEU A O 1
ATOM 3866 N N . ILE A 1 230 ? 39.389 -7.430 -30.329 1.00 10.57 230 ILE A N 1
ATOM 3867 C CA . ILE A 1 230 ? 38.079 -7.921 -29.861 1.00 11.48 230 ILE A CA 1
ATOM 3868 C C . ILE A 1 230 ? 37.288 -6.842 -29.135 1.00 11.83 230 ILE A C 1
ATOM 3869 O O . ILE A 1 230 ? 36.045 -6.879 -29.039 1.00 13.02 230 ILE A O 1
ATOM 3885 N N . ALA A 1 231 ? 37.986 -5.823 -28.641 1.00 12.46 231 ALA A N 1
ATOM 3886 C CA . ALA A 1 231 ? 37.344 -4.659 -28.018 1.00 13.17 231 ALA A CA 1
ATOM 3887 C C . ALA A 1 231 ? 36.795 -3.707 -29.055 1.00 12.84 231 ALA A C 1
ATOM 3888 O O . ALA A 1 231 ? 36.159 -2.723 -28.667 1.00 15.43 231 ALA A O 1
ATOM 3895 N N . GLY A 1 232 ? 37.007 -3.947 -30.333 1.00 14.20 232 GLY A N 1
ATOM 3896 C CA . GLY A 1 232 ? 36.569 -3.036 -31.377 1.00 15.26 232 GLY A CA 1
ATOM 3897 C C . GLY A 1 232 ? 37.472 -1.848 -31.616 1.00 16.35 232 GLY A C 1
ATOM 3898 O O . GLY A 1 232 ? 37.097 -0.851 -32.219 1.00 18.42 232 GLY A O 1
ATOM 3902 N N . LYS A 1 233 ? 38.714 -1.897 -31.180 1.00 14.17 233 LYS A N 1
ATOM 3903 C CA . LYS A 1 233 ? 39.589 -0.744 -31.153 1.00 15.91 233 LYS A CA 1
ATOM 3904 C C . LYS A 1 233 ? 40.721 -0.837 -32.157 1.00 14.98 233 LYS A C 1
ATOM 3905 O O . LYS A 1 233 ? 41.574 0.039 -32.152 1.00 17.86 233 LYS A O 1
ATOM 3924 N N . SER A 1 234 ? 40.750 -1.853 -33.031 1.00 14.03 234 SER A N 1
ATOM 3925 C CA . SER A 1 234 ? 41.741 -1.823 -34.124 1.00 14.54 234 SER A CA 1
ATOM 3926 C C . SER A 1 234 ? 41.409 -0.736 -35.135 1.00 12.97 234 SER A C 1
ATOM 3927 O O . SER A 1 234 ? 40.231 -0.510 -35.428 1.00 15.21 234 SER A O 1
ATOM 3935 N N . SER A 1 235 ? 42.454 -0.128 -35.699 1.00 13.75 235 SER A N 1
ATOM 3936 C CA . SER A 1 235 ? 42.254 0.816 -36.795 1.00 16.55 235 SER A CA 1
ATOM 3937 C C . SER A 1 235 ? 41.699 0.139 -38.045 1.00 14.45 235 SER A C 1
ATOM 3938 O O . SER A 1 235 ? 41.113 0.843 -38.873 1.00 17.46 235 SER A O 1
ATOM 3946 N N . ASP A 1 236 ? 41.901 -1.165 -38.217 1.00 13.54 236 ASP A N 1
ATOM 3947 C CA . ASP A 1 236 ? 41.357 -1.886 -39.369 1.00 12.33 236 ASP A CA 1
ATOM 3948 C C . ASP A 1 236 ? 41.357 -3.378 -39.060 1.00 11.69 236 ASP A C 1
ATOM 3949 O O . ASP A 1 236 ? 42.366 -4.060 -39.133 1.00 13.13 236 ASP A O 1
ATOM 3958 N N . SER A 1 237 ? 40.167 -3.859 -38.668 1.00 11.61 237 SER A N 1
ATOM 3959 C CA . SER A 1 237 ? 40.023 -5.278 -38.374 1.00 11.25 237 SER A CA 1
ATOM 3960 C C . SER A 1 237 ? 39.868 -6.165 -39.593 1.00 11.21 237 SER A C 1
ATOM 3961 O O . SER A 1 237 ? 39.633 -7.375 -39.424 1.00 12.07 237 SER A O 1
ATOM 3969 N N . LYS A 1 238 ? 39.944 -5.610 -40.803 1.00 11.03 238 LYS A N 1
ATOM 3970 C CA . LYS A 1 238 ? 40.106 -6.412 -42.007 1.00 10.49 238 LYS A CA 1
ATOM 3971 C C . LYS A 1 238 ? 38.910 -7.314 -42.320 1.00 10.97 238 LYS A C 1
ATOM 3972 O O . LYS A 1 238 ? 39.032 -8.300 -43.055 1.00 12.32 238 LYS A O 1
ATOM 3991 N N . GLY A 1 239 ? 37.740 -6.947 -41.803 1.00 11.33 239 GLY A N 1
ATOM 3992 C CA . GLY A 1 239 ? 36.567 -7.776 -42.013 1.00 11.58 239 GLY A CA 1
ATOM 3993 C C . GLY A 1 239 ? 36.555 -9.043 -41.183 1.00 11.65 239 GLY A C 1
ATOM 3994 O O . GLY A 1 239 ? 35.716 -9.932 -41.407 1.00 13.79 239 GLY A O 1
ATOM 3998 N N . ILE A 1 240 ? 37.430 -9.213 -40.195 1.00 10.92 240 ILE A N 1
ATOM 3999 C CA . ILE A 1 240 ? 37.374 -10.386 -39.342 1.00 9.75 240 ILE A CA 1
ATO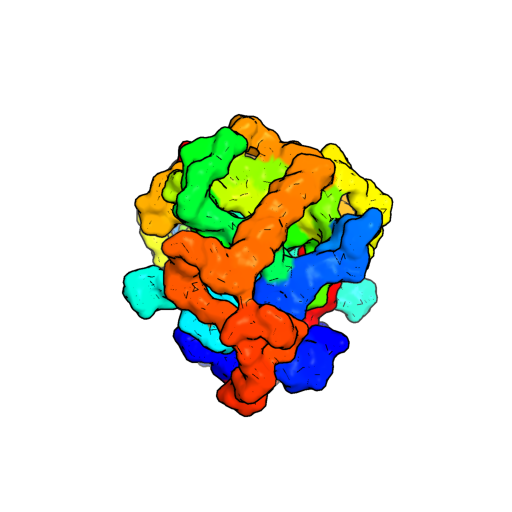M 4000 C C . ILE A 1 240 ? 36.025 -10.404 -38.630 1.00 9.77 240 ILE A C 1
ATOM 4001 O O . ILE A 1 240 ? 35.573 -9.355 -38.131 1.00 11.20 240 ILE A O 1
ATOM 4017 N N . ASP A 1 241 ? 35.400 -11.579 -38.537 1.00 9.74 241 ASP A N 1
ATOM 4018 C CA . ASP A 1 241 ? 34.162 -11.731 -37.778 1.00 10.19 241 ASP A CA 1
ATOM 4019 C C . ASP A 1 241 ? 34.542 -11.890 -36.320 1.00 9.07 241 ASP A C 1
ATOM 4020 O O . ASP A 1 241 ? 35.224 -12.835 -35.969 1.00 10.45 241 ASP A O 1
ATOM 4029 N N . LEU A 1 242 ? 34.143 -10.901 -35.532 1.00 9.82 242 LEU A N 1
ATOM 4030 C CA . LEU A 1 242 ? 34.467 -10.795 -34.113 1.00 10.06 242 LEU A CA 1
ATOM 4031 C C . LEU A 1 242 ? 33.344 -11.303 -33.234 1.00 10.83 242 LEU A C 1
ATOM 4032 O O . LEU A 1 242 ? 33.357 -11.154 -32.009 1.00 11.19 242 LEU A O 1
ATOM 4048 N N . THR A 1 243 ? 32.369 -11.972 -33.836 1.00 10.91 243 THR A N 1
ATOM 4049 C CA . THR A 1 243 ? 31.282 -12.537 -33.064 1.00 11.48 243 THR A CA 1
ATOM 4050 C C . THR A 1 243 ? 31.846 -13.580 -32.098 1.00 11.97 243 THR A C 1
ATOM 4051 O O . THR A 1 243 ? 32.682 -14.421 -32.446 1.00 11.22 243 THR A O 1
ATOM 4062 N N . ASN A 1 244 ? 31.382 -13.518 -30.853 1.00 12.06 244 ASN A N 1
ATOM 4063 C CA . ASN A 1 244 ? 31.799 -14.466 -29.823 1.00 11.26 244 ASN A CA 1
ATOM 4064 C C . ASN A 1 244 ? 30.661 -14.740 -28.875 1.00 12.10 244 ASN A C 1
ATOM 4065 O O . ASN A 1 244 ? 29.690 -13.959 -28.838 1.00 12.98 244 ASN A O 1
ATOM 4076 N N . VAL A 1 245 ? 30.768 -15.844 -28.144 1.00 12.14 245 VAL A N 1
ATOM 4077 C CA . VAL A 1 245 ? 29.681 -16.253 -27.256 1.00 13.69 245 VAL A CA 1
ATOM 4078 C C . VAL A 1 245 ? 30.111 -16.344 -25.797 1.00 13.49 245 VAL A C 1
ATOM 4079 O O . VAL A 1 245 ? 29.273 -16.733 -24.993 1.00 16.58 245 VAL A O 1
ATOM 4092 N N . THR A 1 246 ? 31.350 -15.961 -25.476 1.00 12.95 246 THR A N 1
ATOM 4093 C CA . THR A 1 246 ? 31.813 -16.060 -24.099 1.00 14.70 246 THR A CA 1
ATOM 4094 C C . THR A 1 246 ? 32.366 -14.755 -23.518 1.00 14.91 246 THR A C 1
ATOM 4095 O O . THR A 1 246 ? 32.737 -14.760 -22.342 1.00 17.15 246 THR A O 1
ATOM 4106 N N . LEU A 1 247 ? 32.416 -13.654 -24.249 1.00 15.34 247 LEU A N 1
ATOM 4107 C CA . LEU A 1 247 ? 33.046 -12.413 -23.800 1.00 16.47 247 LEU A CA 1
ATOM 4108 C C . LEU A 1 247 ? 31.983 -11.335 -23.680 1.00 18.29 247 LEU A C 1
ATOM 4109 O O . LEU A 1 247 ? 31.823 -10.499 -24.569 1.00 15.60 247 LEU A O 1
ATOM 4125 N N . PRO A 1 248 ? 31.205 -11.339 -22.594 1.00 19.69 248 PRO A N 1
ATOM 4126 C CA . PRO A 1 248 ? 30.017 -10.472 -22.553 1.00 21.74 248 PRO A CA 1
ATOM 4127 C C . PRO A 1 248 ? 30.340 -8.998 -22.501 1.00 22.97 248 PRO A C 1
ATOM 4128 O O . PRO A 1 248 ? 29.404 -8.238 -22.748 1.00 21.76 248 PRO A O 1
ATOM 4139 N N . ASP A 1 249 ? 31.577 -8.571 -22.236 1.00 21.22 249 ASP A N 1
ATOM 4140 C CA . ASP A 1 249 ? 31.861 -7.129 -22.222 1.00 26.06 249 ASP A CA 1
ATOM 4141 C C . ASP A 1 249 ? 32.304 -6.623 -23.596 1.00 21.94 249 ASP A C 1
ATOM 4142 O O . ASP A 1 249 ? 32.605 -5.432 -23.746 1.00 28.71 249 ASP A O 1
ATOM 4151 N N . THR A 1 250 ? 32.365 -7.481 -24.613 1.00 17.34 250 THR A N 1
ATOM 4152 C CA . THR A 1 250 ? 32.756 -7.035 -25.952 1.00 15.48 250 THR A CA 1
ATOM 4153 C C . THR A 1 250 ? 31.566 -6.640 -26.801 1.00 15.80 250 THR A C 1
ATOM 4154 O O . THR A 1 250 ? 30.425 -7.082 -26.686 1.00 18.58 250 THR A O 1
ATOM 4165 N N . PRO A 1 251 ? 31.761 -5.730 -27.743 1.00 16.62 251 PRO A N 1
ATOM 4166 C CA . PRO A 1 251 ? 30.638 -5.217 -28.550 1.00 16.86 251 PRO A CA 1
ATOM 4167 C C . PRO A 1 251 ? 29.980 -6.231 -29.468 1.00 17.79 251 PRO A C 1
ATOM 4168 O O . PRO A 1 251 ? 28.824 -6.014 -29.868 1.00 20.90 251 PRO A O 1
ATOM 4179 N N . THR A 1 252 ? 30.683 -7.297 -29.784 1.00 14.32 252 THR A N 1
ATOM 4180 C CA . THR A 1 252 ? 30.208 -8.325 -30.708 1.00 13.88 252 THR A CA 1
ATOM 4181 C C . THR A 1 252 ? 29.838 -9.635 -30.026 1.00 14.05 252 THR A C 1
ATOM 4182 O O . THR A 1 252 ? 29.664 -10.656 -30.663 1.00 15.19 252 THR A O 1
ATOM 4193 N N . TYR A 1 253 ? 29.662 -9.590 -28.708 1.00 15.38 253 TYR A N 1
ATOM 4194 C CA . TYR A 1 253 ? 29.083 -10.707 -27.957 1.00 14.51 253 TYR A CA 1
ATOM 4195 C C . TYR A 1 253 ? 27.699 -11.057 -28.462 1.00 16.94 253 TYR A C 1
ATOM 4196 O O . TYR A 1 253 ? 26.860 -10.167 -28.638 1.00 19.29 253 TYR A O 1
ATOM 4214 N N . SER A 1 254 ? 27.411 -12.323 -28.676 1.00 16.58 254 SER A N 1
ATOM 4215 C CA . SER A 1 254 ? 26.089 -12.734 -29.125 1.00 16.52 254 SER A CA 1
ATOM 4216 C C . SER A 1 254 ? 25.739 -14.146 -28.668 1.00 28.31 254 SER A C 1
ATOM 4217 O O . SER A 1 254 ? 26.278 -15.151 -29.148 1.00 40.28 254 SER A O 1
ATOM 4225 N N . LYS A 1 255 ? 24.779 -14.233 -27.763 1.00 35.09 255 LYS A N 1
ATOM 4226 C CA . LYS A 1 255 ? 24.450 -15.566 -27.240 1.00 38.76 255 LYS A CA 1
ATOM 4227 C C . LYS A 1 255 ? 23.890 -16.428 -28.376 1.00 35.88 255 LYS A C 1
ATOM 4228 O O . LYS A 1 255 ? 24.228 -17.614 -28.463 1.00 52.53 255 LYS A O 1
ATOM 4234 N N . ALA A 1 256 ? 23.070 -15.759 -29.200 1.00 25.33 256 ALA A N 1
ATOM 4235 C CA . ALA A 1 256 ? 22.369 -16.434 -30.270 1.00 22.13 256 ALA A CA 1
ATOM 4236 C C . ALA A 1 256 ? 23.216 -17.124 -31.332 1.00 19.77 256 ALA A C 1
ATOM 4237 O O . ALA A 1 256 ? 22.763 -18.034 -32.059 1.00 21.64 256 ALA A O 1
ATOM 4244 N N . ALA A 1 257 ? 24.466 -16.705 -31.511 1.00 17.10 257 ALA A N 1
ATOM 4245 C CA . ALA A 1 257 ? 25.236 -17.240 -32.634 1.00 14.43 257 ALA A CA 1
ATOM 4246 C C . ALA A 1 257 ? 25.483 -18.732 -32.492 1.00 15.38 257 ALA A C 1
ATOM 4247 O O . ALA A 1 257 ? 25.583 -19.437 -33.498 1.00 17.11 257 ALA A O 1
ATOM 4254 N N . SER A 1 258 ? 25.615 -19.224 -31.251 1.00 15.42 258 SER A N 1
ATOM 4255 C CA . SER A 1 258 ? 25.918 -20.653 -31.060 1.00 14.59 258 SER A CA 1
ATOM 4256 C C . SER A 1 258 ? 24.778 -21.522 -31.558 1.00 16.96 258 SER A C 1
ATOM 4257 O O . SER A 1 258 ? 24.965 -22.510 -32.287 1.00 16.45 258 SER A O 1
ATOM 4265 N N . ASP A 1 259 ? 23.534 -21.208 -31.242 1.00 16.47 259 ASP A N 1
ATOM 4266 C CA . ASP A 1 259 ? 22.388 -22.002 -31.656 1.00 18.71 259 ASP A CA 1
ATOM 4267 C C . ASP A 1 259 ? 22.094 -21.887 -33.147 1.00 19.42 259 ASP A C 1
ATOM 4268 O O . ASP A 1 259 ? 21.408 -22.746 -33.703 1.00 19.49 259 ASP A O 1
ATOM 4277 N N . ALA A 1 260 ? 22.563 -20.870 -33.844 1.00 17.21 260 ALA A N 1
ATOM 4278 C CA . ALA A 1 260 ? 22.388 -20.737 -35.289 1.00 17.28 260 ALA A CA 1
ATOM 4279 C C . ALA A 1 260 ? 23.293 -21.638 -36.119 1.00 15.83 260 ALA A C 1
ATOM 4280 O O . ALA A 1 260 ? 23.110 -21.738 -37.349 1.00 19.49 260 ALA A O 1
ATOM 4287 N N . ILE A 1 261 ? 24.279 -22.292 -35.510 1.00 15.92 261 ILE A N 1
ATOM 4288 C CA . ILE A 1 261 ? 25.122 -23.266 -36.236 1.00 15.47 261 ILE A CA 1
ATOM 4289 C C . ILE A 1 261 ? 24.327 -24.534 -36.507 1.00 17.60 261 ILE A C 1
ATOM 4290 O O . ILE A 1 261 ? 23.640 -25.050 -35.606 1.00 19.11 261 ILE A O 1
ATOM 4306 N N . PRO A 1 262 ? 24.370 -25.025 -37.739 1.00 17.51 262 PRO A N 1
ATOM 4307 C CA . PRO A 1 262 ? 23.672 -26.264 -38.069 1.00 19.13 262 PRO A CA 1
ATOM 4308 C C . PRO A 1 262 ? 24.226 -27.428 -37.260 1.00 21.03 262 PRO A C 1
ATOM 4309 O O . PRO A 1 262 ? 25.339 -27.383 -36.742 1.00 17.14 262 PRO A O 1
ATOM 4320 N N . PRO A 1 263 ? 23.452 -28.491 -37.161 1.00 19.32 263 PRO A N 1
ATOM 4321 C CA . PRO A 1 263 ? 23.924 -29.688 -36.459 1.00 19.28 263 PRO A CA 1
ATOM 4322 C C . PRO A 1 263 ? 25.022 -30.376 -37.259 1.00 18.74 263 PRO A C 1
ATOM 4323 O O . PRO A 1 263 ? 25.177 -30.112 -38.451 1.00 16.61 263 PRO A O 1
ATOM 4334 N N . ALA A 1 264 ? 25.782 -31.272 -36.615 1.00 17.49 264 ALA A N 1
ATOM 4335 C CA . ALA A 1 264 ? 26.762 -32.063 -37.348 1.00 18.91 264 ALA A CA 1
ATOM 4336 C C . ALA A 1 264 ? 26.134 -32.758 -38.538 1.00 16.70 264 ALA A C 1
ATOM 4337 O O . ALA A 1 264 ? 24.980 -33.226 -38.461 1.00 18.76 264 ALA A O 1
ATOM 4344 N N . SER A 1 265 ? 26.897 -32.848 -39.620 1.00 17.00 265 SER A N 1
ATOM 4345 C CA . SER A 1 265 ? 26.547 -33.637 -40.781 1.00 17.21 265 SER A CA 1
ATOM 4346 C C . SER A 1 265 ? 27.809 -34.245 -41.395 1.00 17.47 265 SER A C 1
ATOM 4347 O O . SER A 1 265 ? 28.178 -33.979 -42.525 1.00 19.45 265 SER A O 1
ATOM 4355 N N . LEU A 1 266 ? 28.474 -35.067 -40.595 1.00 18.74 266 LEU A N 1
ATOM 4356 C CA . LEU A 1 266 ? 29.783 -35.605 -40.920 1.00 20.54 266 LEU A CA 1
ATOM 4357 C C . LEU A 1 266 ? 29.619 -36.618 -42.037 1.00 17.96 266 LEU A C 1
ATOM 4358 O O . LEU A 1 266 ? 28.810 -37.541 -41.970 1.00 24.69 266 LEU A O 1
ATOM 4374 N N . LYS A 1 267 ? 30.359 -36.415 -43.110 1.00 18.23 267 LYS A N 1
ATOM 4375 C CA . LYS A 1 267 ? 30.354 -37.374 -44.211 1.00 18.00 267 LYS A CA 1
ATOM 4376 C C . LYS A 1 267 ? 31.777 -37.939 -44.332 1.00 17.85 267 LYS A C 1
ATOM 4377 O O . LYS A 1 267 ? 32.727 -37.309 -43.853 1.00 17.70 267 LYS A O 1
ATOM 4396 N N . ALA A 1 268 ? 31.943 -39.076 -44.980 1.00 18.73 268 ALA A N 1
ATOM 4397 C CA . ALA A 1 268 ? 33.234 -39.675 -45.270 1.00 18.04 268 ALA A CA 1
ATOM 4398 C C . ALA A 1 268 ? 34.108 -38.700 -46.052 1.00 16.21 268 ALA A C 1
ATOM 4399 O O . ALA A 1 268 ? 33.633 -37.903 -46.866 1.00 18.32 268 ALA A O 1
ATOM 4406 N N . ASP A 1 269 ? 35.416 -38.792 -45.844 1.00 15.06 269 ASP A N 1
ATOM 4407 C CA . ASP A 1 269 ? 36.356 -37.978 -46.576 1.00 15.85 269 ASP A CA 1
ATOM 4408 C C . ASP A 1 269 ? 36.147 -38.133 -48.090 1.00 14.68 269 ASP A C 1
ATOM 4409 O O . ASP A 1 269 ? 36.035 -39.233 -48.619 1.00 16.82 269 ASP A O 1
ATOM 4418 N N . ALA A 1 270 ? 36.154 -37.003 -48.798 1.00 14.83 270 ALA A N 1
ATOM 4419 C CA . ALA A 1 270 ? 36.159 -37.012 -50.249 1.00 12.92 270 ALA A CA 1
ATOM 4420 C C . ALA A 1 270 ? 37.533 -37.381 -50.793 1.00 13.14 270 ALA A C 1
ATOM 4421 O O . ALA A 1 270 ? 38.540 -37.134 -50.150 1.00 13.65 270 ALA A O 1
ATOM 4428 N N . PRO A 1 271 ? 37.578 -37.949 -51.999 1.00 13.95 271 PRO A N 1
ATOM 4429 C CA . PRO A 1 271 ? 38.880 -38.245 -52.613 1.00 13.11 271 PRO A CA 1
ATOM 4430 C C . PRO A 1 271 ? 39.680 -36.964 -52.862 1.00 11.54 271 PRO A C 1
ATOM 4431 O O . PRO A 1 271 ? 39.143 -35.887 -53.059 1.00 14.77 271 PRO A O 1
ATOM 4442 N N . ILE A 1 272 ? 40.986 -37.096 -52.899 1.00 11.72 272 ILE A N 1
ATOM 4443 C CA . ILE A 1 272 ? 41.954 -36.072 -53.256 1.00 12.87 272 ILE A CA 1
ATOM 4444 C C . ILE A 1 272 ? 42.606 -36.424 -54.568 1.00 11.32 272 ILE A C 1
ATOM 4445 O O . ILE A 1 272 ? 43.036 -37.555 -54.792 1.00 13.42 272 ILE A O 1
ATOM 4461 N N . ASP A 1 273 ? 42.718 -35.427 -55.446 1.00 12.31 273 ASP A N 1
ATOM 4462 C CA . ASP A 1 273 ? 43.329 -35.665 -56.749 1.00 12.36 273 ASP A CA 1
ATOM 4463 C C . ASP A 1 273 ? 44.715 -36.283 -56.588 1.00 11.59 273 ASP A C 1
ATOM 4464 O O . ASP A 1 273 ? 45.474 -35.864 -55.733 1.00 11.03 273 ASP A O 1
ATOM 4473 N N . LYS A 1 274 ? 45.008 -37.253 -57.442 1.00 12.91 274 LYS A N 1
ATOM 4474 C CA . LYS A 1 274 ? 46.275 -37.975 -57.368 1.00 12.35 274 LYS A CA 1
ATOM 4475 C C . LYS A 1 274 ? 47.483 -37.093 -57.568 1.00 10.92 274 LYS A C 1
ATOM 4476 O O . LYS A 1 274 ? 48.602 -37.445 -57.184 1.00 11.76 274 LYS A O 1
ATOM 4482 N N . SER A 1 275 ? 47.303 -35.907 -58.178 1.00 12.08 275 SER A N 1
ATOM 4483 C CA . SER A 1 275 ? 48.437 -35.004 -58.330 1.00 12.48 275 SER A CA 1
ATOM 4484 C C . SER A 1 275 ? 49.047 -34.620 -56.997 1.00 10.51 275 SER A C 1
ATOM 4485 O O . SER A 1 275 ? 50.256 -34.299 -56.901 1.00 10.93 275 SER A O 1
ATOM 4493 N N . ILE A 1 276 ? 48.269 -34.635 -55.916 1.00 9.42 276 ILE A N 1
ATOM 4494 C CA . ILE A 1 276 ? 48.774 -34.245 -54.584 1.00 9.79 276 ILE A CA 1
ATOM 4495 C C . ILE A 1 276 ? 49.799 -35.248 -54.085 1.00 8.95 276 ILE A C 1
ATOM 4496 O O . ILE A 1 276 ? 50.590 -34.938 -53.210 1.00 9.29 276 ILE A O 1
ATOM 4512 N N . ASP A 1 277 ? 49.833 -36.450 -54.637 1.00 9.04 277 ASP A N 1
ATOM 4513 C CA . ASP A 1 277 ? 50.864 -37.429 -54.298 1.00 9.28 277 ASP A CA 1
ATOM 4514 C C . ASP A 1 277 ? 52.269 -36.938 -54.597 1.00 8.24 277 ASP A C 1
ATOM 4515 O O . ASP A 1 277 ? 53.210 -37.356 -53.948 1.00 8.94 277 ASP A O 1
ATOM 4524 N N . LYS A 1 278 ? 52.415 -36.133 -55.651 1.00 8.79 278 LYS A N 1
ATOM 4525 C CA . LYS A 1 278 ? 53.731 -35.860 -56.218 1.00 9.32 278 LYS A CA 1
ATOM 4526 C C . LYS A 1 278 ? 54.723 -35.327 -55.200 1.00 8.15 278 LYS A C 1
ATOM 4527 O O . LYS A 1 278 ? 54.418 -34.435 -54.389 1.00 9.42 278 LYS A O 1
ATOM 4546 N N . TRP A 1 279 ? 55.961 -35.829 -55.278 1.00 9.32 279 TRP A N 1
ATOM 4547 C CA . TRP A 1 279 ? 57.099 -35.406 -54.477 1.00 9.07 279 TRP A CA 1
ATOM 4548 C C . TRP A 1 279 ? 57.907 -34.415 -55.298 1.00 8.96 279 TRP A C 1
ATOM 4549 O O . TRP A 1 279 ? 58.438 -34.846 -56.316 1.00 11.36 279 TRP A O 1
ATOM 4570 N N . PHE A 1 280 ? 57.976 -33.182 -54.862 1.00 9.39 280 PHE A N 1
ATOM 4571 C CA . PHE A 1 280 ? 58.783 -32.178 -55.531 1.00 9.51 280 PHE A CA 1
ATOM 4572 C C . PHE A 1 280 ? 60.187 -32.193 -54.937 1.00 10.67 280 PHE A C 1
ATOM 4573 O O . PHE A 1 280 ? 60.348 -32.240 -53.712 1.00 12.49 280 PHE A O 1
ATOM 4590 N N . PHE A 1 281 ? 61.156 -32.112 -55.824 1.00 11.18 281 PHE A N 1
ATOM 4591 C CA . PHE A 1 281 ? 62.551 -32.042 -55.475 1.00 11.47 281 PHE A CA 1
ATOM 4592 C C . PHE A 1 281 ? 63.054 -30.639 -55.790 1.00 14.63 281 PHE A C 1
ATOM 4593 O O . PHE A 1 281 ? 63.585 -30.395 -56.863 1.00 18.66 281 PHE A O 1
ATOM 4610 N N . ILE A 1 282 ? 62.808 -29.739 -54.872 1.00 15.17 282 ILE A N 1
ATOM 4611 C CA . ILE A 1 282 ? 63.073 -28.313 -55.069 1.00 17.82 282 ILE A CA 1
ATOM 4612 C C . ILE A 1 282 ? 63.845 -27.753 -53.896 1.00 22.10 282 ILE A C 1
ATOM 4613 O O . ILE A 1 282 ? 64.034 -28.319 -52.807 1.00 24.27 282 ILE A O 1
ATOM 4629 N N . SER A 1 283 ? 64.404 -26.570 -54.119 1.00 24.94 283 SER A N 1
ATOM 4630 C CA . SER A 1 283 ? 65.084 -25.980 -52.975 1.00 31.47 283 SER A CA 1
ATOM 4631 C C . SER A 1 283 ? 65.299 -24.517 -53.334 1.00 35.91 283 SER A C 1
ATOM 4632 O O . SER A 1 283 ? 65.135 -24.164 -54.497 1.00 31.65 283 SER A O 1
ATOM 4640 N N . GLY A 1 284 ? 65.639 -23.728 -52.331 1.00 38.82 284 GLY A N 1
ATOM 4641 C CA . GLY A 1 284 ? 66.035 -22.361 -52.572 1.00 48.49 284 GLY A CA 1
ATOM 4642 C C . GLY A 1 284 ? 67.514 -22.361 -52.951 1.00 50.16 284 GLY A C 1
ATOM 4643 O O . GLY A 1 284 ? 67.924 -23.266 -53.702 1.00 37.08 284 GLY A O 1
ATOM 4647 N N . THR B 1 1 ? 44.207 -58.890 -68.426 1.00 36.44 1 THR B N 1
ATOM 4648 C CA . THR B 1 1 ? 44.371 -57.714 -67.560 1.00 29.34 1 THR B CA 1
ATOM 4649 C C . THR B 1 1 ? 44.709 -58.116 -66.147 1.00 30.24 1 THR B C 1
ATOM 4650 O O . THR B 1 1 ? 44.106 -59.182 -65.839 1.00 32.00 1 THR B O 1
ATOM 4663 N N . TYR B 1 2 ? 45.473 -57.384 -65.308 1.00 22.75 2 TYR B N 1
ATOM 4664 C CA . TYR B 1 2 ? 45.632 -57.772 -63.904 1.00 13.35 2 TYR B CA 1
ATOM 4665 C C . TYR B 1 2 ? 44.752 -56.883 -63.015 1.00 12.86 2 TYR B C 1
ATOM 4666 O O . TYR B 1 2 ? 44.683 -55.667 -63.156 1.00 14.90 2 TYR B O 1
ATOM 4684 N N . THR B 1 3 ? 44.078 -57.565 -62.086 1.00 12.34 3 THR B N 1
ATOM 4685 C CA . THR B 1 3 ? 43.258 -56.928 -61.078 1.00 12.04 3 THR B CA 1
ATOM 4686 C C . THR B 1 3 ? 43.603 -57.539 -59.722 1.00 11.29 3 THR B C 1
ATOM 4687 O O . THR B 1 3 ? 44.490 -58.366 -59.643 1.00 11.84 3 THR B O 1
ATOM 4698 N N . THR B 1 4 ? 42.961 -57.075 -58.672 1.00 11.74 4 THR B N 1
ATOM 4699 C CA . THR B 1 4 ? 43.158 -57.581 -57.315 1.00 11.13 4 THR B CA 1
ATOM 4700 C C . THR B 1 4 ? 41.871 -58.160 -56.759 1.00 11.29 4 THR B C 1
ATOM 4701 O O . THR B 1 4 ? 40.760 -57.700 -57.067 1.00 14.66 4 THR B O 1
ATOM 4712 N N . ARG B 1 5 ? 42.071 -59.127 -55.883 1.00 11.47 5 ARG B N 1
ATOM 4713 C CA . ARG B 1 5 ? 40.996 -59.750 -55.105 1.00 10.78 5 ARG B CA 1
ATOM 4714 C C . ARG B 1 5 ? 41.358 -59.594 -53.632 1.00 10.68 5 ARG B C 1
ATOM 4715 O O . ARG B 1 5 ? 42.350 -60.187 -53.199 1.00 11.93 5 ARG B O 1
ATOM 4736 N N . GLN B 1 6 ? 40.594 -58.741 -52.953 1.00 12.04 6 GLN B N 1
ATOM 4737 C CA . GLN B 1 6 ? 40.883 -58.482 -51.543 1.00 11.30 6 GLN B CA 1
ATOM 4738 C C . GLN B 1 6 ? 40.017 -59.319 -50.636 1.00 11.12 6 GLN B C 1
ATOM 4739 O O . GLN B 1 6 ? 38.802 -59.330 -50.806 1.00 13.65 6 GLN B O 1
ATOM 4753 N N . ILE B 1 7 ? 40.609 -59.973 -49.661 1.00 12.30 7 ILE B N 1
ATOM 4754 C CA . ILE B 1 7 ? 39.918 -60.661 -48.580 1.00 12.89 7 ILE B CA 1
ATOM 4755 C C . ILE B 1 7 ? 40.093 -59.847 -47.288 1.00 11.75 7 ILE B C 1
ATOM 4756 O O . ILE B 1 7 ? 41.214 -59.518 -46.888 1.00 13.08 7 ILE B O 1
ATOM 4772 N N . GLY B 1 8 ? 38.961 -59.494 -46.676 1.00 13.48 8 GLY B N 1
ATOM 4773 C CA . GLY B 1 8 ? 38.961 -58.795 -45.401 1.00 14.23 8 GLY B CA 1
ATOM 4774 C C . GLY B 1 8 ? 39.349 -57.341 -45.464 1.00 14.09 8 GLY B C 1
ATOM 4775 O O . GLY B 1 8 ? 39.324 -56.729 -46.549 1.00 14.65 8 GLY B O 1
ATOM 4779 N N . ALA B 1 9 ? 39.669 -56.853 -44.245 1.00 13.66 9 ALA B N 1
ATOM 4780 C CA . ALA B 1 9 ? 40.006 -55.467 -44.026 1.00 14.29 9 ALA B CA 1
ATOM 4781 C C . ALA B 1 9 ? 41.516 -55.247 -43.991 1.00 12.63 9 ALA B C 1
ATOM 4782 O O . ALA B 1 9 ? 42.191 -56.003 -43.315 1.00 13.40 9 ALA B O 1
ATOM 4789 N N . LYS B 1 10 ? 41.997 -54.219 -44.665 1.00 13.35 10 LYS B N 1
ATOM 4790 C CA . LYS B 1 10 ? 43.412 -53.819 -44.544 1.00 13.04 10 LYS B CA 1
ATOM 4791 C C . LYS B 1 10 ? 43.737 -53.625 -43.066 1.00 12.80 10 LYS B C 1
ATOM 4792 O O . LYS B 1 10 ? 42.893 -53.125 -42.310 1.00 13.71 10 LYS B O 1
ATOM 4811 N N . ASN B 1 11 ? 44.968 -53.955 -42.667 1.00 12.18 11 ASN B N 1
ATOM 4812 C CA . ASN B 1 11 ? 45.422 -53.760 -41.307 1.00 12.42 11 ASN B CA 1
ATOM 4813 C C . ASN B 1 11 ? 44.718 -54.715 -40.313 1.00 13.14 11 ASN B C 1
ATOM 4814 O O . ASN B 1 11 ? 44.568 -54.366 -39.143 1.00 15.83 11 ASN B O 1
ATOM 4825 N N . THR B 1 12 ? 44.399 -55.906 -40.786 1.00 13.45 12 THR B N 1
ATOM 4826 C CA . THR B 1 12 ? 43.987 -57.056 -39.967 1.00 14.12 12 THR B CA 1
ATOM 4827 C C . THR B 1 12 ? 44.765 -58.308 -40.333 1.00 13.85 12 THR B C 1
ATOM 4828 O O . THR B 1 12 ? 45.297 -58.432 -41.450 1.00 13.81 12 THR B O 1
ATOM 4839 N N . LEU B 1 13 ? 44.727 -59.273 -39.425 1.00 15.93 13 LEU B N 1
ATOM 4840 C CA . LEU B 1 13 ? 45.338 -60.583 -39.659 1.00 15.10 13 LEU B CA 1
ATOM 4841 C C . LEU B 1 13 ? 44.681 -61.359 -40.777 1.00 13.70 13 LEU B C 1
ATOM 4842 O O . LEU B 1 13 ? 45.357 -62.192 -41.395 1.00 15.63 13 LEU B O 1
ATOM 4858 N N . GLU B 1 14 ? 43.408 -61.073 -41.074 1.00 14.22 14 GLU B N 1
ATOM 4859 C CA . GLU B 1 14 ? 42.677 -61.760 -42.137 1.00 12.44 14 GLU B CA 1
ATOM 4860 C C . GLU B 1 14 ? 42.899 -61.215 -43.524 1.00 11.50 14 GLU B C 1
ATOM 4861 O O . GLU B 1 14 ? 42.511 -61.823 -44.535 1.00 12.49 14 GLU B O 1
ATOM 4873 N N . TYR B 1 15 ? 43.512 -60.055 -43.638 1.00 10.70 15 TYR B N 1
ATOM 4874 C CA . TYR B 1 15 ? 43.740 -59.392 -44.900 1.00 9.70 15 TYR B CA 1
ATOM 4875 C C . TYR B 1 15 ? 44.622 -60.216 -45.835 1.00 10.10 15 TYR B C 1
ATOM 4876 O O . TYR B 1 15 ? 45.698 -60.643 -45.452 1.00 10.65 15 TYR B O 1
ATOM 4894 N N . LYS B 1 16 ? 44.164 -60.380 -47.070 1.00 11.05 16 LYS B N 1
ATOM 4895 C CA . LYS B 1 16 ? 44.902 -60.983 -48.154 1.00 9.60 16 LYS B CA 1
ATOM 4896 C C . LYS B 1 16 ? 44.583 -60.239 -49.458 1.00 10.32 16 LYS B C 1
ATOM 4897 O O . LYS B 1 16 ? 43.412 -59.871 -49.671 1.00 11.32 16 LYS B O 1
ATOM 4916 N N . VAL B 1 17 ? 45.590 -60.075 -50.306 1.00 9.64 17 VAL B N 1
ATOM 4917 C CA . VAL B 1 17 ? 45.360 -59.589 -51.653 1.00 8.67 17 VAL B CA 1
A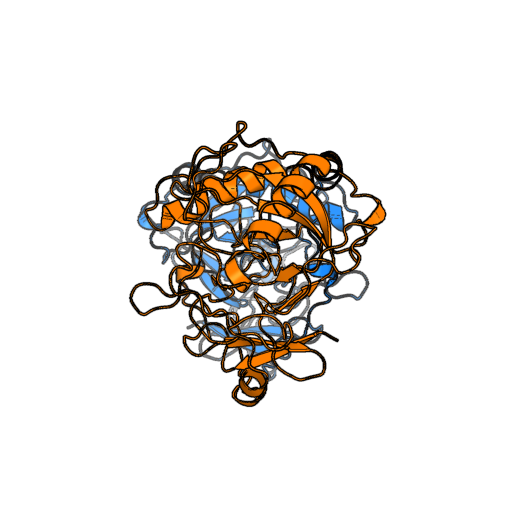TOM 4918 C C . VAL B 1 17 ? 45.927 -60.587 -52.663 1.00 8.88 17 VAL B C 1
ATOM 4919 O O . VAL B 1 17 ? 47.159 -60.816 -52.669 1.00 9.91 17 VAL B O 1
ATOM 4932 N N . TYR B 1 18 ? 45.043 -61.173 -53.453 1.00 8.76 18 TYR B N 1
ATOM 4933 C CA . TYR B 1 18 ? 45.432 -61.994 -54.588 1.00 9.02 18 TYR B CA 1
ATOM 4934 C C . TYR B 1 18 ? 45.457 -61.166 -55.872 1.00 10.76 18 TYR B C 1
ATOM 4935 O O . TYR B 1 18 ? 44.619 -60.267 -56.057 1.00 12.67 18 TYR B O 1
ATOM 4953 N N . ILE B 1 19 ? 46.385 -61.527 -56.748 1.00 9.54 19 ILE B N 1
ATOM 4954 C CA . ILE B 1 19 ? 46.404 -60.964 -58.095 1.00 8.90 19 ILE B CA 1
ATOM 4955 C C . ILE B 1 19 ? 45.608 -61.869 -59.020 1.00 9.62 19 ILE B C 1
ATOM 4956 O O . ILE B 1 19 ? 45.727 -63.082 -58.957 1.00 10.83 19 ILE B O 1
ATOM 4972 N N . GLU B 1 20 ? 44.727 -61.274 -59.814 1.00 10.62 20 GLU B N 1
ATOM 4973 C CA . GLU B 1 20 ? 43.920 -61.953 -60.811 1.00 10.29 20 GLU B CA 1
ATOM 4974 C C . GLU B 1 20 ? 44.384 -61.603 -62.226 1.00 10.66 20 GLU B C 1
ATOM 4975 O O . GLU B 1 20 ? 44.675 -60.462 -62.543 1.00 12.70 20 GLU B O 1
ATOM 4987 N N . LYS B 1 21 ? 44.375 -62.617 -63.109 1.00 12.86 21 LYS B N 1
ATOM 4988 C CA . LYS B 1 21 ? 44.495 -62.448 -64.548 1.00 13.33 21 LYS B CA 1
ATOM 4989 C C . LYS B 1 21 ? 43.155 -62.851 -65.168 1.00 13.59 21 LYS B C 1
ATOM 4990 O O . LYS B 1 21 ? 42.725 -63.979 -64.960 1.00 15.55 21 LYS B O 1
ATOM 5025 N N . ASP B 1 22 ? 42.511 -61.974 -65.924 1.00 16.19 22 ASP B N 1
ATOM 5026 C CA . ASP B 1 22 ? 41.188 -62.215 -66.490 1.00 19.59 22 ASP B CA 1
ATOM 5027 C C . ASP B 1 22 ? 40.220 -62.759 -65.439 1.00 18.00 22 ASP B C 1
ATOM 5028 O O . ASP B 1 22 ? 39.405 -63.633 -65.732 1.00 21.39 22 ASP B O 1
ATOM 5037 N N . GLY B 1 23 ? 40.296 -62.154 -64.251 1.00 18.19 23 GLY B N 1
ATOM 5038 C CA . GLY B 1 23 ? 39.381 -62.484 -63.175 1.00 17.39 23 GLY B CA 1
ATOM 5039 C C . GLY B 1 23 ? 39.656 -63.719 -62.344 1.00 17.32 23 GLY B C 1
ATOM 5040 O O . GLY B 1 23 ? 38.942 -63.991 -61.357 1.00 20.09 23 GLY B O 1
ATOM 5044 N N . LYS B 1 24 ? 40.705 -64.463 -62.695 1.00 15.00 24 LYS B N 1
ATOM 5045 C CA . LYS B 1 24 ? 41.085 -65.665 -61.999 1.00 15.81 24 LYS B CA 1
ATOM 5046 C C . LYS B 1 24 ? 42.360 -65.478 -61.202 1.00 12.93 24 LYS B C 1
ATOM 5047 O O . LYS B 1 24 ? 43.352 -64.983 -61.754 1.00 12.36 24 LYS B O 1
ATOM 5066 N N . PRO B 1 25 ? 42.403 -65.865 -59.923 1.00 11.51 25 PRO B N 1
ATOM 5067 C CA . PRO B 1 25 ? 43.663 -65.743 -59.194 1.00 10.29 25 PRO B CA 1
ATOM 5068 C C . PRO B 1 25 ? 44.789 -66.553 -59.824 1.00 10.25 25 PRO B C 1
ATOM 5069 O O . PRO B 1 25 ? 44.583 -67.665 -60.310 1.00 11.92 25 PRO B O 1
ATOM 5080 N N . VAL B 1 26 ? 45.994 -65.957 -59.800 1.00 9.91 26 VAL B N 1
ATOM 5081 C CA . VAL B 1 26 ? 47.249 -66.585 -60.210 1.00 9.30 26 VAL B CA 1
ATOM 5082 C C . VAL B 1 26 ? 48.258 -66.372 -59.079 1.00 9.74 26 VAL B C 1
ATOM 5083 O O . VAL B 1 26 ? 48.046 -65.560 -58.190 1.00 9.78 26 VAL B O 1
ATOM 5096 N N . SER B 1 27 ? 49.366 -67.125 -59.138 1.00 8.85 27 SER B N 1
ATOM 5097 C CA . SER B 1 27 ? 50.424 -66.855 -58.165 1.00 8.93 27 SER B CA 1
ATOM 5098 C C . SER B 1 27 ? 51.155 -65.538 -58.435 1.00 8.16 27 SER B C 1
ATOM 5099 O O . SER B 1 27 ? 51.678 -65.316 -59.517 1.00 9.20 27 SER B O 1
ATOM 5107 N N . ALA B 1 28 ? 51.211 -64.697 -57.394 1.00 9.19 28 ALA B N 1
ATOM 5108 C CA . ALA B 1 28 ? 51.920 -63.416 -57.490 1.00 7.74 28 ALA B CA 1
ATOM 5109 C C . ALA B 1 28 ? 53.435 -63.609 -57.605 1.00 8.32 28 ALA B C 1
ATOM 5110 O O . ALA B 1 28 ? 54.123 -62.709 -58.052 1.00 10.16 28 ALA B O 1
ATOM 5117 N N . PHE B 1 29 ? 53.905 -64.767 -57.135 1.00 8.05 29 PHE B N 1
ATOM 5118 C CA . PHE B 1 29 ? 55.329 -65.086 -57.205 1.00 7.93 29 PHE B CA 1
ATOM 5119 C C . PHE B 1 29 ? 55.697 -65.728 -58.569 1.00 8.29 29 PHE B C 1
ATOM 5120 O O . PHE B 1 29 ? 56.661 -65.320 -59.225 1.00 9.21 29 PHE B O 1
ATOM 5137 N N . HIS B 1 30 ? 54.908 -66.717 -59.005 1.00 8.17 30 HIS B N 1
ATOM 5138 C CA . HIS B 1 30 ? 55.338 -67.575 -60.113 1.00 8.10 30 HIS B CA 1
ATOM 5139 C C . HIS B 1 30 ? 54.675 -67.280 -61.442 1.00 8.35 30 HIS B C 1
ATOM 5140 O O . HIS B 1 30 ? 55.217 -67.685 -62.477 1.00 9.47 30 HIS B O 1
ATOM 5153 N N . ASP B 1 31 ? 53.452 -66.758 -61.426 1.00 8.85 31 ASP B N 1
ATOM 5154 C CA . ASP B 1 31 ? 52.620 -66.732 -62.634 1.00 9.75 31 ASP B CA 1
ATOM 5155 C C . ASP B 1 31 ? 52.610 -65.396 -63.374 1.00 10.45 31 ASP B C 1
ATOM 5156 O O . ASP B 1 31 ? 52.093 -65.337 -64.510 1.00 11.39 31 ASP B O 1
ATOM 5165 N N . ILE B 1 32 ? 53.119 -64.330 -62.779 1.00 9.57 32 ILE B N 1
ATOM 5166 C CA . ILE B 1 32 ? 53.219 -63.061 -63.489 1.00 8.75 32 ILE B CA 1
ATOM 5167 C C . ILE B 1 32 ? 54.536 -63.016 -64.232 1.00 9.50 32 ILE B C 1
ATOM 5168 O O . ILE B 1 32 ? 55.571 -63.203 -63.575 1.00 10.05 32 ILE B O 1
ATOM 5184 N N . PRO B 1 33 ? 54.582 -62.860 -65.543 1.00 10.06 33 PRO B N 1
ATOM 5185 C CA . PRO B 1 33 ? 55.881 -62.869 -66.228 1.00 9.82 33 PRO B CA 1
ATOM 5186 C C . PRO B 1 33 ? 56.802 -61.761 -65.701 1.00 9.44 33 PRO B C 1
ATOM 5187 O O . PRO B 1 33 ? 56.375 -60.643 -65.464 1.00 9.92 33 PRO B O 1
ATOM 5198 N N . LEU B 1 34 ? 58.098 -62.094 -65.567 1.00 9.54 34 LEU B N 1
ATOM 5199 C CA . LEU B 1 34 ? 59.076 -61.092 -65.179 1.00 8.77 34 LEU B CA 1
ATOM 5200 C C . LEU B 1 34 ? 59.032 -59.913 -66.163 1.00 9.34 34 LEU B C 1
ATOM 5201 O O . LEU B 1 34 ? 59.095 -58.757 -65.747 1.00 8.96 34 LEU B O 1
ATOM 5217 N N . TYR B 1 35 ? 58.991 -60.232 -67.458 1.00 10.20 35 TYR B N 1
ATOM 5218 C CA . TYR B 1 35 ? 59.018 -59.191 -68.484 1.00 11.78 35 TYR B CA 1
ATOM 5219 C C . TYR B 1 35 ? 57.626 -58.912 -69.043 1.00 12.58 35 TYR B C 1
ATOM 5220 O O . TYR B 1 35 ? 56.895 -59.810 -69.450 1.00 15.60 35 TYR B O 1
ATOM 5238 N N . ALA B 1 36 ? 57.340 -57.627 -69.083 1.00 11.32 36 ALA B N 1
ATOM 5239 C CA . ALA B 1 36 ? 56.216 -57.093 -69.831 1.00 11.48 36 ALA B CA 1
ATOM 5240 C C . ALA B 1 36 ? 56.608 -56.939 -71.314 1.00 13.83 36 ALA B C 1
ATOM 5241 O O . ALA B 1 36 ? 55.785 -57.173 -72.195 1.00 19.08 36 ALA B O 1
ATOM 5248 N N . ASP B 1 37 ? 57.859 -56.560 -71.556 1.00 13.66 37 ASP B N 1
ATOM 5249 C CA . ASP B 1 37 ? 58.418 -56.415 -72.908 1.00 15.21 37 ASP B CA 1
ATOM 5250 C C . ASP B 1 37 ? 59.902 -56.787 -72.814 1.00 14.68 37 ASP B C 1
ATOM 5251 O O . ASP B 1 37 ? 60.730 -55.993 -72.391 1.00 15.72 37 ASP B O 1
ATOM 5260 N N A LYS B 1 38 ? 60.197 -58.040 -73.178 0.50 15.63 38 LYS B N 1
ATOM 5261 N N B LYS B 1 38 ? 60.184 -58.046 -73.160 0.50 15.70 38 LYS B N 1
ATOM 5262 C CA A LYS B 1 38 ? 61.546 -58.551 -72.946 0.50 17.03 38 LYS B CA 1
ATOM 5263 C CA B LYS B 1 38 ? 61.540 -58.561 -72.998 0.50 17.20 38 LYS B CA 1
ATOM 5264 C C A LYS B 1 38 ? 62.577 -57.845 -73.815 0.50 19.60 38 LYS B C 1
ATOM 5265 C C B LYS B 1 38 ? 62.545 -57.727 -73.782 0.50 19.22 38 LYS B C 1
ATOM 5266 O O A LYS B 1 38 ? 63.671 -57.568 -73.296 0.50 20.62 38 LYS B O 1
ATOM 5267 O O B LYS B 1 38 ? 63.548 -57.275 -73.214 0.50 18.94 38 LYS B O 1
ATOM 5304 N N . GLU B 1 39 ? 62.287 -57.514 -75.061 1.00 20.32 39 GLU B N 1
ATOM 5305 C CA . GLU B 1 39 ? 63.256 -56.852 -75.927 1.00 25.98 39 GLU B CA 1
ATOM 5306 C C . GLU B 1 39 ? 63.637 -55.489 -75.389 1.00 22.77 39 GLU B C 1
ATOM 5307 O O . GLU B 1 39 ? 64.795 -55.071 -75.566 1.00 26.93 39 GLU B O 1
ATOM 5319 N N . ASN B 1 40 ? 62.714 -54.792 -74.723 1.00 19.06 40 ASN B N 1
ATOM 5320 C CA . ASN B 1 40 ? 62.985 -53.448 -74.209 1.00 18.21 40 ASN B CA 1
ATOM 5321 C C . ASN B 1 40 ? 63.254 -53.445 -72.715 1.00 15.11 40 ASN B C 1
ATOM 5322 O O . ASN B 1 40 ? 63.348 -52.381 -72.081 1.00 16.01 40 ASN B O 1
ATOM 5333 N N . ASN B 1 41 ? 63.363 -54.620 -72.099 1.00 14.28 41 ASN B N 1
ATOM 5334 C CA . ASN B 1 41 ? 63.643 -54.768 -70.670 1.00 14.31 41 ASN B CA 1
ATOM 5335 C C . ASN B 1 41 ? 62.644 -53.977 -69.834 1.00 10.88 41 ASN B C 1
ATOM 5336 O O . ASN B 1 41 ? 62.945 -53.362 -68.808 1.00 12.03 41 ASN B O 1
ATOM 5347 N N . ILE B 1 42 ? 61.365 -54.072 -70.233 1.00 11.15 42 ILE B N 1
ATOM 5348 C CA . ILE B 1 42 ? 60.288 -53.533 -69.400 1.00 11.55 42 ILE B CA 1
ATOM 5349 C C . ILE B 1 42 ? 59.754 -54.665 -68.524 1.00 9.14 42 ILE B C 1
ATOM 5350 O O . ILE B 1 42 ? 59.362 -55.713 -69.053 1.00 10.50 42 ILE B O 1
ATOM 5366 N N . PHE B 1 43 ? 59.788 -54.442 -67.221 1.00 8.24 43 PHE B N 1
ATOM 5367 C CA . PHE B 1 43 ? 59.477 -55.441 -66.223 1.00 8.30 43 PHE B CA 1
ATOM 5368 C C . PHE B 1 43 ? 58.075 -55.243 -65.651 1.00 8.98 43 PHE B C 1
ATOM 5369 O O . PHE B 1 43 ? 57.613 -54.118 -65.524 1.00 9.90 43 PHE B O 1
ATOM 5386 N N . ASN B 1 44 ? 57.463 -56.349 -65.223 1.00 8.62 44 ASN B N 1
ATOM 5387 C CA . ASN B 1 44 ? 56.322 -56.290 -64.355 1.00 8.11 44 ASN B CA 1
ATOM 5388 C C . ASN B 1 44 ? 56.788 -56.241 -62.907 1.00 7.54 44 ASN B C 1
ATOM 5389 O O . ASN B 1 44 ? 57.489 -57.133 -62.437 1.00 10.59 44 ASN B O 1
ATOM 5400 N N . MET B 1 45 ? 56.379 -55.194 -62.184 1.00 8.78 45 MET B N 1
ATOM 5401 C CA . MET B 1 45 ? 56.578 -55.080 -60.739 1.00 7.51 45 MET B CA 1
ATOM 5402 C C . MET B 1 45 ? 55.272 -55.382 -60.022 1.00 7.53 45 MET B C 1
ATOM 5403 O O . MET B 1 45 ? 54.230 -54.808 -60.344 1.00 9.45 45 MET B O 1
ATOM 5417 N N . VAL B 1 46 ? 55.343 -56.245 -59.021 1.00 7.46 46 VAL B N 1
ATOM 5418 C CA . VAL B 1 46 ? 54.245 -56.456 -58.092 1.00 7.72 46 VAL B CA 1
ATOM 5419 C C . VAL B 1 46 ? 54.439 -55.502 -56.905 1.00 7.79 46 VAL B C 1
ATOM 5420 O O . VAL B 1 46 ? 55.464 -55.572 -56.221 1.00 8.68 46 VAL B O 1
ATOM 5433 N N . VAL B 1 47 ? 53.466 -54.612 -56.700 1.00 7.22 47 VAL B N 1
ATOM 5434 C CA . VAL B 1 47 ? 53.545 -53.677 -55.587 1.00 7.36 47 VAL B CA 1
ATOM 5435 C C . VAL B 1 47 ? 53.053 -54.308 -54.300 1.00 7.23 47 VAL B C 1
ATOM 5436 O O . VAL B 1 47 ? 51.926 -54.831 -54.300 1.00 8.19 47 VAL B O 1
ATOM 5449 N N . GLU B 1 48 ? 53.806 -54.203 -53.221 1.00 6.82 48 GLU B N 1
ATOM 5450 C CA . GLU B 1 48 ? 53.402 -54.641 -51.896 1.00 7.29 48 GLU B CA 1
ATOM 5451 C C . GLU B 1 48 ? 52.978 -53.465 -51.022 1.00 7.86 48 GLU B C 1
ATOM 5452 O O . GLU B 1 48 ? 51.925 -53.548 -50.386 1.00 8.02 48 GLU B O 1
ATOM 5464 N N . ILE B 1 49 ? 53.789 -52.413 -50.951 1.00 8.15 49 ILE B N 1
ATOM 5465 C CA . ILE B 1 49 ? 53.694 -51.354 -49.946 1.00 7.90 49 ILE B CA 1
ATOM 5466 C C . ILE B 1 49 ? 53.680 -50.003 -50.624 1.00 7.63 49 ILE B C 1
ATOM 5467 O O . ILE B 1 49 ? 54.663 -49.629 -51.264 1.00 8.43 49 ILE B O 1
ATOM 5483 N N . PRO B 1 50 ? 52.569 -49.275 -50.523 1.00 7.21 50 PRO B N 1
ATOM 5484 C CA . PRO B 1 50 ? 52.535 -47.916 -51.088 1.00 6.92 50 PRO B CA 1
ATOM 5485 C C . PRO B 1 50 ? 53.462 -46.952 -50.381 1.00 6.44 50 PRO B C 1
ATOM 5486 O O . PRO B 1 50 ? 53.629 -47.048 -49.151 1.00 7.38 50 PRO B O 1
ATOM 5497 N N . ARG B 1 51 ? 54.010 -45.991 -51.095 1.00 7.77 51 ARG B N 1
ATOM 5498 C CA . ARG B 1 51 ? 54.818 -44.946 -50.452 1.00 7.66 51 ARG B CA 1
ATOM 5499 C C . ARG B 1 51 ? 54.063 -44.294 -49.304 1.00 6.97 51 ARG B C 1
ATOM 5500 O O . ARG B 1 51 ? 52.853 -44.028 -49.427 1.00 8.13 51 ARG B O 1
ATOM 5521 N N . TRP B 1 52 ? 54.787 -44.046 -48.214 1.00 7.90 52 TRP B N 1
ATOM 5522 C CA . TRP B 1 52 ? 54.341 -43.286 -47.058 1.00 8.24 52 TRP B CA 1
ATOM 5523 C C . TRP B 1 52 ? 53.369 -44.088 -46.175 1.00 9.03 52 TRP B C 1
ATOM 5524 O O . TRP B 1 52 ? 52.720 -43.522 -45.296 1.00 12.32 52 TRP B O 1
ATOM 5545 N N . THR B 1 53 ? 53.362 -45.409 -46.324 1.00 8.78 53 THR B N 1
ATOM 5546 C CA . THR B 1 53 ? 52.694 -46.313 -45.420 1.00 8.05 53 THR B CA 1
ATOM 5547 C C . THR B 1 53 ? 53.653 -47.125 -44.567 1.00 8.49 53 THR B C 1
ATOM 5548 O O . THR B 1 53 ? 54.873 -47.080 -44.787 1.00 8.29 53 THR B O 1
ATOM 5559 N N . ASN B 1 54 ? 53.125 -47.833 -43.571 1.00 7.94 54 ASN B N 1
ATOM 5560 C CA . ASN B 1 54 ? 53.888 -48.554 -42.567 1.00 7.52 54 ASN B CA 1
ATOM 5561 C C . ASN B 1 54 ? 53.691 -50.074 -42.545 1.00 7.85 54 ASN B C 1
ATOM 5562 O O . ASN B 1 54 ? 54.586 -50.838 -42.126 1.00 8.98 54 ASN B O 1
ATOM 5573 N N . ALA B 1 55 ? 52.480 -50.502 -42.910 1.00 8.02 55 ALA B N 1
ATOM 5574 C CA . ALA B 1 55 ? 52.131 -51.921 -42.807 1.00 8.12 55 ALA B CA 1
ATOM 5575 C C . ALA B 1 55 ? 53.083 -52.747 -43.657 1.00 7.12 55 ALA B C 1
ATOM 5576 O O . ALA B 1 55 ? 53.250 -52.468 -44.850 1.00 8.23 55 ALA B O 1
ATOM 5583 N N . LYS B 1 56 ? 53.702 -53.773 -43.066 1.00 7.90 56 LYS B N 1
ATOM 5584 C CA . LYS B 1 56 ? 54.746 -54.534 -43.771 1.00 8.00 56 LYS B CA 1
ATOM 5585 C C . LYS B 1 56 ? 54.121 -55.676 -44.541 1.00 8.26 56 LYS B C 1
ATOM 5586 O O . LYS B 1 56 ? 54.138 -56.825 -44.114 1.00 9.56 56 LYS B O 1
ATOM 5605 N N . LEU B 1 57 ? 53.514 -55.325 -45.662 1.00 7.94 57 LEU B N 1
ATOM 5606 C CA . LEU B 1 57 ? 52.841 -56.277 -46.545 1.00 8.37 57 LEU B CA 1
ATOM 5607 C C . LEU B 1 57 ? 53.849 -56.950 -47.462 1.00 8.08 57 LEU B C 1
ATOM 5608 O O . LEU B 1 57 ? 54.748 -56.273 -47.981 1.00 9.02 57 LEU B O 1
ATOM 5624 N N A GLU B 1 58 ? 53.706 -58.240 -47.728 0.64 7.64 58 GLU B N 1
ATOM 5625 N N B GLU B 1 58 ? 53.703 -58.247 -47.707 0.36 8.58 58 GLU B N 1
ATOM 5626 C CA . GLU B 1 58 ? 54.600 -59.024 -48.538 1.00 8.48 58 GLU B CA 1
ATOM 5627 C C . GLU B 1 58 ? 53.862 -60.126 -49.303 1.00 8.68 58 GLU B C 1
ATOM 5628 O O . GLU B 1 58 ? 52.935 -60.716 -48.739 1.00 8.56 58 GLU B O 1
ATOM 5650 N N . ILE B 1 59 ? 54.315 -60.407 -50.508 1.00 8.11 59 ILE B N 1
ATOM 5651 C CA . ILE B 1 59 ? 54.013 -61.680 -51.163 1.00 7.71 59 ILE B CA 1
ATOM 5652 C C . ILE B 1 59 ? 54.411 -62.779 -50.198 1.00 8.94 59 ILE B C 1
ATOM 5653 O O . ILE B 1 59 ? 55.547 -62.853 -49.753 1.00 11.25 59 ILE B O 1
ATOM 5669 N N . THR B 1 60 ? 53.490 -63.698 -49.887 1.00 8.97 60 THR B N 1
ATOM 5670 C CA A THR B 1 60 ? 53.865 -64.711 -48.902 0.63 9.13 60 THR B CA 1
ATOM 5671 C CA B THR B 1 60 ? 53.748 -64.751 -48.914 0.37 10.14 60 THR B CA 1
ATOM 5672 C C . THR B 1 60 ? 54.291 -66.006 -49.589 1.00 9.92 60 THR B C 1
ATOM 5673 O O . THR B 1 60 ? 53.632 -66.533 -50.499 1.00 12.02 60 THR B O 1
ATOM 5693 N N . LYS B 1 61 ? 55.447 -66.493 -49.163 1.00 8.84 61 LYS B N 1
ATOM 5694 C CA . LYS B 1 61 ? 56.008 -67.742 -49.671 1.00 10.13 61 LYS B CA 1
ATOM 5695 C C . LYS B 1 61 ? 55.175 -68.941 -49.241 1.00 11.76 61 LYS B C 1
ATOM 5696 O O . LYS B 1 61 ? 55.232 -69.943 -49.944 1.00 21.76 61 LYS B O 1
ATOM 5715 N N . GLU B 1 62 ? 54.468 -68.829 -48.138 1.00 12.01 62 GLU B N 1
ATOM 5716 C CA . GLU B 1 62 ? 53.946 -69.994 -47.422 1.00 15.77 62 GLU B CA 1
ATOM 5717 C C . GLU B 1 62 ? 52.488 -70.295 -47.723 1.00 15.82 62 GLU B C 1
ATOM 5718 O O . GLU B 1 62 ? 52.002 -71.328 -47.233 1.00 24.26 62 GLU B O 1
ATOM 5730 N N . GLU B 1 63 ? 51.817 -69.515 -48.562 1.00 11.53 63 GLU B N 1
ATOM 5731 C CA . GLU B 1 63 ? 50.404 -69.747 -48.857 1.00 11.00 63 GLU B CA 1
ATOM 5732 C C . GLU B 1 63 ? 50.229 -69.962 -50.354 1.00 9.73 63 GLU B C 1
ATOM 5733 O O . GLU B 1 63 ? 50.931 -69.344 -51.157 1.00 10.22 63 GLU B O 1
ATOM 5745 N N . THR B 1 64 ? 49.210 -70.750 -50.728 1.00 9.97 64 THR B N 1
ATOM 5746 C CA . THR B 1 64 ? 49.032 -71.100 -52.136 1.00 9.55 64 THR B CA 1
ATOM 5747 C C . THR B 1 64 ? 48.593 -69.899 -52.970 1.00 10.45 64 THR B C 1
ATOM 5748 O O . THR B 1 64 ? 47.712 -69.134 -52.565 1.00 10.68 64 THR B O 1
ATOM 5759 N N . LEU B 1 65 ? 49.261 -69.698 -54.102 1.00 9.37 65 LEU B N 1
ATOM 5760 C CA . LEU B 1 65 ? 49.204 -68.577 -54.995 1.00 8.50 65 LEU B CA 1
ATOM 5761 C C . LEU B 1 65 ? 49.797 -67.310 -54.394 1.00 7.82 65 LEU B C 1
ATOM 5762 O O . LEU B 1 65 ? 49.726 -66.243 -55.012 1.00 8.83 65 LEU B O 1
ATOM 5778 N N . ASN B 1 66 ? 50.469 -67.433 -53.260 1.00 8.58 66 ASN B N 1
ATOM 5779 C CA . ASN B 1 66 ? 51.370 -66.400 -52.772 1.00 8.46 66 ASN B CA 1
ATOM 5780 C C . ASN B 1 66 ? 50.709 -65.038 -52.719 1.00 8.17 66 ASN B C 1
ATOM 5781 O O . ASN B 1 66 ? 51.225 -64.034 -53.222 1.00 9.30 66 ASN B O 1
ATOM 5792 N N . PRO B 1 67 ? 49.554 -64.971 -52.051 1.00 8.27 67 PRO B N 1
ATOM 5793 C CA . PRO B 1 67 ? 48.921 -63.676 -51.858 1.00 8.26 67 PRO B CA 1
ATOM 5794 C C . PRO B 1 67 ? 49.789 -62.713 -51.056 1.00 7.82 67 PRO B C 1
ATOM 5795 O O . PRO B 1 67 ? 50.673 -63.145 -50.322 1.00 9.18 67 PRO B O 1
ATOM 5806 N N . ILE B 1 68 ? 49.464 -61.423 -51.163 1.00 7.68 68 ILE B N 1
ATOM 5807 C CA . ILE B 1 68 ? 50.084 -60.424 -50.309 1.00 8.10 68 ILE B CA 1
ATOM 5808 C C . ILE B 1 68 ? 49.349 -60.373 -48.962 1.00 8.55 68 ILE B C 1
ATOM 5809 O O . ILE B 1 68 ? 48.110 -60.220 -48.925 1.00 10.01 68 ILE B O 1
ATOM 5825 N N A ILE B 1 69 ? 50.083 -60.589 -47.877 0.63 8.92 69 ILE B N 1
ATOM 5826 N N B ILE B 1 69 ? 50.127 -60.497 -47.909 0.37 8.88 69 ILE B N 1
ATOM 5827 C CA A ILE B 1 69 ? 49.672 -60.688 -46.492 0.63 9.51 69 ILE B CA 1
ATOM 5828 C CA B ILE B 1 69 ? 49.549 -60.409 -46.579 0.37 9.03 69 ILE B CA 1
ATOM 5829 C C A ILE B 1 69 ? 50.614 -59.867 -45.604 0.63 10.41 69 ILE B C 1
ATOM 5830 C C B ILE B 1 69 ? 50.555 -59.666 -45.706 0.37 8.33 69 ILE B C 1
ATOM 5831 O O A ILE B 1 69 ? 51.826 -59.769 -45.851 0.63 9.73 69 ILE B O 1
ATOM 5832 O O B ILE B 1 69 ? 51.718 -59.465 -46.068 0.37 11.93 69 ILE B O 1
ATOM 5863 N N . GLN B 1 70 ? 50.073 -59.253 -44.546 1.00 10.00 70 GLN B N 1
ATOM 5864 C CA . GLN B 1 70 ? 50.915 -58.496 -43.639 1.00 9.32 70 GLN B CA 1
ATOM 5865 C C . GLN B 1 70 ? 51.767 -59.458 -42.821 1.00 9.76 70 GLN B C 1
ATOM 5866 O O . GLN B 1 70 ? 51.292 -60.453 -42.290 1.00 11.15 70 GLN B O 1
ATOM 5880 N N . ASP B 1 71 ? 53.054 -59.144 -42.717 1.00 9.14 71 ASP B N 1
ATOM 5881 C CA . ASP B 1 71 ? 53.924 -59.851 -41.778 1.00 9.41 71 ASP B CA 1
ATOM 5882 C C . ASP B 1 71 ? 53.378 -59.725 -40.381 1.00 9.46 71 ASP B C 1
ATOM 5883 O O . ASP B 1 71 ? 52.720 -58.707 -40.039 1.00 9.27 71 ASP B O 1
ATOM 5898 N N . THR B 1 72 ? 53.689 -60.670 -39.527 1.00 12.68 72 THR B N 1
ATOM 5899 C CA . THR B 1 72 ? 53.206 -60.660 -38.161 1.00 14.75 72 THR B CA 1
ATOM 5900 C C . THR B 1 72 ? 54.397 -60.657 -37.212 1.00 12.77 72 THR B C 1
ATOM 5901 O O . THR B 1 72 ? 55.505 -61.024 -37.580 1.00 15.12 72 THR B O 1
ATOM 5912 N N . LYS B 1 73 ? 54.176 -60.187 -35.997 1.00 17.01 73 LYS B N 1
ATOM 5913 C CA A LYS B 1 73 ? 55.194 -60.231 -34.944 0.59 18.21 73 LYS B CA 1
ATOM 5914 C CA B LYS B 1 73 ? 55.146 -60.042 -34.934 0.41 19.75 73 LYS B CA 1
ATOM 5915 C C . LYS B 1 73 ? 54.476 -60.373 -33.604 1.00 16.81 73 LYS B C 1
ATOM 5916 O O . LYS B 1 73 ? 53.613 -59.585 -33.227 1.00 23.18 73 LYS B O 1
ATOM 5952 N N . LYS B 1 74 ? 54.840 -61.467 -32.920 1.00 16.44 74 LYS B N 1
ATOM 5953 C CA . LYS B 1 74 ? 54.315 -61.732 -31.566 1.00 15.70 74 LYS B CA 1
ATOM 5954 C C . LYS B 1 74 ? 52.790 -61.655 -31.528 1.00 18.12 74 LYS B C 1
ATOM 5955 O O . LYS B 1 74 ? 52.165 -61.072 -30.628 1.00 22.65 74 LYS B O 1
ATOM 5974 N N . GLY B 1 75 ? 52.190 -62.311 -32.538 1.00 20.38 75 GLY B N 1
ATOM 5975 C CA . GLY B 1 75 ? 50.764 -62.481 -32.641 1.00 24.06 75 GLY B CA 1
ATOM 5976 C C . GLY B 1 75 ? 50.029 -61.266 -33.176 1.00 22.43 75 GLY B C 1
ATOM 5977 O O . GLY B 1 75 ? 48.811 -61.329 -33.398 1.00 30.08 75 GLY B O 1
ATOM 5981 N N . LYS B 1 76 ? 50.742 -60.169 -33.376 1.00 18.57 76 LYS B N 1
ATOM 5982 C CA . LYS B 1 76 ? 50.169 -58.941 -33.904 1.00 20.04 76 LYS B CA 1
ATOM 5983 C C . LYS B 1 76 ? 50.753 -58.621 -35.280 1.00 17.92 76 LYS B C 1
ATOM 5984 O O . LYS B 1 76 ? 51.608 -59.272 -35.847 1.00 34.19 76 LYS B O 1
ATOM 5990 N N . LEU B 1 77 ? 50.276 -57.553 -35.878 1.00 10.55 77 LEU B N 1
ATOM 5991 C CA . LEU B 1 77 ? 50.699 -57.132 -37.194 1.00 10.97 77 LEU B CA 1
ATOM 5992 C C . LEU B 1 77 ? 52.022 -56.396 -37.115 1.00 10.61 77 LEU B C 1
ATOM 5993 O O . LEU B 1 77 ? 52.267 -55.579 -36.199 1.00 12.05 77 LEU B O 1
ATOM 6009 N N . ARG B 1 78 ? 52.872 -56.583 -38.120 1.00 9.66 78 ARG B N 1
ATOM 6010 C CA . ARG B 1 78 ? 54.140 -55.901 -38.198 1.00 9.45 78 ARG B CA 1
ATOM 6011 C C . ARG B 1 78 ? 54.038 -54.611 -39.025 1.00 8.39 78 ARG B C 1
ATOM 6012 O O . ARG B 1 78 ? 53.572 -54.588 -40.160 1.00 9.10 78 ARG B O 1
ATOM 6033 N N . PHE B 1 79 ? 54.492 -53.507 -38.427 1.00 9.09 79 PHE B N 1
ATOM 6034 C CA . PHE B 1 79 ? 54.583 -52.206 -39.057 1.00 9.58 79 PHE B CA 1
ATOM 6035 C C . PHE B 1 79 ? 56.033 -51.734 -39.010 1.00 8.86 79 PHE B C 1
ATOM 6036 O O . PHE B 1 79 ? 56.659 -51.878 -37.974 1.00 15.53 79 PHE B O 1
ATOM 6053 N N . VAL B 1 80 ? 56.509 -51.109 -40.077 1.00 7.88 80 VAL B N 1
ATOM 6054 C CA . VAL B 1 80 ? 57.803 -50.433 -40.040 1.00 7.93 80 VAL B CA 1
ATOM 6055 C C . VAL B 1 80 ? 57.587 -49.060 -39.414 1.00 8.35 80 VAL B C 1
ATOM 6056 O O . VAL B 1 80 ? 56.587 -48.359 -39.696 1.00 10.18 80 VAL B O 1
ATOM 6069 N N . ARG B 1 81 ? 58.466 -48.664 -38.501 1.00 8.55 81 ARG B N 1
ATOM 6070 C CA . ARG B 1 81 ? 58.341 -47.409 -37.787 1.00 8.11 81 ARG B CA 1
ATOM 6071 C C . ARG B 1 81 ? 58.859 -46.244 -38.644 1.00 9.47 81 ARG B C 1
ATOM 6072 O O . ARG B 1 81 ? 59.620 -46.404 -39.583 1.00 11.37 81 ARG B O 1
ATOM 6093 N N . ASN B 1 82 ? 58.390 -45.051 -38.289 1.00 8.89 82 ASN B N 1
ATOM 6094 C CA . ASN B 1 82 ? 58.816 -43.814 -38.922 1.00 8.84 82 ASN B CA 1
ATOM 6095 C C . ASN B 1 82 ? 60.164 -43.375 -38.368 1.00 8.78 82 ASN B C 1
ATOM 6096 O O . ASN B 1 82 ? 60.277 -43.172 -37.152 1.00 9.68 82 ASN B O 1
ATOM 6107 N N . CYS B 1 83 ? 61.147 -43.175 -39.225 1.00 9.49 83 CYS B N 1
ATOM 6108 C CA . CYS B 1 83 ? 62.509 -42.782 -38.832 1.00 9.66 83 CYS B CA 1
ATOM 6109 C C . CYS B 1 83 ? 62.785 -41.439 -39.463 1.00 8.56 83 CYS B C 1
ATOM 6110 O O . CYS B 1 83 ? 62.851 -41.321 -40.698 1.00 9.25 83 CYS B O 1
ATOM 6117 N N . PHE B 1 84 ? 62.921 -40.400 -38.643 1.00 9.68 84 PHE B N 1
ATOM 6118 C CA . PHE B 1 84 ? 63.116 -39.028 -39.139 1.00 10.36 84 PHE B CA 1
ATOM 6119 C C . PHE B 1 84 ? 64.249 -38.914 -40.124 1.00 10.00 84 PHE B C 1
ATOM 6120 O O . PHE B 1 84 ? 65.320 -39.490 -39.854 1.00 10.81 84 PHE B O 1
ATOM 6137 N N . PRO B 1 85 ? 64.115 -38.237 -41.275 1.00 9.71 85 PRO B N 1
ATOM 6138 C CA . PRO B 1 85 ? 62.978 -37.389 -41.652 1.00 9.32 85 PRO B CA 1
ATOM 6139 C C . PRO B 1 85 ? 61.921 -38.077 -42.496 1.00 10.25 85 PRO B C 1
ATOM 6140 O O . PRO B 1 85 ? 61.114 -37.399 -43.160 1.00 10.92 85 PRO B O 1
ATOM 6151 N N . HIS B 1 86 ? 61.884 -39.403 -42.483 1.00 9.39 86 HIS B N 1
ATOM 6152 C CA . HIS B 1 86 ? 61.053 -40.205 -43.362 1.00 10.50 86 HIS B CA 1
ATOM 6153 C C . HIS B 1 86 ? 59.693 -40.542 -42.735 1.00 9.41 86 HIS B C 1
ATOM 6154 O O . HIS B 1 86 ? 59.610 -40.752 -41.526 1.00 9.49 86 HIS B O 1
ATOM 6168 N N . HIS B 1 87 ? 58.668 -40.685 -43.554 1.00 9.94 87 HIS B N 1
ATOM 6169 C CA . HIS B 1 87 ? 57.338 -41.136 -43.155 1.00 9.40 87 HIS B CA 1
ATOM 6170 C C . HIS B 1 87 ? 57.094 -42.514 -43.778 1.00 8.10 87 HIS B C 1
ATOM 6171 O O . HIS B 1 87 ? 56.925 -42.629 -44.995 1.00 9.55 87 HIS B O 1
ATOM 6184 N N . GLY B 1 88 ? 57.194 -43.539 -42.948 1.00 8.75 88 GLY B N 1
ATOM 6185 C CA . GLY B 1 88 ? 57.045 -44.879 -43.492 1.00 9.70 88 GLY B CA 1
ATOM 6186 C C . GLY B 1 88 ? 58.037 -45.155 -44.599 1.00 9.24 88 GLY B C 1
ATOM 6187 O O . GLY B 1 88 ? 59.194 -44.745 -44.509 1.00 9.79 88 GLY B O 1
ATOM 6191 N N . TYR B 1 89 ? 57.593 -45.910 -45.593 1.00 8.30 89 TYR B N 1
ATOM 6192 C CA . TYR B 1 89 ? 58.323 -46.178 -46.803 1.00 8.01 89 TYR B CA 1
ATOM 6193 C C . TYR B 1 89 ? 58.462 -44.923 -47.669 1.00 7.75 89 TYR B C 1
ATOM 6194 O O . TYR B 1 89 ? 57.499 -44.183 -47.876 1.00 9.41 89 TYR B O 1
ATOM 6212 N N . ILE B 1 90 ? 59.656 -44.704 -48.234 1.00 7.98 90 ILE B N 1
ATOM 6213 C CA . ILE B 1 90 ? 59.882 -43.554 -49.109 1.00 8.45 90 ILE B CA 1
ATOM 6214 C C . ILE B 1 90 ? 59.841 -43.910 -50.572 1.00 7.74 90 ILE B C 1
ATOM 6215 O O . ILE B 1 90 ? 60.097 -43.042 -51.429 1.00 9.39 90 ILE B O 1
ATOM 6231 N N . HIS B 1 91 ? 59.494 -45.149 -50.918 1.00 7.94 91 HIS B N 1
ATOM 6232 C CA . HIS B 1 91 ? 59.269 -45.646 -52.270 1.00 7.65 91 HIS B CA 1
ATOM 6233 C C . HIS B 1 91 ? 57.956 -46.410 -52.306 1.00 7.57 91 HIS B C 1
ATOM 6234 O O . HIS B 1 91 ? 57.568 -46.955 -51.304 1.00 8.27 91 HIS B O 1
ATOM 6248 N N . ASN B 1 92 ? 57.404 -46.545 -53.507 1.00 7.85 92 ASN B N 1
ATOM 6249 C CA . ASN B 1 92 ? 56.478 -47.670 -53.718 1.00 6.81 92 ASN B CA 1
ATOM 6250 C C . ASN B 1 92 ? 57.308 -48.937 -53.768 1.00 7.31 92 ASN B C 1
ATOM 6251 O O . ASN B 1 92 ? 58.273 -48.996 -54.535 1.00 9.45 92 ASN B O 1
ATOM 6262 N N . TYR B 1 93 ? 57.002 -49.870 -52.880 1.00 6.66 93 TYR B N 1
ATOM 6263 C CA . TYR B 1 93 ? 57.921 -50.967 -52.595 1.00 6.99 93 TYR B CA 1
ATOM 6264 C C . TYR B 1 93 ? 57.317 -52.287 -53.018 1.00 6.80 93 TYR B C 1
ATOM 6265 O O . TYR B 1 93 ? 56.139 -52.574 -52.749 1.00 7.59 93 TYR B O 1
ATOM 6283 N N . GLY B 1 94 ? 58.071 -53.153 -53.685 1.00 7.03 94 GLY B N 1
ATOM 6284 C CA . GLY B 1 94 ? 57.554 -54.441 -54.087 1.00 7.16 94 GLY B CA 1
ATOM 6285 C C . GLY B 1 94 ? 58.665 -55.339 -54.583 1.00 6.85 94 GLY B C 1
ATOM 6286 O O . GLY B 1 94 ? 59.787 -55.362 -54.067 1.00 7.28 94 GLY B O 1
ATOM 6290 N N . ALA B 1 95 ? 58.347 -56.108 -55.629 1.00 6.92 95 ALA B N 1
ATOM 6291 C CA . ALA B 1 95 ? 59.192 -57.202 -56.078 1.00 7.06 95 ALA B CA 1
ATOM 6292 C C . ALA B 1 95 ? 59.009 -57.442 -57.565 1.00 7.54 95 ALA B C 1
ATOM 6293 O O . ALA B 1 95 ? 57.967 -57.108 -58.128 1.00 8.44 95 ALA B O 1
ATOM 6300 N N . PHE B 1 96 ? 59.980 -58.114 -58.169 1.00 7.54 96 PHE B N 1
ATOM 6301 C CA . PHE B 1 96 ? 59.769 -58.667 -59.486 1.00 7.38 96 PHE B CA 1
ATOM 6302 C C . PHE B 1 96 ? 59.397 -60.143 -59.308 1.00 7.31 96 PHE B C 1
ATOM 6303 O O . PHE B 1 96 ? 60.065 -60.918 -58.591 1.00 7.92 96 PHE B O 1
ATOM 6320 N N . PRO B 1 97 ? 58.304 -60.563 -59.953 1.00 7.27 97 PRO B N 1
ATOM 6321 C CA . PRO B 1 97 ? 57.931 -61.993 -59.939 1.00 8.07 97 PRO B CA 1
ATOM 6322 C C . PRO B 1 97 ? 58.933 -62.810 -60.726 1.00 8.38 97 PRO B C 1
ATOM 6323 O O . PRO B 1 97 ? 59.730 -62.264 -61.475 1.00 8.15 97 PRO B O 1
ATOM 6334 N N . GLN B 1 98 ? 58.895 -64.136 -60.485 1.00 7.97 98 GLN B N 1
ATOM 6335 C CA . GLN B 1 98 ? 59.762 -65.046 -61.238 1.00 7.37 98 GLN B CA 1
ATOM 6336 C C . GLN B 1 98 ? 61.251 -64.735 -60.995 1.00 7.54 98 GLN B C 1
ATOM 6337 O O . GLN B 1 98 ? 62.102 -64.911 -61.867 1.00 8.68 98 GLN B O 1
ATOM 6351 N N . THR B 1 99 ? 61.532 -64.347 -59.743 1.00 7.48 99 THR B N 1
ATOM 6352 C CA . THR B 1 99 ? 62.914 -64.157 -59.325 1.00 6.68 99 THR B CA 1
ATOM 6353 C C . THR B 1 99 ? 63.124 -64.754 -57.922 1.00 8.00 99 THR B C 1
ATOM 6354 O O . THR B 1 99 ? 62.154 -64.917 -57.184 1.00 8.27 99 THR B O 1
ATOM 6365 N N . TRP B 1 100 ? 64.368 -65.072 -57.573 1.00 8.14 100 TRP B N 1
ATOM 6366 C CA . TRP B 1 100 ? 64.651 -65.629 -56.260 1.00 7.65 100 TRP B CA 1
ATOM 6367 C C . TRP B 1 100 ? 66.089 -65.256 -55.870 1.00 7.85 100 TRP B C 1
ATOM 6368 O O . TRP B 1 100 ? 67.031 -65.466 -56.634 1.00 10.03 100 TRP B O 1
ATOM 6389 N N . GLU B 1 101 ? 66.182 -64.728 -54.638 1.00 8.03 101 GLU B N 1
ATOM 6390 C CA . GLU B 1 101 ? 67.477 -64.516 -53.989 1.00 8.33 101 GLU B CA 1
ATOM 6391 C C . GLU B 1 101 ? 67.845 -65.828 -53.305 1.00 9.71 101 GLU B C 1
ATOM 6392 O O . GLU B 1 101 ? 67.402 -66.120 -52.208 1.00 9.74 101 GLU B O 1
ATOM 6404 N N . ASP B 1 102 ? 68.661 -66.643 -53.955 1.00 10.49 102 ASP B N 1
ATOM 6405 C CA . ASP B 1 102 ? 68.873 -68.033 -53.558 1.00 10.51 102 ASP B CA 1
ATOM 6406 C C . ASP B 1 102 ? 69.547 -68.090 -52.193 1.00 10.14 102 ASP B C 1
ATOM 6407 O O . ASP B 1 102 ? 70.662 -67.547 -52.042 1.00 10.30 102 ASP B O 1
ATOM 6416 N N . PRO B 1 103 ? 68.940 -68.721 -51.210 1.00 9.60 103 PRO B N 1
ATOM 6417 C CA . PRO B 1 103 ? 69.468 -68.811 -49.842 1.00 10.16 103 PRO B CA 1
ATOM 6418 C C . PRO B 1 103 ? 70.459 -69.965 -49.642 1.00 10.07 103 PRO B C 1
ATOM 6419 O O . PRO B 1 103 ? 71.018 -70.073 -48.557 1.00 11.84 103 PRO B O 1
ATOM 6430 N N . ASN B 1 104 ? 70.625 -70.766 -50.692 1.00 10.81 104 ASN B N 1
ATOM 6431 C CA . ASN B 1 104 ? 71.461 -71.950 -50.584 1.00 11.65 104 ASN B CA 1
ATOM 6432 C C . ASN B 1 104 ? 72.903 -71.709 -51.002 1.00 14.36 104 ASN B C 1
ATOM 6433 O O . ASN B 1 104 ? 73.679 -72.656 -50.813 1.00 18.96 104 ASN B O 1
ATOM 6444 N N . VAL B 1 105 ? 73.214 -70.546 -51.571 1.00 14.75 105 VAL B N 1
ATOM 6445 C CA . VAL B 1 105 ? 74.561 -70.280 -52.056 1.00 14.83 105 VAL B CA 1
ATOM 6446 C C . VAL B 1 105 ? 74.940 -68.870 -51.651 1.00 13.70 105 VAL B C 1
ATOM 6447 O O . VAL B 1 105 ? 74.088 -68.001 -51.574 1.00 15.44 105 VAL B O 1
ATOM 6460 N N . SER B 1 106 ? 76.228 -68.659 -51.389 1.00 17.51 106 SER B N 1
ATOM 6461 C CA . SER B 1 106 ? 76.688 -67.298 -51.135 1.00 15.98 106 SER B CA 1
ATOM 6462 C C . SER B 1 106 ? 76.898 -66.628 -52.488 1.00 18.35 106 SER B C 1
ATOM 6463 O O . SER B 1 106 ? 77.403 -67.176 -53.470 1.00 28.85 106 SER B O 1
ATOM 6471 N N A HIS B 1 107 ? 76.455 -65.388 -52.557 0.55 17.21 107 HIS B N 1
ATOM 6472 N N B HIS B 1 107 ? 76.498 -65.369 -52.545 0.45 17.07 107 HIS B N 1
ATOM 6473 C CA A HIS B 1 107 ? 76.598 -64.505 -53.713 0.55 16.59 107 HIS B CA 1
ATOM 6474 C CA B HIS B 1 107 ? 76.648 -64.614 -53.796 0.45 16.74 107 HIS B CA 1
ATOM 6475 C C A HIS B 1 107 ? 77.963 -63.841 -53.682 0.55 18.36 107 HIS B C 1
ATOM 6476 C C B HIS B 1 107 ? 77.903 -63.768 -53.729 0.45 18.44 107 HIS B C 1
ATOM 6477 O O A HIS B 1 107 ? 78.405 -63.336 -52.643 0.55 24.14 107 HIS B O 1
ATOM 6478 O O B HIS B 1 107 ? 78.182 -63.065 -52.756 0.45 14.52 107 HIS B O 1
ATOM 6505 N N . PRO B 1 108 ? 78.736 -63.833 -54.761 1.00 21.85 108 PRO B N 1
ATOM 6506 C CA . PRO B 1 108 ? 80.089 -63.278 -54.644 1.00 24.29 108 PRO B CA 1
ATOM 6507 C C . PRO B 1 108 ? 80.161 -61.770 -54.526 1.00 25.33 108 PRO B C 1
ATOM 6508 O O . PRO B 1 108 ? 81.148 -61.267 -53.958 1.00 29.55 108 PRO B O 1
ATOM 6519 N N . GLU B 1 109 ? 79.166 -61.047 -55.038 1.00 23.27 109 GLU B N 1
ATOM 6520 C CA . GLU B 1 109 ? 79.262 -59.586 -55.043 1.00 24.89 109 GLU B CA 1
ATOM 6521 C C . GLU B 1 109 ? 79.176 -59.129 -53.595 1.00 24.42 109 GLU B C 1
ATOM 6522 O O . GLU B 1 109 ? 79.771 -58.145 -53.174 1.00 30.84 109 GLU B O 1
ATOM 6534 N N . THR B 1 110 ? 78.391 -59.889 -52.822 1.00 22.90 110 THR B N 1
ATOM 6535 C CA . THR B 1 110 ? 78.076 -59.407 -51.486 1.00 21.89 110 THR B CA 1
ATOM 6536 C C . THR B 1 110 ? 78.599 -60.327 -50.387 1.00 22.14 110 THR B C 1
ATOM 6537 O O . THR B 1 110 ? 78.594 -59.980 -49.202 1.00 26.38 110 THR B O 1
ATOM 6548 N N . LYS B 1 111 ? 79.050 -61.510 -50.758 1.00 19.21 111 LYS B N 1
ATOM 6549 C CA . LYS B 1 111 ? 79.663 -62.521 -49.905 1.00 20.05 111 LYS B CA 1
ATOM 6550 C C . LYS B 1 111 ? 78.674 -62.986 -48.844 1.00 16.50 111 LYS B C 1
ATOM 6551 O O . LYS B 1 111 ? 78.996 -63.272 -47.694 1.00 20.00 111 LYS B O 1
ATOM 6570 N N . ALA B 1 112 ? 77.399 -63.133 -49.279 1.00 13.57 112 ALA B N 1
ATOM 6571 C CA . ALA B 1 112 ? 76.381 -63.631 -48.360 1.00 12.02 112 ALA B CA 1
ATOM 6572 C C . ALA B 1 112 ? 75.308 -64.418 -49.112 1.00 10.53 112 ALA B C 1
ATOM 6573 O O . ALA B 1 112 ? 75.047 -64.121 -50.279 1.00 11.55 112 ALA B O 1
ATOM 6580 N N . VAL B 1 113 ? 74.648 -65.319 -48.410 1.00 11.14 113 VAL B N 1
ATOM 6581 C CA . VAL B 1 113 ? 73.506 -66.014 -48.982 1.00 10.68 113 VAL B CA 1
ATOM 6582 C C . VAL B 1 113 ? 72.376 -65.016 -49.274 1.00 9.97 113 VAL B C 1
ATOM 6583 O O . VAL B 1 113 ? 72.291 -63.957 -48.671 1.00 10.02 113 VAL B O 1
ATOM 6596 N N . GLY B 1 114 ? 71.522 -65.371 -50.234 1.00 10.35 114 GLY B N 1
ATOM 6597 C CA . GLY B 1 114 ? 70.335 -64.591 -50.523 1.00 9.90 114 GLY B CA 1
ATOM 6598 C C . GLY B 1 114 ? 69.277 -64.688 -49.427 1.00 9.30 114 GLY B C 1
ATOM 6599 O O . GLY B 1 114 ? 69.262 -65.620 -48.627 1.00 9.47 114 GLY B O 1
ATOM 6603 N N . ASP B 1 115 ? 68.367 -63.703 -49.416 1.00 8.83 115 ASP B N 1
ATOM 6604 C CA . ASP B 1 115 ? 67.338 -63.644 -48.401 1.00 8.82 115 ASP B CA 1
ATOM 6605 C C . ASP B 1 115 ? 66.098 -64.497 -48.660 1.00 9.00 115 ASP B C 1
ATOM 6606 O O . ASP B 1 115 ? 65.133 -64.372 -47.895 1.00 10.94 115 ASP B O 1
ATOM 6615 N N A ASN B 1 116 ? 66.080 -65.394 -49.640 0.63 8.36 116 ASN B N 1
ATOM 6616 N N B ASN B 1 116 ? 66.073 -65.302 -49.712 0.37 9.15 116 ASN B N 1
ATOM 6617 C CA A ASN B 1 116 ? 64.948 -66.298 -49.809 0.63 9.72 116 ASN B CA 1
ATOM 6618 C CA B ASN B 1 116 ? 65.119 -66.361 -50.006 0.37 8.59 116 ASN B CA 1
ATOM 6619 C C A ASN B 1 116 ? 63.633 -65.551 -50.045 0.63 9.94 116 ASN B C 1
ATOM 6620 C C B ASN B 1 116 ? 63.815 -65.880 -50.629 0.37 7.60 116 ASN B C 1
ATOM 6621 O O A ASN B 1 116 ? 62.709 -65.530 -49.241 0.63 11.36 116 ASN B O 1
ATOM 6622 O O B ASN B 1 116 ? 62.763 -66.531 -50.625 0.37 6.98 116 ASN B O 1
ATOM 6643 N N A ASP B 1 117 ? 63.567 -64.959 -51.230 0.63 8.99 117 ASP B N 1
ATOM 6644 N N B ASP B 1 117 ? 63.858 -64.685 -51.210 0.37 7.27 117 ASP B N 1
ATOM 6645 C CA A ASP B 1 117 ? 62.489 -64.107 -51.683 0.63 8.14 117 ASP B CA 1
ATOM 6646 C CA B ASP B 1 117 ? 62.627 -64.061 -51.684 0.37 8.20 117 ASP B CA 1
ATOM 6647 C C A ASP B 1 117 ? 62.758 -63.605 -53.094 0.63 8.83 117 ASP B C 1
ATOM 6648 C C B ASP B 1 117 ? 62.787 -63.556 -53.108 0.37 8.66 117 ASP B C 1
ATOM 6649 O O A ASP B 1 117 ? 63.917 -63.566 -53.530 0.63 8.57 117 ASP B O 1
ATOM 6650 O O B ASP B 1 117 ? 63.929 -63.460 -53.579 0.37 10.98 117 ASP B O 1
ATOM 6663 N N . PRO B 1 118 ? 61.698 -63.176 -53.757 1.00 7.52 118 PRO B N 1
ATOM 6664 C CA . PRO B 1 118 ? 61.848 -62.428 -55.026 1.00 7.02 118 PRO B CA 1
ATOM 6665 C C . PRO B 1 118 ? 62.766 -61.227 -54.821 1.00 7.28 118 PRO B C 1
ATOM 6666 O O . PRO B 1 118 ? 62.837 -60.634 -53.730 1.00 8.03 118 PRO B O 1
ATOM 6677 N N . ILE B 1 119 ? 63.437 -60.799 -55.890 1.00 7.92 119 ILE B N 1
ATOM 6678 C CA . ILE B 1 119 ? 64.261 -59.590 -55.832 1.00 7.75 119 ILE B CA 1
ATOM 6679 C C . ILE B 1 119 ? 63.374 -58.382 -55.603 1.00 7.69 119 ILE B C 1
ATOM 6680 O O . ILE B 1 119 ? 62.237 -58.304 -56.103 1.00 8.97 119 ILE B O 1
ATOM 6696 N N . ASP B 1 120 ? 63.821 -57.444 -54.789 1.00 7.03 120 ASP B N 1
ATOM 6697 C CA . ASP B 1 120 ? 63.069 -56.292 -54.340 1.00 6.77 120 ASP B CA 1
ATOM 6698 C C . ASP B 1 120 ? 63.241 -55.084 -55.244 1.00 7.40 120 ASP B C 1
ATOM 6699 O O . ASP B 1 120 ? 64.304 -54.897 -55.851 1.00 8.02 120 ASP B O 1
ATOM 6708 N N . VAL B 1 121 ? 62.187 -54.290 -55.322 1.00 6.83 121 VAL B N 1
ATOM 6709 C CA . VAL B 1 121 ? 62.093 -53.160 -56.263 1.00 7.52 121 VAL B CA 1
ATOM 6710 C C . VAL B 1 121 ? 61.562 -51.934 -55.541 1.00 7.99 121 VAL B C 1
ATOM 6711 O O . VAL B 1 121 ? 60.562 -51.993 -54.823 1.00 8.24 121 VAL B O 1
ATOM 6724 N N . LEU B 1 122 ? 62.239 -50.827 -55.773 1.00 7.24 122 LEU B N 1
ATOM 6725 C CA . LEU B 1 122 ? 61.911 -49.494 -55.343 1.00 6.93 122 LEU B CA 1
ATOM 6726 C C . LEU B 1 122 ? 61.436 -48.681 -56.555 1.00 6.84 122 LEU B C 1
ATOM 6727 O O . LEU B 1 122 ? 62.221 -48.482 -57.470 1.00 10.17 122 LEU B O 1
ATOM 6743 N N . GLU B 1 123 ? 60.170 -48.303 -56.552 1.00 7.53 123 GLU B N 1
ATOM 6744 C CA . GLU B 1 123 ? 59.612 -47.558 -57.694 1.00 8.37 123 GLU B CA 1
ATOM 6745 C C . GLU B 1 123 ? 59.407 -46.116 -57.296 1.00 8.27 123 GLU B C 1
ATOM 6746 O O . GLU B 1 123 ? 58.763 -45.826 -56.290 1.00 9.44 123 GLU B O 1
ATOM 6758 N N . ILE B 1 124 ? 60.084 -45.227 -58.035 1.00 7.70 124 ILE B N 1
ATOM 6759 C CA . ILE B 1 124 ? 60.344 -43.865 -57.585 1.00 8.06 124 ILE B CA 1
ATOM 6760 C C . ILE B 1 124 ? 59.453 -42.810 -58.207 1.00 7.54 124 ILE B C 1
ATOM 6761 O O . ILE B 1 124 ? 59.695 -41.609 -57.947 1.00 9.35 124 ILE B O 1
ATOM 6777 N N . GLY B 1 125 ? 58.395 -43.173 -58.918 1.00 7.86 125 GLY B N 1
ATOM 6778 C CA . GLY B 1 125 ? 57.539 -42.206 -59.589 1.00 8.65 125 GLY B CA 1
ATOM 6779 C C . GLY B 1 125 ? 56.618 -41.435 -58.662 1.00 9.47 125 GLY B C 1
ATOM 6780 O O . GLY B 1 125 ? 56.549 -41.669 -57.461 1.00 8.90 125 GLY B O 1
ATOM 6784 N N . GLU B 1 126 ? 55.913 -40.460 -59.219 1.00 8.83 126 GLU B N 1
ATOM 6785 C CA . GLU B 1 126 ? 55.116 -39.536 -58.440 1.00 9.66 126 GLU B CA 1
ATOM 6786 C C . GLU B 1 126 ? 53.880 -40.161 -57.814 1.00 8.71 126 GLU B C 1
ATOM 6787 O O . GLU B 1 126 ? 53.524 -39.771 -56.685 1.00 12.30 126 GLU B O 1
ATOM 6799 N N . THR B 1 127 ? 53.209 -41.056 -58.511 1.00 8.93 127 THR B N 1
ATOM 6800 C CA . THR B 1 127 ? 51.933 -41.536 -58.008 1.00 9.32 127 THR B CA 1
ATOM 6801 C C . THR B 1 127 ? 52.142 -42.592 -56.932 1.00 9.16 127 THR B C 1
ATOM 6802 O O . THR B 1 127 ? 52.982 -43.510 -57.119 1.00 9.88 127 THR B O 1
ATOM 6813 N N . ILE B 1 128 ? 51.385 -42.532 -55.839 1.00 8.24 128 ILE B N 1
ATOM 6814 C CA . ILE B 1 128 ? 51.385 -43.605 -54.829 1.00 7.58 128 ILE B CA 1
ATOM 6815 C C . ILE B 1 128 ? 50.667 -44.810 -55.400 1.00 8.82 128 ILE B C 1
ATOM 6816 O O . ILE B 1 128 ? 49.529 -44.710 -55.881 1.00 9.51 128 ILE B O 1
ATOM 6832 N N . ALA B 1 129 ? 51.285 -45.967 -55.301 1.00 8.08 129 ALA B N 1
ATOM 6833 C CA . ALA B 1 129 ? 50.792 -47.230 -55.839 1.00 8.23 129 ALA B CA 1
ATOM 6834 C C . ALA B 1 129 ? 49.776 -47.862 -54.881 1.00 8.34 129 ALA B C 1
ATOM 6835 O O . ALA B 1 129 ? 49.540 -47.344 -53.785 1.00 9.75 129 ALA B O 1
ATOM 6842 N N . TYR B 1 130 ? 49.235 -49.006 -55.324 1.00 8.19 130 TYR B N 1
ATOM 6843 C CA . TYR B 1 130 ? 48.328 -49.764 -54.474 1.00 8.80 130 TYR B CA 1
ATOM 6844 C C . TYR B 1 130 ? 48.801 -51.208 -54.326 1.00 7.63 130 TYR B C 1
ATOM 6845 O O . TYR B 1 130 ? 49.432 -51.791 -55.210 1.00 9.55 130 TYR B O 1
ATOM 6863 N N . THR B 1 131 ? 48.518 -51.793 -53.163 1.00 8.33 131 THR B N 1
ATOM 6864 C CA . THR B 1 131 ? 48.903 -53.173 -52.905 1.00 7.96 131 THR B CA 1
ATOM 6865 C C . THR B 1 131 ? 48.266 -54.123 -53.923 1.00 8.72 131 THR B C 1
ATOM 6866 O O . THR B 1 131 ? 47.033 -54.122 -54.123 1.00 9.95 131 THR B O 1
ATOM 6877 N N . GLY B 1 132 ? 49.123 -54.972 -54.514 1.00 9.20 132 GLY B N 1
ATOM 6878 C CA . GLY B 1 132 ? 48.675 -55.913 -55.535 1.00 8.58 132 GLY B CA 1
ATOM 6879 C C . GLY B 1 132 ? 48.655 -55.363 -56.929 1.00 7.69 132 GLY B C 1
ATOM 6880 O O . GLY B 1 132 ? 48.405 -56.122 -57.899 1.00 10.05 132 GLY B O 1
ATOM 6884 N N . GLN B 1 133 ? 48.986 -54.075 -57.097 1.00 8.87 133 GLN B N 1
ATOM 6885 C CA . GLN B 1 133 ? 49.183 -53.510 -58.432 1.00 8.88 133 GLN B CA 1
ATOM 6886 C C . GLN B 1 133 ? 50.298 -54.226 -59.159 1.00 9.10 133 GLN B C 1
ATOM 6887 O O . GLN B 1 133 ? 51.353 -54.484 -58.595 1.00 10.06 133 GLN B O 1
ATOM 6901 N N . VAL B 1 134 ? 50.069 -54.474 -60.451 1.00 9.40 134 VAL B N 1
ATOM 6902 C CA . VAL B 1 134 ? 51.109 -54.896 -61.372 1.00 9.53 134 VAL B CA 1
ATOM 6903 C C . VAL B 1 134 ? 51.348 -53.669 -62.267 1.00 10.94 134 VAL B C 1
ATOM 6904 O O . VAL B 1 134 ? 50.512 -53.298 -63.068 1.00 15.55 134 VAL B O 1
ATOM 6917 N N . LYS B 1 135 ? 52.535 -53.105 -62.082 1.00 11.89 135 LYS B N 1
ATOM 6918 C CA . LYS B 1 135 ? 52.881 -51.974 -62.926 1.00 12.96 135 LYS B CA 1
ATOM 6919 C C . LYS B 1 135 ? 54.097 -52.361 -63.790 1.00 9.81 135 LYS B C 1
ATOM 6920 O O . LYS B 1 135 ? 54.820 -53.303 -63.512 1.00 13.32 135 LYS B O 1
ATOM 6939 N N A GLN B 1 136 ? 54.235 -51.609 -64.874 0.62 8.68 136 GLN B N 1
ATOM 6940 N N B GLN B 1 136 ? 54.222 -51.625 -64.890 0.38 8.93 136 GLN B N 1
ATOM 6941 C CA A GLN B 1 136 ? 55.321 -51.871 -65.821 0.62 8.48 136 GLN B CA 1
ATOM 6942 C CA B GLN B 1 136 ? 55.312 -51.850 -65.840 0.38 9.04 136 GLN B CA 1
ATOM 6943 C C A GLN B 1 136 ? 56.373 -50.786 -65.596 0.62 8.17 136 GLN B C 1
ATOM 6944 C C B GLN B 1 136 ? 56.374 -50.783 -65.588 0.38 8.67 136 GLN B C 1
ATOM 6945 O O A GLN B 1 136 ? 55.988 -49.616 -65.546 0.62 10.08 136 GLN B O 1
ATOM 6946 O O B GLN B 1 136 ? 56.054 -49.595 -65.493 0.38 9.57 136 GLN B O 1
ATOM 6973 N N . VAL B 1 137 ? 57.618 -51.241 -65.431 1.00 8.11 137 VAL B N 1
ATOM 6974 C CA . VAL B 1 137 ? 58.703 -50.355 -65.020 1.00 7.92 137 VAL B CA 1
ATOM 6975 C C . VAL B 1 137 ? 59.950 -50.562 -65.879 1.00 8.01 137 VAL B C 1
ATOM 6976 O O . VAL B 1 137 ? 60.239 -51.618 -66.411 1.00 9.26 137 VAL B O 1
ATOM 6989 N N . LYS B 1 138 ? 60.710 -49.468 -65.987 1.00 8.25 138 LYS B N 1
ATOM 6990 C CA . LYS B 1 138 ? 62.071 -49.460 -66.485 1.00 8.67 138 LYS B CA 1
ATOM 6991 C C . LYS B 1 138 ? 63.029 -49.555 -65.309 1.00 8.10 138 LYS B C 1
ATOM 6992 O O . LYS B 1 138 ? 62.852 -48.876 -64.281 1.00 8.89 138 LYS B O 1
ATOM 7027 N N . ALA B 1 139 ? 64.049 -50.382 -65.462 1.00 9.38 139 ALA B N 1
ATOM 7028 C CA . ALA B 1 139 ? 65.141 -50.480 -64.485 1.00 8.95 139 ALA B CA 1
ATOM 7029 C C . ALA B 1 139 ? 66.170 -49.385 -64.701 1.00 8.95 139 ALA B C 1
ATOM 7030 O O . ALA B 1 139 ? 66.531 -49.120 -65.861 1.00 10.02 139 ALA B O 1
ATOM 7037 N N . LEU B 1 140 ? 66.583 -48.781 -63.607 1.00 8.29 140 LEU B N 1
ATOM 7038 C CA . LEU B 1 140 ? 67.547 -47.682 -63.646 1.00 8.89 140 LEU B CA 1
ATOM 7039 C C . LEU B 1 140 ? 68.872 -48.046 -63.003 1.00 8.56 140 LEU B C 1
ATOM 7040 O O . LEU B 1 140 ? 69.905 -47.532 -63.402 1.00 10.13 140 LEU B O 1
ATOM 7056 N N . GLY B 1 141 ? 68.865 -48.894 -61.972 1.00 8.94 141 GLY B N 1
ATOM 7057 C CA . GLY B 1 141 ? 70.078 -49.263 -61.281 1.00 8.59 141 GLY B CA 1
ATOM 7058 C C . GLY B 1 141 ? 69.754 -50.185 -60.112 1.00 7.46 141 GLY B C 1
ATOM 7059 O O . GLY B 1 141 ? 68.614 -50.685 -60.025 1.00 7.71 141 GLY B O 1
ATOM 7063 N N . ILE B 1 142 ? 70.717 -50.400 -59.220 1.00 8.89 142 ILE B N 1
ATOM 7064 C CA . ILE B 1 142 ? 70.544 -51.395 -58.169 1.00 8.02 142 ILE B CA 1
ATOM 7065 C C . ILE B 1 142 ? 71.525 -51.099 -57.047 1.00 8.98 142 ILE B C 1
ATOM 7066 O O . ILE B 1 142 ? 72.646 -50.656 -57.271 1.00 9.32 142 ILE B O 1
ATOM 7082 N N . MET B 1 143 ? 71.077 -51.352 -55.799 1.00 7.90 143 MET B N 1
ATOM 7083 C CA . MET B 1 143 ? 71.892 -51.192 -54.612 1.00 9.24 143 MET B CA 1
ATOM 7084 C C . MET B 1 143 ? 72.057 -52.507 -53.881 1.00 8.82 143 MET B C 1
ATOM 7085 O O . MET B 1 143 ? 71.090 -53.266 -53.758 1.00 9.07 143 MET B O 1
ATOM 7099 N N . ALA B 1 144 ? 73.276 -52.759 -53.428 1.00 9.24 144 ALA B N 1
ATOM 7100 C CA . ALA B 1 144 ? 73.616 -54.048 -52.814 1.00 9.53 144 ALA B CA 1
ATOM 7101 C C . ALA B 1 144 ? 73.437 -53.998 -51.294 1.00 9.45 144 ALA B C 1
ATOM 7102 O O . ALA B 1 144 ? 74.393 -53.947 -50.535 1.00 11.45 144 ALA B O 1
ATOM 7109 N N . LEU B 1 145 ? 72.208 -54.037 -50.827 1.00 9.33 145 LEU B N 1
ATOM 7110 C CA . LEU B 1 145 ? 71.926 -54.104 -49.375 1.00 8.53 145 LEU B CA 1
ATOM 7111 C C . LEU B 1 145 ? 72.284 -55.461 -48.794 1.00 9.91 145 LEU B C 1
ATOM 7112 O O . LEU B 1 145 ? 71.870 -56.496 -49.362 1.00 9.53 145 LEU B O 1
ATOM 7128 N N . LEU B 1 146 ? 72.996 -55.428 -47.662 1.00 9.06 146 LEU B N 1
ATOM 7129 C CA . LEU B 1 146 ? 73.172 -56.572 -46.805 1.00 8.01 146 LEU B CA 1
ATOM 7130 C C . LEU B 1 146 ? 72.228 -56.344 -45.616 1.00 8.32 146 LEU B C 1
ATOM 7131 O O . LEU B 1 146 ? 72.439 -55.480 -44.779 1.00 9.88 146 LEU B O 1
ATOM 7147 N N . ASP B 1 147 ? 71.108 -57.076 -45.637 1.00 8.29 147 ASP B N 1
ATOM 7148 C CA . ASP B 1 147 ? 70.023 -56.888 -44.712 1.00 8.24 147 ASP B CA 1
ATOM 7149 C C . ASP B 1 147 ? 70.115 -57.987 -43.663 1.00 8.30 147 ASP B C 1
ATOM 7150 O O . ASP B 1 147 ? 69.959 -59.174 -43.976 1.00 9.38 147 ASP B O 1
ATOM 7159 N N . GLU B 1 148 ? 70.485 -57.630 -42.450 1.00 9.14 148 GLU B N 1
ATOM 7160 C CA . GLU B 1 148 ? 70.745 -58.605 -41.368 1.00 10.00 148 GLU B CA 1
ATOM 7161 C C . GLU B 1 148 ? 71.657 -59.709 -41.870 1.00 9.70 148 GLU B C 1
ATOM 7162 O O . GLU B 1 148 ? 71.453 -60.901 -41.694 1.00 11.33 148 GLU B O 1
ATOM 7174 N N . GLY B 1 149 ? 72.710 -59.313 -42.575 1.00 9.90 149 GLY B N 1
ATOM 7175 C CA . GLY B 1 149 ? 73.657 -60.284 -43.065 1.00 10.95 149 GLY B CA 1
ATOM 7176 C C . GLY B 1 149 ? 73.368 -61.071 -44.316 1.00 11.14 149 GLY B C 1
ATOM 7177 O O . GLY B 1 149 ? 74.106 -62.001 -44.627 1.00 12.94 149 GLY B O 1
ATOM 7181 N N . GLU B 1 150 ? 72.280 -60.719 -45.016 1.00 9.38 150 GLU B N 1
ATOM 7182 C CA . GLU B 1 150 ? 71.893 -61.469 -46.199 1.00 7.85 150 GLU B CA 1
ATOM 7183 C C . GLU B 1 150 ? 71.842 -60.577 -47.434 1.00 8.48 150 GLU B C 1
ATOM 7184 O O . GLU B 1 150 ? 71.477 -59.401 -47.366 1.00 10.07 150 GLU B O 1
ATOM 7196 N N . THR B 1 151 ? 72.172 -61.183 -48.584 1.00 9.08 151 THR B N 1
ATOM 7197 C CA . THR B 1 151 ? 72.065 -60.455 -49.851 1.00 9.21 151 THR B CA 1
ATOM 7198 C C . THR B 1 151 ? 70.623 -60.084 -50.130 1.00 8.67 151 THR B C 1
ATOM 7199 O O . THR B 1 151 ? 69.747 -60.960 -50.173 1.00 9.97 151 THR B O 1
ATOM 7210 N N . ASP B 1 152 ? 70.402 -58.780 -50.331 1.00 8.38 152 ASP B N 1
ATOM 7211 C CA . ASP B 1 152 ? 69.040 -58.268 -50.376 1.00 7.81 152 ASP B CA 1
ATOM 7212 C C . ASP B 1 152 ? 69.004 -57.081 -51.332 1.00 7.03 152 ASP B C 1
ATOM 7213 O O . ASP B 1 152 ? 68.589 -55.964 -50.962 1.00 9.07 152 ASP B O 1
ATOM 7222 N N . TRP B 1 153 ? 69.405 -57.287 -52.582 1.00 7.39 153 TRP B N 1
ATOM 7223 C CA . TRP B 1 153 ? 69.476 -56.257 -53.614 1.00 7.81 153 TRP B CA 1
ATOM 7224 C C . TRP B 1 153 ? 68.182 -55.463 -53.662 1.00 6.67 153 TRP B C 1
ATOM 7225 O O . TRP B 1 153 ? 67.082 -56.008 -53.550 1.00 8.11 153 TRP B O 1
ATOM 7246 N N . LYS B 1 154 ? 68.309 -54.178 -53.961 1.00 8.38 154 LYS B N 1
ATOM 7247 C CA . LYS B 1 154 ? 67.175 -53.283 -54.169 1.00 7.47 154 LYS B CA 1
ATOM 7248 C C . LYS B 1 154 ? 67.315 -52.638 -55.558 1.00 8.55 154 LYS B C 1
ATOM 7249 O O . LYS B 1 154 ? 68.214 -51.816 -55.811 1.00 8.73 154 LYS B O 1
ATOM 7268 N N . VAL B 1 155 ? 66.450 -53.053 -56.482 1.00 7.81 155 VAL B N 1
ATOM 7269 C CA . VAL B 1 155 ? 66.387 -52.465 -57.812 1.00 8.68 155 VAL B CA 1
ATOM 7270 C C . VAL B 1 155 ? 65.738 -51.081 -57.728 1.00 8.05 155 VAL B C 1
ATOM 7271 O O . VAL B 1 155 ? 64.724 -50.950 -57.046 1.00 9.34 155 VAL B O 1
ATOM 7284 N N . ILE B 1 156 ? 66.270 -50.117 -58.477 1.00 7.91 156 ILE B N 1
ATOM 7285 C CA . ILE B 1 156 ? 65.697 -48.778 -58.588 1.00 7.65 156 ILE B CA 1
ATOM 7286 C C . ILE B 1 156 ? 65.029 -48.705 -59.943 1.00 7.74 156 ILE B C 1
ATOM 7287 O O . ILE B 1 156 ? 65.656 -48.996 -60.978 1.00 9.25 156 ILE B O 1
ATOM 7303 N N . ALA B 1 157 ? 63.723 -48.387 -59.965 1.00 7.38 157 ALA B N 1
ATOM 7304 C CA . ALA B 1 157 ? 62.915 -48.441 -61.183 1.00 8.00 157 ALA B CA 1
ATOM 7305 C C . ALA B 1 157 ? 61.878 -47.338 -61.200 1.00 8.03 157 ALA B C 1
ATOM 7306 O O . ALA B 1 157 ? 61.606 -46.666 -60.193 1.00 7.93 157 ALA B O 1
ATOM 7313 N N . ILE B 1 158 ? 61.317 -47.086 -62.392 1.00 7.80 158 ILE B N 1
ATOM 7314 C CA . ILE B 1 158 ? 60.312 -46.072 -62.584 1.00 7.92 158 ILE B CA 1
ATOM 7315 C C . ILE B 1 158 ? 59.187 -46.622 -63.439 1.00 7.27 158 ILE B C 1
ATOM 7316 O O . ILE B 1 158 ? 59.390 -47.260 -64.469 1.00 8.25 158 ILE B O 1
ATOM 7332 N N . ASP B 1 159 ? 57.942 -46.348 -63.046 1.00 7.73 159 ASP B N 1
ATOM 7333 C CA . ASP B 1 159 ? 56.746 -46.694 -63.809 1.00 8.06 159 ASP B CA 1
ATOM 7334 C C . ASP B 1 159 ? 56.860 -46.021 -65.194 1.00 8.69 159 ASP B C 1
ATOM 7335 O O . ASP B 1 159 ? 57.111 -44.817 -65.288 1.00 9.08 159 ASP B O 1
ATOM 7344 N N . ILE B 1 160 ? 56.635 -46.809 -66.243 1.00 8.07 160 ILE B N 1
ATOM 7345 C CA . ILE B 1 160 ? 56.700 -46.266 -67.597 1.00 9.04 160 ILE B CA 1
ATOM 7346 C C . ILE B 1 160 ? 55.668 -45.192 -67.865 1.00 9.88 160 ILE B C 1
ATOM 7347 O O . ILE B 1 160 ? 55.802 -44.422 -68.840 1.00 12.16 160 ILE B O 1
ATOM 7363 N N . ASN B 1 161 ? 54.634 -45.107 -67.049 1.00 10.03 161 ASN B N 1
ATOM 7364 C CA . ASN B 1 161 ? 53.596 -44.091 -67.194 1.00 10.46 161 ASN B CA 1
ATOM 7365 C C . ASN B 1 161 ? 53.940 -42.787 -66.465 1.00 10.17 161 ASN B C 1
ATOM 7366 O O . ASN B 1 161 ? 53.203 -41.796 -66.569 1.00 11.96 161 ASN B O 1
ATOM 7377 N N . ASP B 1 162 ? 55.038 -42.766 -65.707 1.00 9.42 162 ASP B N 1
ATOM 7378 C CA . ASP B 1 162 ? 55.382 -41.557 -64.970 1.00 8.57 162 ASP B CA 1
ATOM 7379 C C . ASP B 1 162 ? 55.709 -40.428 -65.946 1.00 9.07 162 ASP B C 1
ATOM 7380 O O . ASP B 1 162 ? 56.351 -40.691 -66.955 1.00 9.46 162 ASP B O 1
ATOM 7389 N N . PRO B 1 163 ? 55.320 -39.188 -65.681 1.00 9.50 163 PRO B N 1
ATOM 7390 C CA . PRO B 1 163 ? 55.720 -38.081 -66.575 1.00 10.08 163 PRO B CA 1
ATOM 7391 C C . PRO B 1 163 ? 57.200 -37.988 -66.841 1.00 9.74 163 PRO B C 1
ATOM 7392 O O . PRO B 1 163 ? 57.553 -37.521 -67.947 1.00 11.44 163 PRO B O 1
ATOM 7403 N N . LEU B 1 164 ? 58.043 -38.375 -65.902 1.00 9.43 164 LEU B N 1
ATOM 7404 C CA . LEU B 1 164 ? 59.502 -38.306 -66.069 1.00 9.29 164 LEU B CA 1
ATOM 7405 C C . LEU B 1 164 ? 60.067 -39.561 -66.701 1.00 9.54 164 LEU B C 1
ATOM 7406 O O . LEU B 1 164 ? 61.305 -39.578 -66.952 1.00 11.05 164 LEU B O 1
ATOM 7422 N N . ALA B 1 165 ? 59.309 -40.624 -66.917 1.00 8.85 165 ALA B N 1
ATOM 7423 C CA . ALA B 1 165 ? 59.898 -41.851 -67.446 1.00 9.48 165 ALA B CA 1
ATOM 7424 C C . ALA B 1 165 ? 60.748 -41.599 -68.676 1.00 9.18 165 ALA B C 1
ATOM 7425 O O . ALA B 1 165 ? 61.841 -42.184 -68.786 1.00 9.06 165 ALA B O 1
ATOM 7432 N N . PRO B 1 166 ? 60.341 -40.784 -69.648 1.00 9.59 166 PRO B N 1
ATOM 7433 C CA . PRO B 1 166 ? 61.190 -40.614 -70.837 1.00 10.14 166 PRO B CA 1
ATOM 7434 C C . PRO B 1 166 ? 62.586 -40.081 -70.543 1.00 9.48 166 PRO B C 1
ATOM 7435 O O . PRO B 1 166 ? 63.547 -40.352 -71.283 1.00 10.83 166 PRO B O 1
ATOM 7446 N N . LYS B 1 167 ? 62.702 -39.315 -69.466 1.00 9.00 167 LYS B N 1
ATOM 7447 C CA . LYS B 1 167 ? 63.976 -38.682 -69.096 1.00 9.32 167 LYS B CA 1
ATOM 7448 C C . LYS B 1 167 ? 64.826 -39.516 -68.153 1.00 10.26 167 LYS B C 1
ATOM 7449 O O . LYS B 1 167 ? 65.988 -39.155 -67.902 1.00 10.62 167 LYS B O 1
ATOM 7468 N N . LEU B 1 168 ? 64.307 -40.607 -67.625 1.00 9.38 168 LEU B N 1
ATOM 7469 C CA . LEU B 1 168 ? 64.978 -41.501 -66.685 1.00 9.46 168 LEU B CA 1
ATOM 7470 C C . LEU B 1 168 ? 65.416 -42.763 -67.418 1.00 9.70 168 LEU B C 1
ATOM 7471 O O . LEU B 1 168 ? 64.545 -43.602 -67.698 1.00 10.87 168 LEU B O 1
ATOM 7487 N N . ASN B 1 169 ? 66.714 -42.859 -67.738 1.00 9.44 169 ASN B N 1
ATOM 7488 C CA . ASN B 1 169 ? 67.224 -43.971 -68.528 1.00 9.46 169 ASN B CA 1
ATOM 7489 C C . ASN B 1 169 ? 68.343 -44.726 -67.864 1.00 9.63 169 ASN B C 1
ATOM 7490 O O . ASN B 1 169 ? 68.482 -45.934 -68.172 1.00 10.55 169 ASN B O 1
ATOM 7501 N N . ASP B 1 170 ? 69.078 -44.111 -66.967 1.00 9.21 170 ASP B N 1
ATOM 7502 C CA . ASP B 1 170 ? 70.129 -44.826 -66.233 1.00 8.84 170 ASP B CA 1
ATOM 7503 C C . ASP B 1 170 ? 70.235 -44.174 -64.866 1.00 10.08 170 ASP B C 1
ATOM 7504 O O . ASP B 1 170 ? 69.582 -43.145 -64.574 1.00 10.28 170 ASP B O 1
ATOM 7513 N N . ILE B 1 171 ? 71.046 -44.755 -64.009 1.00 10.16 171 ILE B N 1
ATOM 7514 C CA . ILE B 1 171 ? 71.061 -44.433 -62.597 1.00 9.30 171 ILE B CA 1
ATOM 7515 C C . ILE B 1 171 ? 71.441 -42.996 -62.344 1.00 10.05 171 ILE B C 1
ATOM 7516 O O . ILE B 1 171 ? 70.943 -42.371 -61.397 1.00 10.07 171 ILE B O 1
ATOM 7532 N N . GLU B 1 172 ? 72.300 -42.400 -63.178 1.00 10.68 172 GLU B N 1
ATOM 7533 C CA . GLU B 1 172 ? 72.664 -41.004 -62.976 1.00 10.93 172 GLU B CA 1
ATOM 7534 C C . GLU B 1 172 ? 71.506 -40.032 -63.115 1.00 9.70 172 GLU B C 1
ATOM 7535 O O . GLU B 1 172 ? 71.502 -38.936 -62.546 1.00 11.10 172 GLU B O 1
ATOM 7547 N N . ASP B 1 173 ? 70.492 -40.452 -63.854 1.00 8.95 173 ASP B N 1
ATOM 7548 C CA . ASP B 1 173 ? 69.306 -39.619 -64.043 1.00 9.04 173 ASP B CA 1
ATOM 7549 C C . ASP B 1 173 ? 68.534 -39.490 -62.742 1.00 8.20 173 ASP B C 1
ATOM 7550 O O . ASP B 1 173 ? 67.763 -38.551 -62.571 1.00 9.61 173 ASP B O 1
ATOM 7559 N N . VAL B 1 174 ? 68.654 -40.452 -61.834 1.00 9.94 174 VAL B N 1
ATOM 7560 C CA . VAL B 1 174 ? 67.945 -40.369 -60.556 1.00 9.31 174 VAL B CA 1
ATOM 7561 C C . VAL B 1 174 ? 68.446 -39.196 -59.733 1.00 9.32 174 VAL B C 1
ATOM 7562 O O . VAL B 1 174 ? 67.660 -38.426 -59.174 1.00 9.64 174 VAL B O 1
ATOM 7575 N N . GLU B 1 175 ? 69.776 -38.993 -59.683 1.00 9.57 175 GLU B N 1
ATOM 7576 C CA . GLU B 1 175 ? 70.281 -37.805 -59.001 1.00 10.36 175 GLU B CA 1
ATOM 7577 C C . GLU B 1 175 ? 69.927 -36.515 -59.741 1.00 9.79 175 GLU B C 1
ATOM 7578 O O . GLU B 1 175 ? 69.736 -35.483 -59.122 1.00 10.20 175 GLU B O 1
ATOM 7590 N N . LYS B 1 176 ? 69.851 -36.577 -61.072 1.00 9.53 176 LYS B N 1
ATOM 7591 C CA . LYS B 1 176 ? 69.576 -35.412 -61.889 1.00 9.07 176 LYS B CA 1
ATOM 7592 C C . LYS B 1 176 ? 68.178 -34.873 -61.644 1.00 9.11 176 LYS B C 1
ATOM 7593 O O . LYS B 1 176 ? 67.972 -33.666 -61.587 1.00 10.32 176 LYS B O 1
ATOM 7612 N N . TYR B 1 177 ? 67.195 -35.768 -61.482 1.00 9.13 177 TYR B N 1
ATOM 7613 C CA . TYR B 1 177 ? 65.811 -35.376 -61.374 1.00 9.74 177 TYR B CA 1
ATOM 7614 C C . TYR B 1 177 ? 65.248 -35.567 -59.971 1.00 10.01 177 TYR B C 1
ATOM 7615 O O . TYR B 1 177 ? 64.270 -34.885 -59.644 1.00 14.03 177 TYR B O 1
ATOM 7633 N N . PHE B 1 178 ? 65.831 -36.421 -59.163 1.00 10.43 178 PHE B N 1
ATOM 7634 C CA . PHE B 1 178 ? 65.403 -36.688 -57.800 1.00 10.08 178 PHE B CA 1
ATOM 7635 C C . PHE B 1 178 ? 66.593 -36.493 -56.861 1.00 9.15 178 PHE B C 1
ATOM 7636 O O . PHE B 1 178 ? 66.986 -37.422 -56.133 1.00 9.18 178 PHE B O 1
ATOM 7653 N N . PRO B 1 179 ? 67.175 -35.302 -56.816 1.00 10.15 179 PRO B N 1
ATOM 7654 C CA . PRO B 1 179 ? 68.397 -35.133 -56.017 1.00 10.97 179 PRO B CA 1
ATOM 7655 C C . PRO B 1 179 ? 68.147 -35.481 -54.545 1.00 10.07 179 PRO B C 1
ATOM 7656 O O . PRO B 1 179 ? 67.161 -35.041 -53.955 1.00 11.58 179 PRO B O 1
ATOM 7667 N N . GLY B 1 180 ? 69.071 -36.243 -53.984 1.00 10.72 180 GLY B N 1
ATOM 7668 C CA . GLY B 1 180 ? 69.002 -36.626 -52.602 1.00 9.70 180 GLY B CA 1
ATOM 7669 C C . GLY B 1 180 ? 68.280 -37.925 -52.333 1.00 10.02 180 GLY B C 1
ATOM 7670 O O . GLY B 1 180 ? 68.374 -38.521 -51.262 1.00 9.60 180 GLY B O 1
ATOM 7674 N N . LEU B 1 181 ? 67.531 -38.431 -53.328 1.00 9.00 181 LEU B N 1
ATOM 7675 C CA . LEU B 1 181 ? 66.762 -39.654 -53.141 1.00 8.92 181 LEU B CA 1
ATOM 7676 C C . LEU B 1 181 ? 67.668 -40.863 -52.938 1.00 9.08 181 LEU B C 1
ATOM 7677 O O . LEU B 1 181 ? 67.400 -41.707 -52.060 1.00 9.15 181 LEU B O 1
ATOM 7693 N N . LEU B 1 182 ? 68.752 -40.995 -53.702 1.00 8.99 182 LEU B N 1
ATOM 7694 C CA . LEU B 1 182 ? 69.597 -42.174 -53.511 1.00 10.15 182 LEU B CA 1
ATOM 7695 C C . LEU B 1 182 ? 70.245 -42.162 -52.135 1.00 10.12 182 LEU B C 1
ATOM 7696 O O . LEU B 1 182 ? 70.322 -43.214 -51.470 1.00 9.56 182 LEU B O 1
ATOM 7712 N N . ARG B 1 183 ? 70.736 -41.032 -51.667 1.00 10.44 183 ARG B N 1
ATOM 7713 C CA . ARG B 1 183 ? 71.342 -40.918 -50.336 1.00 11.40 183 ARG B CA 1
ATOM 7714 C C . ARG B 1 183 ? 70.312 -41.263 -49.280 1.00 9.40 183 ARG B C 1
ATOM 7715 O O . ARG B 1 183 ? 70.609 -41.989 -48.323 1.00 9.73 183 ARG B O 1
ATOM 7736 N N . ALA B 1 184 ? 69.089 -40.797 -49.438 1.00 9.66 184 ALA B N 1
ATOM 7737 C CA . ALA B 1 184 ? 68.038 -41.066 -48.457 1.00 9.52 184 ALA B CA 1
ATOM 7738 C C . ALA B 1 184 ? 67.686 -42.554 -48.458 1.00 8.10 184 ALA B C 1
ATOM 7739 O O . ALA B 1 184 ? 67.350 -43.120 -47.399 1.00 8.80 184 ALA B O 1
ATOM 7746 N N . THR B 1 185 ? 67.774 -43.183 -49.631 1.00 8.83 185 THR B N 1
ATOM 7747 C CA . THR B 1 185 ? 67.501 -44.610 -49.794 1.00 8.91 185 THR B CA 1
ATOM 7748 C C . THR B 1 185 ? 68.516 -45.447 -49.043 1.00 8.26 185 THR B C 1
ATOM 7749 O O . THR B 1 185 ? 68.192 -46.404 -48.333 1.00 8.82 185 THR B O 1
ATOM 7760 N N . ASN B 1 186 ? 69.789 -45.092 -49.180 1.00 8.95 186 ASN B N 1
ATOM 7761 C CA . ASN B 1 186 ? 70.847 -45.733 -48.406 1.00 9.64 186 ASN B CA 1
ATOM 7762 C C . ASN B 1 186 ? 70.568 -45.586 -46.922 1.00 8.97 186 ASN B C 1
ATOM 7763 O O . ASN B 1 186 ? 70.647 -46.572 -46.177 1.00 10.52 186 ASN B O 1
ATOM 7774 N N . GLU B 1 187 ? 70.279 -44.371 -46.445 1.00 9.31 187 GLU B N 1
ATOM 7775 C CA . GLU B 1 187 ? 70.008 -44.171 -45.028 1.00 8.87 187 GLU B CA 1
ATOM 7776 C C . GLU B 1 187 ? 68.825 -45.005 -44.573 1.00 8.86 187 GLU B C 1
ATOM 7777 O O . GLU B 1 187 ? 68.873 -45.658 -43.509 1.00 9.90 187 GLU B O 1
ATOM 7789 N N . TRP B 1 188 ? 67.739 -44.971 -45.333 1.00 8.80 188 TRP B N 1
ATOM 7790 C CA . TRP B 1 188 ? 66.482 -45.629 -44.970 1.00 8.99 188 TRP B CA 1
ATOM 7791 C C . TRP B 1 188 ? 66.739 -47.099 -44.709 1.00 8.15 188 TRP B C 1
ATOM 7792 O O . TRP B 1 188 ? 66.384 -47.639 -43.647 1.00 9.07 188 TRP B O 1
ATOM 7813 N N . PHE B 1 189 ? 67.392 -47.798 -45.645 1.00 8.04 189 PHE B N 1
ATOM 7814 C CA . PHE B 1 189 ? 67.622 -49.236 -45.491 1.00 8.14 189 PHE B CA 1
ATOM 7815 C C . PHE B 1 189 ? 68.688 -49.554 -44.475 1.00 8.21 189 PHE B C 1
ATOM 7816 O O . PHE B 1 189 ? 68.699 -50.682 -43.963 1.00 9.58 189 PHE B O 1
ATOM 7833 N N . ARG B 1 190 ? 69.569 -48.596 -44.144 1.00 8.87 190 ARG B N 1
ATOM 7834 C CA . ARG B 1 190 ? 70.480 -48.804 -43.022 1.00 9.57 190 ARG B CA 1
ATOM 7835 C C . ARG B 1 190 ? 69.753 -48.843 -41.680 1.00 8.85 190 ARG B C 1
ATOM 7836 O O . ARG B 1 190 ? 70.066 -49.695 -40.839 1.00 9.29 190 ARG B O 1
ATOM 7875 N N . ILE B 1 191 ? 68.802 -47.908 -41.468 1.00 9.15 191 ILE B N 1
ATOM 7876 C CA . ILE B 1 191 ? 68.325 -47.608 -40.138 1.00 9.21 191 ILE B CA 1
ATOM 7877 C C . ILE B 1 191 ? 66.902 -48.074 -39.834 1.00 8.94 191 ILE B C 1
ATOM 7878 O O . ILE B 1 191 ? 66.540 -48.067 -38.643 1.00 9.30 191 ILE B O 1
ATOM 7894 N N . TYR B 1 192 ? 66.154 -48.543 -40.826 1.00 9.16 192 TYR B N 1
ATOM 7895 C CA . TYR B 1 192 ? 64.713 -48.677 -40.629 1.00 8.31 192 TYR B CA 1
ATOM 7896 C C . TYR B 1 192 ? 64.306 -49.670 -39.543 1.00 8.94 192 TYR B C 1
ATOM 7897 O O . TYR B 1 192 ? 63.185 -49.528 -39.025 1.00 10.17 192 TYR B O 1
ATOM 7915 N N . LYS B 1 193 ? 65.121 -50.666 -39.243 1.00 9.73 193 LYS B N 1
ATOM 7916 C CA . LYS B 1 193 ? 64.790 -51.635 -38.218 1.00 8.79 193 LYS B CA 1
ATOM 7917 C C . LYS B 1 193 ? 65.518 -51.394 -36.934 1.00 9.14 193 LYS B C 1
ATOM 7918 O O . LYS B 1 193 ? 65.342 -52.156 -35.981 1.00 9.60 193 LYS B O 1
ATOM 7937 N N . ILE B 1 194 ? 66.301 -50.339 -36.778 1.00 9.38 194 ILE B N 1
ATOM 7938 C CA . ILE B 1 194 ? 66.907 -50.052 -35.481 1.00 10.30 194 ILE B CA 1
ATOM 7939 C C . ILE B 1 194 ? 65.821 -49.858 -34.431 1.00 9.83 194 ILE B C 1
ATOM 7940 O O . ILE B 1 194 ? 65.997 -50.349 -33.318 1.00 11.32 194 ILE B O 1
ATOM 7956 N N . PRO B 1 195 ? 64.687 -49.222 -34.683 1.00 10.76 195 PRO B N 1
ATOM 7957 C CA . PRO B 1 195 ? 63.629 -49.171 -33.651 1.00 11.20 195 PRO B CA 1
ATOM 7958 C C . PRO B 1 195 ? 63.065 -50.511 -33.216 1.00 11.18 195 PRO B C 1
ATOM 7959 O O . PRO B 1 195 ? 62.511 -50.604 -32.122 1.00 13.29 195 PRO B O 1
ATOM 7970 N N . ASP B 1 196 ? 63.293 -51.543 -34.023 1.00 10.26 196 ASP B N 1
ATOM 7971 C CA . ASP B 1 196 ? 62.846 -52.878 -33.706 1.00 9.97 196 ASP B CA 1
ATOM 7972 C C . ASP B 1 196 ? 63.936 -53.701 -33.018 1.00 10.58 196 ASP B C 1
ATOM 7973 O O . ASP B 1 196 ? 63.739 -54.908 -32.751 1.00 12.98 196 ASP B O 1
ATOM 7982 N N . GLY B 1 197 ? 65.091 -53.075 -32.749 1.00 10.82 197 GLY B N 1
ATOM 7983 C CA . GLY B 1 197 ? 66.164 -53.769 -32.059 1.00 11.94 197 GLY B CA 1
ATOM 7984 C C . GLY B 1 197 ? 67.207 -54.415 -32.946 1.00 10.89 197 GLY B C 1
ATOM 7985 O O . GLY B 1 197 ? 68.135 -55.070 -32.453 1.00 11.99 197 GLY B O 1
ATOM 7989 N N . LYS B 1 198 ? 67.115 -54.228 -34.274 1.00 10.77 198 LYS B N 1
ATOM 7990 C CA . LYS B 1 198 ? 68.075 -54.814 -35.177 1.00 10.56 198 LYS B CA 1
ATOM 7991 C C . LYS B 1 198 ? 69.345 -53.975 -35.234 1.00 10.80 198 LYS B C 1
ATOM 7992 O O . LYS B 1 198 ? 69.278 -52.743 -35.062 1.00 11.23 198 LYS B O 1
ATOM 8011 N N . PRO B 1 199 ? 70.474 -54.576 -35.534 1.00 11.34 199 PRO B N 1
ATOM 8012 C CA . PRO B 1 199 ? 71.664 -53.763 -35.869 1.00 11.38 199 PRO B CA 1
ATOM 8013 C C . PRO B 1 199 ? 71.415 -52.984 -37.159 1.00 11.95 199 PRO B C 1
ATOM 8014 O O . PRO B 1 199 ? 70.625 -53.355 -38.015 1.00 14.99 199 PRO B O 1
ATOM 8025 N N . GLU B 1 200 ? 72.175 -51.909 -37.336 1.00 11.17 200 GLU B N 1
ATOM 8026 C CA . GLU B 1 200 ? 72.203 -51.167 -38.600 1.00 10.21 200 GLU B CA 1
ATOM 8027 C C . GLU B 1 200 ? 72.587 -52.140 -39.713 1.00 10.90 200 GLU B C 1
ATOM 8028 O O . GLU B 1 200 ? 73.453 -52.996 -39.560 1.00 12.44 200 GLU B O 1
ATOM 8040 N N . ASN B 1 201 ? 72.026 -51.962 -40.896 1.00 9.01 201 ASN B N 1
ATOM 8041 C CA . ASN B 1 201 ? 72.427 -52.677 -42.105 1.00 8.91 201 ASN B CA 1
ATOM 8042 C C . ASN B 1 201 ? 73.656 -52.026 -42.732 1.00 9.53 201 ASN B C 1
ATOM 8043 O O . ASN B 1 201 ? 74.114 -50.940 -42.323 1.00 12.77 201 ASN B O 1
ATOM 8054 N N . GLN B 1 202 ? 74.188 -52.694 -43.751 1.00 11.14 202 GLN B N 1
ATOM 8055 C CA . GLN B 1 202 ? 75.355 -52.312 -44.514 1.00 12.48 202 GLN B CA 1
ATOM 8056 C C . GLN B 1 202 ? 75.065 -52.502 -45.994 1.00 10.35 202 GLN B C 1
ATOM 8057 O O . GLN B 1 202 ? 74.133 -53.246 -46.322 1.00 11.05 202 GLN B O 1
ATOM 8082 N N . PHE B 1 203 ? 75.842 -51.847 -46.829 1.00 12.57 203 PHE B N 1
ATOM 8083 C CA . PHE B 1 203 ? 75.826 -52.034 -48.279 1.00 11.54 203 PHE B CA 1
ATOM 8084 C C . PHE B 1 203 ? 77.216 -52.440 -48.756 1.00 11.87 203 PHE B C 1
ATOM 8085 O O . PHE B 1 203 ? 78.216 -51.940 -48.250 1.00 15.11 203 PHE B O 1
ATOM 8102 N N . ALA B 1 204 ? 77.205 -53.281 -49.802 1.00 11.70 204 ALA B N 1
ATOM 8103 C CA . ALA B 1 204 ? 78.409 -53.458 -50.588 1.00 13.33 204 ALA B CA 1
ATOM 8104 C C . ALA B 1 204 ? 78.655 -52.229 -51.476 1.00 13.58 204 ALA B C 1
ATOM 8105 O O . ALA B 1 204 ? 77.756 -51.383 -51.637 1.00 12.74 204 ALA B O 1
ATOM 8112 N N . PHE B 1 205 ? 79.863 -52.119 -51.995 1.00 14.13 205 PHE B N 1
ATOM 8113 C CA . PHE B 1 205 ? 80.272 -51.024 -52.867 1.00 14.86 205 PHE B CA 1
ATOM 8114 C C . PHE B 1 205 ? 80.078 -49.667 -52.200 1.00 14.05 205 PHE B C 1
ATOM 8115 O O . PHE B 1 205 ? 79.871 -48.675 -52.921 1.00 16.68 205 PHE B O 1
ATOM 8132 N N . SER B 1 206 ? 80.237 -49.645 -50.877 1.00 14.48 206 SER B N 1
ATOM 8133 C CA . SER B 1 206 ? 80.126 -48.401 -50.129 1.00 17.04 206 SER B CA 1
ATOM 8134 C C . SER B 1 206 ? 78.783 -47.715 -50.418 1.00 15.17 206 SER B C 1
ATOM 8135 O O . SER B 1 206 ? 78.664 -46.501 -50.324 1.00 17.60 206 SER B O 1
ATOM 8143 N N . GLY B 1 207 ? 77.748 -48.489 -50.711 1.00 13.33 207 GLY B N 1
ATOM 8144 C CA . GLY B 1 207 ? 76.416 -47.971 -50.920 1.00 13.19 207 GLY B CA 1
ATOM 8145 C C . GLY B 1 207 ? 76.179 -47.419 -52.311 1.00 13.80 207 GLY B C 1
ATOM 8146 O O . GLY B 1 207 ? 75.096 -46.855 -52.567 1.00 15.78 207 GLY B O 1
ATOM 8150 N N . GLU B 1 208 ? 77.143 -47.588 -53.217 1.00 12.94 208 GLU B N 1
ATOM 8151 C CA . GLU B 1 208 ? 76.972 -47.105 -54.583 1.00 14.72 208 GLU B CA 1
ATOM 8152 C C . GLU B 1 208 ? 75.738 -47.703 -55.222 1.00 11.67 208 GLU B C 1
ATOM 8153 O O . GLU B 1 208 ? 75.495 -48.899 -55.130 1.00 12.37 208 GLU B O 1
ATOM 8165 N N . ALA B 1 209 ? 74.980 -46.907 -55.954 1.00 12.71 209 ALA B N 1
ATOM 8166 C CA . ALA B 1 209 ? 73.948 -47.447 -56.822 1.00 12.15 209 ALA B CA 1
ATOM 8167 C C . ALA B 1 209 ? 74.568 -47.782 -58.179 1.00 12.54 209 ALA B C 1
ATOM 8168 O O . ALA B 1 209 ? 74.960 -46.883 -58.938 1.00 14.28 209 ALA B O 1
ATOM 8175 N N . LYS B 1 210 ? 74.658 -49.063 -58.461 1.00 10.39 210 LYS B N 1
ATOM 8176 C CA . LYS B 1 210 ? 75.163 -49.580 -59.730 1.00 9.95 210 LYS B CA 1
ATOM 8177 C C . LYS B 1 210 ? 74.198 -49.249 -60.842 1.00 8.96 210 LYS B C 1
ATOM 8178 O O . LYS B 1 210 ? 72.997 -49.054 -60.601 1.00 10.26 210 LYS B O 1
ATOM 8197 N N . ASN B 1 211 ? 74.650 -49.215 -62.090 1.00 10.02 211 ASN B N 1
ATOM 8198 C CA . ASN B 1 211 ? 73.879 -48.737 -63.203 1.00 10.49 211 ASN B CA 1
ATOM 8199 C C . ASN B 1 211 ? 72.942 -49.782 -63.788 1.00 9.31 211 ASN B C 1
ATOM 8200 O O . ASN B 1 211 ? 72.820 -50.913 -63.299 1.00 8.96 211 ASN B O 1
ATOM 8211 N N . LYS B 1 212 ? 72.256 -49.404 -64.846 1.00 9.24 212 LYS B N 1
ATOM 8212 C CA . LYS B 1 212 ? 71.224 -50.261 -65.433 1.00 9.99 212 LYS B CA 1
ATOM 8213 C C . LYS B 1 212 ? 71.800 -51.580 -65.938 1.00 10.44 212 LYS B C 1
ATOM 8214 O O . LYS B 1 212 ? 71.227 -52.653 -65.720 1.00 10.67 212 LYS B O 1
ATOM 8233 N N . LYS B 1 213 ? 72.933 -51.498 -66.635 1.00 10.33 213 LYS B N 1
ATOM 8234 C CA . LYS B 1 213 ? 73.554 -52.709 -67.170 1.00 11.77 213 LYS B CA 1
ATOM 8235 C C . LYS B 1 213 ? 73.829 -53.708 -66.036 1.00 10.11 213 LYS B C 1
ATOM 8236 O O . LYS B 1 213 ? 73.559 -54.922 -66.162 1.00 11.88 213 LYS B O 1
ATOM 8255 N N . TYR B 1 214 ? 74.407 -53.214 -64.949 1.00 10.85 214 TYR B N 1
ATOM 8256 C CA . TYR B 1 214 ? 74.711 -54.050 -63.794 1.00 10.46 214 TYR B CA 1
ATOM 8257 C C . TYR B 1 214 ? 73.422 -54.642 -63.221 1.00 9.90 214 TYR B C 1
ATOM 8258 O O . TYR B 1 214 ? 73.295 -55.840 -62.926 1.00 10.96 214 TYR B O 1
ATOM 8276 N N . ALA B 1 215 ? 72.392 -53.808 -63.043 1.00 9.60 215 ALA B N 1
ATOM 8277 C CA . ALA B 1 215 ? 71.112 -54.269 -62.525 1.00 9.14 215 ALA B CA 1
ATOM 8278 C C . ALA B 1 215 ? 70.485 -55.352 -63.379 1.00 9.12 215 ALA B C 1
ATOM 8279 O O . ALA B 1 215 ? 69.986 -56.337 -62.843 1.00 9.96 215 ALA B O 1
ATOM 8286 N N . LEU B 1 216 ? 70.520 -55.204 -64.699 1.00 10.04 216 LEU B N 1
ATOM 8287 C CA . LEU B 1 216 ? 69.972 -56.224 -65.582 1.00 9.82 216 LEU B CA 1
ATOM 8288 C C . LEU B 1 216 ? 70.645 -57.564 -65.379 1.00 9.57 216 LEU B C 1
ATOM 8289 O O . LEU B 1 216 ? 70.004 -58.625 -65.394 1.00 11.18 216 LEU B O 1
ATOM 8305 N N . ASP B 1 217 ? 71.956 -57.563 -65.165 1.00 10.06 217 ASP B N 1
ATOM 8306 C CA . ASP B 1 217 ? 72.663 -58.818 -64.937 1.00 10.59 217 ASP B CA 1
ATOM 8307 C C . ASP B 1 217 ? 72.225 -59.486 -63.623 1.00 10.22 217 ASP B C 1
ATOM 8308 O O . ASP B 1 217 ? 72.026 -60.698 -63.586 1.00 11.63 217 ASP B O 1
ATOM 8317 N N . ILE B 1 218 ? 72.101 -58.719 -62.542 1.00 9.51 218 ILE B N 1
ATOM 8318 C CA . ILE B 1 218 ? 71.656 -59.283 -61.275 1.00 9.36 218 ILE B CA 1
ATOM 8319 C C . ILE B 1 218 ? 70.213 -59.775 -61.412 1.00 8.77 218 ILE B C 1
ATOM 8320 O O . ILE B 1 218 ? 69.876 -60.861 -60.947 1.00 9.68 218 ILE B O 1
ATOM 8336 N N . ILE B 1 219 ? 69.346 -59.006 -62.042 1.00 9.23 219 ILE B N 1
ATOM 8337 C CA . ILE B 1 219 ? 67.952 -59.429 -62.223 1.00 9.14 219 ILE B CA 1
ATOM 8338 C C . ILE B 1 219 ? 67.963 -60.756 -62.974 1.00 9.70 219 ILE B C 1
ATOM 8339 O O . ILE B 1 219 ? 67.252 -61.705 -62.578 1.00 10.10 219 ILE B O 1
ATOM 8355 N N . LYS B 1 220 ? 68.689 -60.860 -64.078 1.00 9.93 220 LYS B N 1
ATOM 8356 C CA . LYS B 1 220 ? 68.767 -62.084 -64.851 1.00 10.73 220 LYS B CA 1
ATOM 8357 C C . LYS B 1 220 ? 69.203 -63.250 -63.979 1.00 11.17 220 LYS B C 1
ATOM 8358 O O . LYS B 1 220 ? 68.661 -64.371 -64.058 1.00 11.59 220 LYS B O 1
ATOM 8377 N N A GLU B 1 221 ? 70.214 -63.038 -63.139 0.50 10.47 221 GLU B N 1
ATOM 8378 N N B GLU B 1 221 ? 70.218 -63.034 -63.139 0.50 10.33 221 GLU B N 1
ATOM 8379 C CA A GLU B 1 221 ? 70.659 -64.137 -62.261 0.50 11.13 221 GLU B CA 1
ATOM 8380 C CA B GLU B 1 221 ? 70.662 -64.107 -62.242 0.50 11.40 221 GLU B CA 1
ATOM 8381 C C . GLU B 1 221 ? 69.539 -64.585 -61.335 1.00 10.57 221 GLU B C 1
ATOM 8382 O O . GLU B 1 221 ? 69.354 -65.796 -61.141 1.00 10.90 221 GLU B O 1
ATOM 8405 N N . THR B 1 222 ? 68.798 -63.638 -60.757 1.00 9.62 222 THR B N 1
ATOM 8406 C CA . THR B 1 222 ? 67.732 -64.036 -59.861 1.00 8.96 222 THR B CA 1
ATOM 8407 C C . THR B 1 222 ? 66.595 -64.718 -60.632 1.00 8.90 222 THR B C 1
ATOM 8408 O O . THR B 1 222 ? 65.904 -65.571 -60.065 1.00 8.72 222 THR B O 1
ATOM 8419 N N . HIS B 1 223 ? 66.363 -64.366 -61.891 1.00 9.59 223 HIS B N 1
ATOM 8420 C CA . HIS B 1 223 ? 65.391 -65.076 -62.733 1.00 8.71 223 HIS B CA 1
ATOM 8421 C C . HIS B 1 223 ? 65.830 -66.517 -62.996 1.00 9.40 223 HIS B C 1
ATOM 8422 O O . HIS B 1 223 ? 65.017 -67.436 -62.930 1.00 9.66 223 HIS B O 1
ATOM 8436 N N . ASP B 1 224 ? 67.107 -66.699 -63.295 1.00 9.29 224 ASP B N 1
ATOM 8437 C CA . ASP B 1 224 ? 67.634 -68.054 -63.493 1.00 9.26 224 ASP B CA 1
ATOM 8438 C C . ASP B 1 224 ? 67.518 -68.880 -62.218 1.00 8.65 224 ASP B C 1
ATOM 8439 O O . ASP B 1 224 ? 67.233 -70.079 -62.273 1.00 10.26 224 ASP B O 1
ATOM 8448 N N . SER B 1 225 ? 67.705 -68.263 -61.059 1.00 8.90 225 SER B N 1
ATOM 8449 C CA . SER B 1 225 ? 67.546 -68.979 -59.804 1.00 8.00 225 SER B CA 1
ATOM 8450 C C . SER B 1 225 ? 66.104 -69.444 -59.629 1.00 8.31 225 SER B C 1
ATOM 8451 O O . SER B 1 225 ? 65.853 -70.561 -59.206 1.00 9.69 225 SER B O 1
ATOM 8464 N N . TRP B 1 226 ? 65.138 -68.574 -59.941 1.00 7.70 226 TRP B N 1
ATOM 8465 C CA . TRP B 1 226 ? 63.724 -68.919 -59.895 1.00 7.67 226 TRP B CA 1
ATOM 8466 C C . TRP B 1 226 ? 63.415 -70.010 -60.909 1.00 8.87 226 TRP B C 1
ATOM 8467 O O . TRP B 1 226 ? 62.609 -70.901 -60.595 1.00 9.00 226 TRP B O 1
ATOM 8488 N N . LYS B 1 227 ? 63.993 -69.997 -62.114 1.00 9.30 227 LYS B N 1
ATOM 8489 C CA A LYS B 1 227 ? 63.710 -71.074 -63.050 0.76 8.75 227 LYS B CA 1
ATOM 8490 C CA B LYS B 1 227 ? 63.848 -71.056 -63.100 0.24 9.40 227 LYS B CA 1
ATOM 8491 C C . LYS B 1 227 ? 64.125 -72.432 -62.485 1.00 10.05 227 LYS B C 1
ATOM 8492 O O . LYS B 1 227 ? 63.407 -73.414 -62.676 1.00 10.91 227 LYS B O 1
ATOM 8528 N N . GLN B 1 228 ? 65.228 -72.508 -61.761 1.00 9.81 228 GLN B N 1
ATOM 8529 C CA . GLN B 1 228 ? 65.629 -73.715 -61.080 1.00 10.60 228 GLN B CA 1
ATOM 8530 C C . GLN B 1 228 ? 64.643 -74.099 -59.980 1.00 10.03 228 GLN B C 1
ATOM 8531 O O . GLN B 1 228 ? 64.169 -75.233 -59.859 1.00 10.83 228 GLN B O 1
ATOM 8545 N N . LEU B 1 229 ? 64.285 -73.084 -59.180 1.00 9.63 229 LEU B N 1
ATOM 8546 C CA . LEU B 1 229 ? 63.312 -73.299 -58.116 1.00 8.84 229 LEU B CA 1
ATOM 8547 C C . LEU B 1 229 ? 61.991 -73.883 -58.607 1.00 9.48 229 LEU B C 1
ATOM 8548 O O . LEU B 1 229 ? 61.511 -74.907 -58.104 1.00 10.20 229 LEU B O 1
ATOM 8564 N N . ILE B 1 230 ? 61.405 -73.238 -59.622 1.00 9.60 230 ILE B N 1
ATOM 8565 C CA . ILE B 1 230 ? 60.042 -73.624 -60.041 1.00 9.70 230 ILE B CA 1
ATOM 8566 C C . ILE B 1 230 ? 60.029 -74.956 -60.769 1.00 9.98 230 ILE B C 1
ATOM 8567 O O . ILE B 1 230 ? 59.003 -75.651 -60.822 1.00 11.77 230 ILE B O 1
ATOM 8583 N N . ALA B 1 231 ? 61.191 -75.326 -61.343 1.00 10.65 231 ALA B N 1
ATOM 8584 C CA . ALA B 1 231 ? 61.330 -76.655 -61.954 1.00 10.92 231 ALA B CA 1
ATOM 8585 C C . ALA B 1 231 ? 61.459 -77.755 -60.924 1.00 11.36 231 ALA B C 1
ATOM 8586 O O . ALA B 1 231 ? 61.504 -78.938 -61.310 1.00 13.84 231 ALA B O 1
ATOM 8593 N N . GLY B 1 232 ? 61.501 -77.425 -59.652 1.00 11.56 232 GLY B N 1
ATOM 8594 C CA . GLY B 1 232 ? 61.738 -78.425 -58.612 1.00 13.47 232 GLY B CA 1
ATOM 8595 C C . GLY B 1 232 ? 63.189 -78.873 -58.554 1.00 12.67 232 GLY B C 1
ATOM 8596 O O . GLY B 1 232 ? 63.444 -79.968 -58.032 1.00 16.25 232 GLY B O 1
ATOM 8600 N N . LYS B 1 233 ? 64.099 -78.026 -59.028 1.00 12.12 233 LYS B N 1
ATOM 8601 C CA . LYS B 1 233 ? 65.483 -78.452 -59.154 1.00 12.32 233 LYS B CA 1
ATOM 8602 C C . LYS B 1 233 ? 66.431 -77.710 -58.234 1.00 11.73 233 LYS B C 1
ATOM 8603 O O . LYS B 1 233 ? 67.665 -77.829 -58.329 1.00 12.11 233 LYS B O 1
ATOM 8638 N N . SER B 1 234 ? 65.885 -76.955 -57.269 1.00 12.65 234 SER B N 1
ATOM 8639 C CA . SER B 1 234 ? 66.753 -76.444 -56.232 1.00 11.86 234 SER B CA 1
ATOM 8640 C C . SER B 1 234 ? 67.116 -77.573 -55.269 1.00 13.03 234 SER B C 1
ATOM 8641 O O . SER B 1 234 ? 66.360 -78.528 -55.076 1.00 13.62 234 SER B O 1
ATOM 8649 N N . SER B 1 235 ? 68.269 -77.500 -54.646 1.00 12.38 235 SER B N 1
ATOM 8650 C CA . SER B 1 235 ? 68.557 -78.480 -53.592 1.00 13.56 235 SER B CA 1
ATOM 8651 C C . SER B 1 235 ? 67.660 -78.287 -52.367 1.00 11.44 235 SER B C 1
ATOM 8652 O O . SER B 1 235 ? 67.574 -79.211 -51.561 1.00 13.26 235 SER B O 1
ATOM 8660 N N . ASP B 1 236 ? 67.034 -77.127 -52.195 1.00 11.45 236 ASP B N 1
ATOM 8661 C CA . ASP B 1 236 ? 66.253 -76.851 -50.986 1.00 9.92 236 ASP B CA 1
ATOM 8662 C C . ASP B 1 236 ? 65.380 -75.630 -51.254 1.00 9.10 236 ASP B C 1
ATOM 8663 O O . ASP B 1 236 ? 65.852 -74.502 -51.214 1.00 10.37 236 ASP B O 1
ATOM 8672 N N . SER B 1 237 ? 64.094 -75.879 -51.487 1.00 9.87 237 SER B N 1
ATOM 8673 C CA . SER B 1 237 ? 63.153 -74.798 -51.748 1.00 9.89 237 SER B CA 1
ATOM 8674 C C . SER B 1 237 ? 62.564 -74.204 -50.479 1.00 8.81 237 SER B C 1
ATOM 8675 O O . SER B 1 237 ? 61.654 -73.360 -50.570 1.00 9.48 237 SER B O 1
ATOM 8683 N N . LYS B 1 238 ? 63.056 -74.576 -49.304 1.00 9.21 238 LYS B N 1
ATOM 8684 C CA . LYS B 1 238 ? 62.751 -73.871 -48.049 1.00 9.34 238 LYS B CA 1
ATOM 8685 C C . LYS B 1 238 ? 61.245 -73.841 -47.779 1.00 9.07 238 LYS B C 1
ATOM 8686 O O . LYS B 1 238 ? 60.724 -72.938 -47.114 1.00 11.02 238 LYS B O 1
ATOM 8705 N N . GLY B 1 239 ? 60.536 -74.893 -48.184 1.00 10.76 239 GLY B N 1
ATOM 8706 C CA . GLY B 1 239 ? 59.096 -74.925 -47.937 1.00 11.65 239 GLY B CA 1
ATOM 8707 C C . GLY B 1 239 ? 58.290 -73.896 -48.690 1.00 10.42 239 GLY B C 1
ATOM 8708 O O . GLY B 1 239 ? 57.090 -73.696 -48.370 1.00 13.87 239 GLY B O 1
ATOM 8712 N N . ILE B 1 240 ? 58.846 -73.209 -49.681 1.00 9.57 240 ILE B N 1
ATOM 8713 C CA . ILE B 1 240 ? 58.056 -72.277 -50.479 1.00 9.67 240 ILE B CA 1
ATOM 8714 C C . ILE B 1 240 ? 56.930 -73.005 -51.215 1.00 8.77 240 ILE B C 1
ATOM 8715 O O . ILE B 1 240 ? 57.129 -74.103 -51.722 1.00 9.65 240 ILE B O 1
ATOM 8731 N N . ASP B 1 241 ? 55.739 -72.395 -51.246 1.00 9.34 241 ASP B N 1
ATOM 8732 C CA . ASP B 1 241 ? 54.634 -72.947 -52.038 1.00 9.55 241 ASP B CA 1
ATOM 8733 C C . ASP B 1 241 ? 54.871 -72.538 -53.489 1.00 8.89 241 ASP B C 1
ATOM 8734 O O . ASP B 1 241 ? 54.852 -71.349 -53.839 1.00 10.05 241 ASP B O 1
ATOM 8743 N N . LEU B 1 242 ? 55.127 -73.562 -54.293 1.00 8.67 242 LEU B N 1
ATOM 8744 C CA . LEU B 1 242 ? 55.467 -73.463 -55.711 1.00 10.83 242 LEU B CA 1
ATOM 8745 C C . LEU B 1 242 ? 54.270 -73.739 -56.615 1.00 9.36 242 LEU B C 1
ATOM 8746 O O . LEU B 1 242 ? 54.388 -73.857 -57.830 1.00 10.70 242 LEU B O 1
ATOM 8762 N N . THR B 1 243 ? 53.083 -73.809 -56.023 1.00 10.41 243 THR B N 1
ATOM 8763 C CA . THR B 1 243 ? 51.874 -74.023 -56.783 1.00 10.34 243 THR B CA 1
ATOM 8764 C C . THR B 1 243 ? 51.677 -72.881 -57.771 1.00 9.46 243 THR B C 1
ATOM 8765 O O . THR B 1 243 ? 51.874 -71.712 -57.438 1.00 9.87 243 THR B O 1
ATOM 8776 N N . ASN B 1 244 ? 51.339 -73.231 -59.019 1.00 9.48 244 ASN B N 1
ATOM 8777 C CA . ASN B 1 244 ? 51.149 -72.209 -60.033 1.00 9.10 244 ASN B CA 1
ATOM 8778 C C . ASN B 1 244 ? 50.063 -72.661 -61.012 1.00 9.10 244 ASN B C 1
ATOM 8779 O O . ASN B 1 244 ? 49.800 -73.861 -61.098 1.00 10.80 244 ASN B O 1
ATOM 8790 N N . VAL B 1 245 ? 49.491 -71.691 -61.735 1.00 9.98 245 VAL B N 1
ATOM 8791 C CA . VAL B 1 245 ? 48.391 -71.996 -62.643 1.00 10.40 245 VAL B CA 1
ATOM 8792 C C . VAL B 1 245 ? 48.728 -71.701 -64.092 1.00 10.60 245 VAL B C 1
ATOM 8793 O O . VAL B 1 245 ? 47.869 -71.903 -64.966 1.00 12.97 245 VAL B O 1
ATOM 8806 N N . THR B 1 246 ? 49.954 -71.301 -64.424 1.00 10.99 246 THR B N 1
ATOM 8807 C CA . THR B 1 246 ? 50.270 -70.940 -65.809 1.00 12.27 246 THR B CA 1
ATOM 8808 C C . THR B 1 246 ? 51.497 -71.665 -66.367 1.00 11.98 246 THR B C 1
ATOM 8809 O O . THR B 1 246 ? 51.794 -71.409 -67.538 1.00 13.67 246 THR B O 1
ATOM 8820 N N . LEU B 1 247 ? 52.186 -72.520 -65.655 1.00 11.01 247 LEU B N 1
ATOM 8821 C CA . LEU B 1 247 ? 53.439 -73.150 -66.093 1.00 12.38 247 LEU B CA 1
ATOM 8822 C C . LEU B 1 247 ? 53.252 -74.654 -66.178 1.00 12.61 247 LEU B C 1
ATOM 8823 O O . LEU B 1 247 ? 53.603 -75.414 -65.260 1.00 12.93 247 LEU B O 1
ATOM 8839 N N . PRO B 1 248 ? 52.651 -75.148 -67.262 1.00 13.52 248 PRO B N 1
ATOM 8840 C CA . PRO B 1 248 ? 52.192 -76.532 -67.293 1.00 15.60 248 PRO B CA 1
ATOM 8841 C C . PRO B 1 248 ? 53.268 -77.594 -67.268 1.00 17.15 248 PRO B C 1
ATOM 8842 O O . PRO B 1 248 ? 52.943 -78.754 -67.027 1.00 20.35 248 PRO B O 1
ATOM 8853 N N . ASP B 1 249 ? 54.502 -77.198 -67.522 1.00 16.98 249 ASP B N 1
ATOM 8854 C CA . ASP B 1 249 ? 55.617 -78.139 -67.516 1.00 22.04 249 ASP B CA 1
ATOM 8855 C C . ASP B 1 249 ? 56.300 -78.228 -66.156 1.00 18.90 249 ASP B C 1
ATOM 8856 O O . ASP B 1 249 ? 57.304 -78.947 -66.041 1.00 27.47 249 ASP B O 1
ATOM 8865 N N . THR B 1 250 ? 55.795 -77.591 -65.133 1.00 13.51 250 THR B N 1
ATOM 8866 C CA . THR B 1 250 ? 56.381 -77.592 -63.798 1.00 13.55 250 THR B CA 1
ATOM 8867 C C . THR B 1 250 ? 55.671 -78.635 -62.930 1.00 13.39 250 THR B C 1
ATOM 8868 O O . THR B 1 250 ? 54.482 -78.929 -63.125 1.00 15.02 250 THR B O 1
ATOM 8879 N N . PRO B 1 251 ? 56.405 -79.236 -62.002 1.00 13.55 251 PRO B N 1
ATOM 8880 C CA . PRO B 1 251 ? 55.835 -80.317 -61.206 1.00 14.50 251 PRO B CA 1
ATOM 8881 C C . PRO B 1 251 ? 54.704 -79.872 -60.291 1.00 15.54 251 PRO B C 1
ATOM 8882 O O . PRO B 1 251 ? 53.918 -80.723 -59.870 1.00 21.18 251 PRO B O 1
ATOM 8893 N N . THR B 1 252 ? 54.574 -78.604 -59.991 1.00 13.00 252 THR B N 1
ATOM 8894 C CA . THR B 1 252 ? 53.608 -78.030 -59.090 1.00 12.77 252 THR B CA 1
ATOM 8895 C C . THR B 1 252 ? 52.529 -77.210 -59.773 1.00 12.25 252 THR B C 1
ATOM 8896 O O . THR B 1 252 ? 51.779 -76.477 -59.140 1.00 12.52 252 THR B O 1
ATOM 8907 N N . TYR B 1 253 ? 52.377 -77.417 -61.086 1.00 12.51 253 TYR B N 1
ATOM 8908 C CA . TYR B 1 253 ? 51.260 -76.847 -61.806 1.00 11.98 253 TYR B CA 1
ATOM 8909 C C . TYR B 1 253 ? 49.932 -77.406 -61.341 1.00 12.47 253 TYR B C 1
ATOM 8910 O O . TYR B 1 253 ? 49.768 -78.644 -61.322 1.00 16.52 253 TYR B O 1
ATOM 8928 N N . SER B 1 254 ? 48.952 -76.544 -61.077 1.00 12.75 254 SER B N 1
ATOM 8929 C CA . SER B 1 254 ? 47.633 -77.021 -60.657 1.00 12.84 254 SER B CA 1
ATOM 8930 C C . SER B 1 254 ? 46.587 -75.946 -60.933 1.00 13.54 254 SER B C 1
ATOM 8931 O O . SER B 1 254 ? 46.474 -75.015 -60.129 1.00 12.03 254 SER B O 1
ATOM 8939 N N . LYS B 1 255 ? 45.915 -76.012 -62.083 1.00 15.04 255 LYS B N 1
ATOM 8940 C CA . LYS B 1 255 ? 44.975 -74.949 -62.416 1.00 16.61 255 LYS B CA 1
ATOM 8941 C C . LYS B 1 255 ? 43.866 -74.823 -61.389 1.00 12.73 255 LYS B C 1
ATOM 8942 O O . LYS B 1 255 ? 43.397 -73.706 -61.109 1.00 14.73 255 LYS B O 1
ATOM 8961 N N . ALA B 1 256 ? 43.491 -75.897 -60.717 1.00 11.85 256 ALA B N 1
ATOM 8962 C CA . ALA B 1 256 ? 42.434 -75.841 -59.713 1.00 11.57 256 ALA B CA 1
ATOM 8963 C C . ALA B 1 256 ? 42.735 -74.930 -58.533 1.00 11.32 256 ALA B C 1
ATOM 8964 O O . ALA B 1 256 ? 41.837 -74.512 -57.804 1.00 13.13 256 ALA B O 1
ATOM 8971 N N . ALA B 1 257 ? 44.017 -74.629 -58.339 1.00 10.97 257 ALA B N 1
ATOM 8972 C CA . ALA B 1 257 ? 44.356 -73.752 -57.224 1.00 10.72 257 ALA B CA 1
ATOM 8973 C C . ALA B 1 257 ? 43.652 -72.421 -57.380 1.00 10.76 257 ALA B C 1
ATOM 8974 O O . ALA B 1 257 ? 43.352 -71.765 -56.380 1.00 11.39 257 ALA B O 1
ATOM 8981 N N . SER B 1 258 ? 43.443 -71.961 -58.606 1.00 11.24 258 SER B N 1
ATOM 8982 C CA . SER B 1 258 ? 42.747 -70.699 -58.837 1.00 10.79 258 SER B CA 1
ATOM 8983 C C . SER B 1 258 ? 41.312 -70.743 -58.323 1.00 10.95 258 SER B C 1
ATOM 8984 O O . SER B 1 258 ? 40.830 -69.830 -57.656 1.00 12.44 258 SER B O 1
ATOM 8997 N N . ASP B 1 259 ? 40.636 -71.824 -58.642 1.00 11.64 259 ASP B N 1
ATOM 8998 C CA . ASP B 1 259 ? 39.241 -72.044 -58.300 1.00 11.95 259 ASP B CA 1
ATOM 8999 C C . ASP B 1 259 ? 39.024 -72.275 -56.808 1.00 12.49 259 ASP B C 1
ATOM 9000 O O . ASP B 1 259 ? 37.895 -72.131 -56.357 1.00 18.10 259 ASP B O 1
ATOM 9009 N N . ALA B 1 260 ? 40.069 -72.586 -56.071 1.00 12.36 260 ALA B N 1
ATOM 9010 C CA . ALA B 1 260 ? 39.975 -72.798 -54.630 1.00 11.84 260 ALA B CA 1
ATOM 9011 C C . ALA B 1 260 ? 39.952 -71.497 -53.850 1.00 13.64 260 ALA B C 1
ATOM 9012 O O . ALA B 1 260 ? 39.611 -71.512 -52.657 1.00 16.44 260 ALA B O 1
ATOM 9019 N N . ILE B 1 261 ? 40.350 -70.374 -54.430 1.00 12.48 261 ILE B N 1
ATOM 9020 C CA . ILE B 1 261 ? 40.382 -69.151 -53.656 1.00 13.02 261 ILE B CA 1
ATOM 9021 C C . ILE B 1 261 ? 38.972 -68.652 -53.424 1.00 14.07 261 ILE B C 1
ATOM 9022 O O . ILE B 1 261 ? 38.162 -68.614 -54.325 1.00 15.28 261 ILE B O 1
ATOM 9038 N N . PRO B 1 262 ? 38.669 -68.227 -52.202 1.00 14.94 262 PRO B N 1
ATOM 9039 C CA . PRO B 1 262 ? 37.359 -67.615 -51.927 1.00 16.72 262 PRO B CA 1
ATOM 9040 C C . PRO B 1 262 ? 37.134 -66.353 -52.743 1.00 15.83 262 PRO B C 1
ATOM 9041 O O . PRO B 1 262 ? 38.053 -65.697 -53.218 1.00 14.44 262 PRO B O 1
ATOM 9052 N N . PRO B 1 263 ? 35.876 -65.963 -52.888 1.00 16.60 263 PRO B N 1
ATOM 9053 C CA . PRO B 1 263 ? 35.565 -64.689 -53.527 1.00 15.77 263 PRO B CA 1
ATOM 9054 C C . PRO B 1 263 ? 36.059 -63.490 -52.720 1.00 15.09 263 PRO B C 1
ATOM 9055 O O . PRO B 1 263 ? 36.300 -63.590 -51.519 1.00 16.60 263 PRO B O 1
ATOM 9066 N N . ALA B 1 264 ? 36.179 -62.340 -53.390 1.00 15.35 264 ALA B N 1
ATOM 9067 C CA . ALA B 1 264 ? 36.480 -61.110 -52.673 1.00 13.58 264 ALA B CA 1
ATOM 9068 C C . ALA B 1 264 ? 35.507 -60.900 -51.515 1.00 14.42 264 ALA B C 1
ATOM 9069 O O . ALA B 1 264 ? 34.317 -61.218 -51.610 1.00 17.81 264 ALA B O 1
ATOM 9076 N N . SER B 1 265 ? 36.066 -60.319 -50.466 1.00 14.13 265 SER B N 1
ATOM 9077 C CA . SER B 1 265 ? 35.315 -59.936 -49.274 1.00 15.41 265 SER B CA 1
ATOM 9078 C C . SER B 1 265 ? 35.893 -58.659 -48.659 1.00 14.43 265 SER B C 1
ATOM 9079 O O . SER B 1 265 ? 36.231 -58.575 -47.488 1.00 16.43 265 SER B O 1
ATOM 9087 N N . LEU B 1 266 ? 35.993 -57.644 -49.528 1.00 16.83 266 LEU B N 1
ATOM 9088 C CA . LEU B 1 266 ? 36.614 -56.360 -49.195 1.00 16.80 266 LEU B CA 1
ATOM 9089 C C . LEU B 1 266 ? 35.834 -55.628 -48.118 1.00 17.42 266 LEU B C 1
ATOM 9090 O O . LEU B 1 266 ? 34.630 -55.403 -48.175 1.00 22.10 266 LEU B O 1
ATOM 9106 N N . LYS B 1 267 ? 36.513 -55.252 -47.055 1.00 17.30 267 LYS B N 1
ATOM 9107 C CA . LYS B 1 267 ? 35.991 -54.473 -45.944 1.00 18.06 267 LYS B CA 1
ATOM 9108 C C . LYS B 1 267 ? 36.804 -53.181 -45.836 1.00 19.49 267 LYS B C 1
ATOM 9109 O O . LYS B 1 267 ? 37.976 -53.143 -46.275 1.00 18.13 267 LYS B O 1
ATOM 9128 N N . ALA B 1 268 ? 36.178 -52.176 -45.238 1.00 19.52 268 ALA B N 1
ATOM 9129 C CA . ALA B 1 268 ? 36.895 -50.916 -45.014 1.00 19.50 268 ALA B CA 1
ATOM 9130 C C . ALA B 1 268 ? 38.168 -51.150 -44.214 1.00 16.52 268 ALA B C 1
ATOM 9131 O O . ALA B 1 268 ? 38.278 -52.071 -43.399 1.00 17.52 268 ALA B O 1
ATOM 9138 N N . ASP B 1 269 ? 39.163 -50.300 -44.438 1.00 18.89 269 ASP B N 1
ATOM 9139 C CA . ASP B 1 269 ? 40.412 -50.371 -43.708 1.00 17.44 269 ASP B CA 1
ATOM 9140 C C . ASP B 1 269 ? 40.129 -50.353 -42.197 1.00 17.99 269 ASP B C 1
ATOM 9141 O O . ASP B 1 269 ? 39.372 -49.544 -41.679 1.00 20.81 269 ASP B O 1
ATOM 9150 N N . ALA B 1 270 ? 40.827 -51.216 -41.481 1.00 15.47 270 ALA B N 1
ATOM 9151 C CA . ALA B 1 270 ? 40.783 -51.162 -40.019 1.00 16.80 270 ALA B CA 1
ATOM 9152 C C . ALA B 1 270 ? 41.707 -50.101 -39.475 1.00 16.00 270 ALA B C 1
ATOM 9153 O O . ALA B 1 270 ? 42.726 -49.766 -40.073 1.00 16.37 270 ALA B O 1
ATOM 9160 N N . PRO B 1 271 ? 41.442 -49.571 -38.277 1.00 17.30 271 PRO B N 1
ATOM 9161 C CA . PRO B 1 271 ? 42.344 -48.601 -37.664 1.00 17.37 271 PRO B CA 1
ATOM 9162 C C . PRO B 1 271 ? 43.697 -49.218 -37.343 1.00 13.97 271 PRO B C 1
ATOM 9163 O O . PRO B 1 271 ? 43.793 -50.418 -37.131 1.00 16.69 271 PRO B O 1
ATOM 9174 N N . ILE B 1 272 ? 44.707 -48.363 -37.304 1.00 13.90 272 ILE B N 1
ATOM 9175 C CA . ILE B 1 272 ? 46.061 -48.663 -36.919 1.00 13.99 272 ILE B CA 1
ATOM 9176 C C . ILE B 1 272 ? 46.371 -48.054 -35.568 1.00 13.29 272 ILE B C 1
ATOM 9177 O O . ILE B 1 272 ? 46.078 -46.873 -35.315 1.00 14.29 272 ILE B O 1
ATOM 9193 N N . ASP B 1 273 ? 46.960 -48.867 -34.670 1.00 14.40 273 ASP B N 1
ATOM 9194 C CA . ASP B 1 273 ? 47.336 -48.342 -33.346 1.00 13.91 273 ASP B CA 1
ATOM 9195 C C . ASP B 1 273 ? 48.121 -47.045 -33.449 1.00 14.24 273 ASP B C 1
ATOM 9196 O O . ASP B 1 273 ? 49.035 -46.937 -34.263 1.00 13.23 273 ASP B O 1
ATOM 9205 N N . LYS B 1 274 ? 47.789 -46.073 -32.614 1.00 13.98 274 LYS B N 1
ATOM 9206 C CA . LYS B 1 274 ? 48.373 -44.747 -32.652 1.00 14.98 274 LYS B CA 1
ATOM 9207 C C . LYS B 1 274 ? 49.869 -44.782 -32.356 1.00 12.59 274 LYS B C 1
ATOM 9208 O O . LYS B 1 274 ? 50.575 -43.832 -32.722 1.00 12.13 274 LYS B O 1
ATOM 9227 N N . SER B 1 275 ? 50.386 -45.842 -31.738 1.00 12.88 275 SER B N 1
ATOM 9228 C CA . SER B 1 275 ? 51.829 -45.920 -31.546 1.00 12.52 275 SER B CA 1
ATOM 9229 C C . SER B 1 275 ? 52.592 -45.843 -32.858 1.00 10.61 275 SER B C 1
ATOM 9230 O O . SER B 1 275 ? 53.755 -45.395 -32.888 1.00 11.00 275 SER B O 1
ATOM 9238 N N . ILE B 1 276 ? 51.998 -46.291 -33.961 1.00 9.94 276 ILE B N 1
ATOM 9239 C CA . ILE B 1 276 ? 52.690 -46.269 -35.233 1.00 10.24 276 ILE B CA 1
ATOM 9240 C C . ILE B 1 276 ? 52.913 -44.841 -35.743 1.00 9.96 276 ILE B C 1
ATOM 9241 O O . ILE B 1 276 ? 53.774 -44.609 -36.592 1.00 10.64 276 ILE B O 1
ATOM 9257 N N . ASP B 1 277 ? 52.230 -43.848 -35.161 1.00 9.35 277 ASP B N 1
ATOM 9258 C CA . ASP B 1 277 ? 52.501 -42.470 -35.516 1.00 9.18 277 ASP B CA 1
ATOM 9259 C C . ASP B 1 277 ? 53.927 -42.009 -35.163 1.00 8.80 277 ASP B C 1
ATOM 9260 O O . ASP B 1 277 ? 54.480 -41.142 -35.835 1.00 9.48 277 ASP B O 1
ATOM 9269 N N . LYS B 1 278 ? 54.465 -42.596 -34.107 1.00 9.56 278 LYS B N 1
ATOM 9270 C CA . LYS B 1 278 ? 55.706 -42.058 -33.527 1.00 10.00 278 LYS B CA 1
ATOM 9271 C C . LYS B 1 278 ? 56.853 -41.898 -34.517 1.00 9.94 278 LYS B C 1
ATOM 9272 O O . LYS B 1 278 ? 57.144 -42.786 -35.319 1.00 10.15 278 LYS B O 1
ATOM 9291 N N . TRP B 1 279 ? 57.560 -40.771 -34.396 1.00 10.02 279 TRP B N 1
ATOM 9292 C CA . TRP B 1 279 ? 58.725 -40.442 -35.189 1.00 9.29 279 TRP B CA 1
ATOM 9293 C C . TRP B 1 279 ? 59.986 -40.741 -34.344 1.00 10.16 279 TRP B C 1
ATOM 9294 O O . TRP B 1 279 ? 60.171 -40.147 -33.282 1.00 11.97 279 TRP B O 1
ATOM 9315 N N . PHE B 1 280 ? 60.792 -41.683 -34.800 1.00 10.32 280 PHE B N 1
ATOM 9316 C CA . PHE B 1 280 ? 62.054 -42.033 -34.175 1.00 10.16 280 PHE B CA 1
ATOM 9317 C C . PHE B 1 280 ? 63.216 -41.220 -34.737 1.00 10.87 280 PHE B C 1
ATOM 9318 O O . PHE B 1 280 ? 63.329 -41.077 -35.971 1.00 12.15 280 PHE B O 1
ATOM 9335 N N . PHE B 1 281 ? 64.072 -40.720 -33.833 1.00 11.68 281 PHE B N 1
ATOM 9336 C CA . PHE B 1 281 ? 65.242 -39.950 -34.214 1.00 12.10 281 PHE B CA 1
ATOM 9337 C C . PHE B 1 281 ? 66.453 -40.844 -33.915 1.00 13.21 281 PHE B C 1
ATOM 9338 O O . PHE B 1 281 ? 66.851 -40.990 -32.773 1.00 17.64 281 PHE B O 1
ATOM 9355 N N . ILE B 1 282 ? 66.892 -41.544 -34.922 1.00 16.09 282 ILE B N 1
ATOM 9356 C CA . ILE B 1 282 ? 67.992 -42.481 -34.944 1.00 23.72 282 ILE B CA 1
ATOM 9357 C C . ILE B 1 282 ? 69.121 -41.773 -35.705 1.00 42.78 282 ILE B C 1
ATOM 9358 O O . ILE B 1 282 ? 69.109 -41.846 -36.933 1.00 52.54 282 ILE B O 1
ATOM 9374 N N . SER B 1 283 ? 70.031 -41.068 -35.060 1.00 58.24 283 SER B N 1
ATOM 9375 C CA . SER B 1 283 ? 71.037 -40.342 -35.854 1.00 62.33 283 SER B CA 1
ATOM 9376 C C . SER B 1 283 ? 72.254 -41.216 -36.110 1.00 61.91 283 SER B C 1
ATOM 9377 O O . SER B 1 283 ? 72.036 -42.447 -36.157 1.00 69.69 283 SER B O 1
#

GO terms:
  GO:0004427 inorganic diphosphate phosphatase activity (F, IDA)
  GO:0006796 phosphate-containing compound metabolic process (P, IC)
  GO:0005634 nucleus (C, HDA)
  GO:0005737 cytoplasm (C, HDA)
  GO:0005515 protein binding (F, IPI)